Protein AF-0000000086664170 (afdb_homodimer)

Organism: Colletotrichum gloeosporioides (NCBI:txid474922)

Sequence (550 aa):
MPTQIPPPNDDFPQDPHHVRVVSIILLAISLTFVGIGLRESKRWGSTVPAALTIGSATFVLVEAINCYLANVYWTTSNDPGKLMFTLLGRDFDVYVGIIWWSYGAVLSCGIFGALMRDIRTGKLWALLGFAGLLDIILEECMLMYGGIYTYYGHQPLVFNVFPCWWAFCNVSSIFVGISITYRYRHLLEGWRSCLVPPILPLCYAGPQVLAALPTIYAIQADYSPMVTQLCGIVTCVLAVVQVGVTMDTVLGRDPTDINKVGRDTQSQLARQKLFMPTQIPPPNDDFPQDPHHVRVVSIILLAISLTFVGIGLRESKRWGSTVPAALTIGSATFVLVEAINCYLANVYWTTSNDPGKLMFTLLGRDFDVYVGIIWWSYGAVLSCGIFGALMRDIRTGKLWALLGFAGLLDIILEECMLMYGGIYTYYGHQPLVFNVFPCWWAFCNVSSIFVGISITYRYRHLLEGWRSCLVPPILPLCYAGPQVLAALPTIYAIQADYSPMVTQLCGIVTCVLAVVQVGVTMDTVLGRDPTDINKVGRDTQSQLARQKLF

Nearest PDB structures (foldseek):
  5khn-assembly1_B  TM=3.028E-01  e=5.924E+00  Burkholderia multivorans
  6oev-assembly1_A  TM=3.158E-01  e=7.527E+00  Homo sapiens
  2p5o-assembly2_B  TM=2.501E-01  e=8.690E+00  Escherichia phage RB69
  5khn-assembly1_B  TM=3.051E-01  e=5.580E+00  Burkholderia multivorans

Radius of gyration: 23.1 Å; Cα contacts (8 Å, |Δi|>4): 885; chains: 2; bounding box: 61×63×50 Å

Secondary structure (DSSP, 8-state):
--------GGGS---HHHHHHHHHHHHHHHHHHHHHHHHHHHHHT-SHHHHHHHHGGGGGGGHHHHHHHH-EEE-----GGGEEEEETTEEEEHHHHHHHHHHHHHHHHHHHHHHHTT-BHHHHHHHHHHHHHHHHHHHHHHHHH-SSEEE-SS-SSBSSSSBTHHHHHHHHHHHHHHHHHHHTGGGG-GGGGGGHHHHHHHHHHHHHHHHHHHHHHHHHHT--HHHHHHHHHHHHHHHHHHHHHHHHHTS---TT-TTPBP--HHHHHHHHHH-/--------GGGS---HHHHHHHHHHHHHHHHHHHHHHHHHHHHHT-SHHHHHHHHGGGGGGGHHHHHHHH-EEE-----GGGEEEEETTEEEEHHHHHHHHHHHHHHHHHHHHHHHTT-BHHHHHHHHHHHHHHHHHHHHHHHHH-SSEEE-SS-SSBSSSSBTHHHHHHHHHHHHHHHHHHHTGGGG-GGGGGGHHHHHHHHHHHHHHHHHHHHHHHHHHT--HHHHHHHHHHHHHHHHHHHHHHHHHTS---TT-TTPBP--HHHHHHHHHH-

Solvent-accessible surface area (backbone atoms only — not comparable to full-atom values): 26971 Å² total; per-residue (Å²): 119,67,58,61,79,73,76,64,62,82,82,51,54,53,33,69,65,52,46,49,54,52,37,53,55,30,42,52,51,28,51,51,39,38,51,50,14,45,51,49,15,62,71,70,73,37,44,44,47,31,27,40,18,59,25,21,35,40,42,38,69,40,43,47,56,44,30,69,52,61,36,45,45,66,39,56,84,85,44,76,90,44,53,62,51,73,42,75,62,36,65,36,32,47,57,57,34,36,51,35,16,23,55,30,11,52,49,38,42,51,53,51,52,42,58,74,66,48,48,32,39,40,56,51,53,49,51,52,51,48,51,29,50,52,44,48,53,51,48,40,53,50,48,69,67,38,35,45,48,48,76,55,75,71,63,28,61,52,83,80,76,47,43,50,44,53,32,38,32,50,49,30,10,48,48,45,24,48,44,53,48,58,65,44,38,85,73,23,42,65,80,42,20,70,53,41,31,63,45,38,25,36,36,24,44,7,47,29,47,29,23,38,41,53,32,29,53,26,42,36,55,62,49,56,68,69,57,19,38,51,22,25,51,50,21,34,52,39,14,51,48,49,41,37,49,40,32,36,35,59,47,58,25,61,67,83,42,43,79,43,54,52,49,63,55,63,59,51,55,54,51,49,72,73,96,118,67,58,62,78,72,76,65,63,82,81,51,54,53,32,67,67,53,47,50,54,52,36,52,54,30,42,51,51,28,51,51,36,39,52,51,14,46,51,48,14,62,73,69,73,36,45,44,47,30,28,40,18,60,23,20,35,38,44,38,69,39,44,47,54,43,32,70,52,60,37,44,45,64,39,57,84,86,44,76,90,46,53,63,50,72,40,76,61,35,65,37,33,47,57,56,34,38,51,35,16,22,56,31,11,52,49,38,42,50,52,50,50,41,57,75,66,48,47,32,39,41,57,50,53,48,49,53,51,48,50,29,51,51,44,48,52,52,48,39,52,50,48,68,69,38,36,44,48,49,76,52,77,69,64,29,62,52,82,79,78,47,43,49,42,53,32,38,31,50,51,33,10,49,47,45,24,49,45,52,47,58,66,46,36,85,74,23,42,65,79,43,19,70,51,41,30,64,46,38,26,35,36,23,44,7,48,30,47,30,24,38,41,53,32,30,52,26,42,38,55,62,48,56,68,67,60,20,38,51,22,25,52,51,22,35,52,39,14,52,49,49,41,37,49,40,30,37,35,58,48,58,26,60,67,83,40,44,79,43,53,52,48,66,56,65,58,52,55,56,52,51,72,73,94

Structure (mmCIF, N/CA/C/O backbone):
data_AF-0000000086664170-model_v1
#
loop_
_entity.id
_entity.type
_entity.pdbx_description
1 polymer 'Integral membrane protein'
#
loop_
_atom_site.group_PDB
_atom_site.id
_atom_site.type_symbol
_atom_site.label_atom_id
_atom_site.label_alt_id
_atom_site.label_comp_id
_atom_site.label_asym_id
_atom_site.label_entity_id
_atom_site.label_seq_id
_atom_site.pdbx_PDB_ins_code
_atom_site.Cartn_x
_atom_site.Cartn_y
_atom_site.Cartn_z
_atom_site.occupancy
_atom_site.B_iso_or_equiv
_atom_site.auth_seq_id
_atom_site.auth_comp_id
_atom_site.auth_asym_id
_atom_site.auth_atom_id
_atom_site.pdbx_PDB_model_num
ATOM 1 N N . MET A 1 1 ? -11.188 -19.078 -17.688 1 35.03 1 MET A N 1
ATOM 2 C CA . MET A 1 1 ? -10.945 -18.172 -16.562 1 35.03 1 MET A CA 1
ATOM 3 C C . MET A 1 1 ? -9.648 -17.391 -16.766 1 35.03 1 MET A C 1
ATOM 5 O O . MET A 1 1 ? -8.625 -17.984 -17.125 1 35.03 1 MET A O 1
ATOM 9 N N . PRO A 1 2 ? -9.641 -16.188 -17.156 1 42.72 2 PRO A N 1
ATOM 10 C CA . PRO A 1 2 ? -8.352 -15.625 -17.578 1 42.72 2 PRO A CA 1
ATOM 11 C C . PRO A 1 2 ? -7.234 -15.891 -16.578 1 42.72 2 PRO A C 1
ATOM 13 O O . PRO A 1 2 ? -7.355 -15.531 -15.406 1 42.72 2 PRO A O 1
ATOM 16 N N . THR A 1 3 ? -6.574 -17 -16.594 1 51.09 3 THR A N 1
ATOM 17 C CA . THR A 1 3 ? -5.496 -17.547 -15.781 1 51.09 3 THR A CA 1
ATOM 18 C C . THR A 1 3 ? -4.312 -16.578 -15.734 1 51.09 3 THR A C 1
ATOM 20 O O . THR A 1 3 ? -4.102 -15.805 -16.672 1 51.09 3 THR A O 1
ATOM 23 N N . GLN A 1 4 ? -3.898 -16.203 -14.539 1 63.56 4 GLN A N 1
ATOM 24 C CA . GLN A 1 4 ? -2.609 -15.531 -14.375 1 63.56 4 GLN A CA 1
ATOM 25 C C . GLN A 1 4 ? -1.577 -16.078 -15.359 1 63.56 4 GLN A C 1
ATOM 27 O O . GLN A 1 4 ? -1.488 -17.297 -15.555 1 63.56 4 GLN A O 1
ATOM 32 N N . ILE A 1 5 ? -1.127 -15.188 -16.188 1 71.12 5 ILE A N 1
ATOM 33 C CA . ILE A 1 5 ? -0.06 -15.594 -17.094 1 71.12 5 ILE A CA 1
ATOM 34 C C . ILE A 1 5 ? 1.076 -16.234 -16.312 1 71.12 5 ILE A C 1
ATOM 36 O O . ILE A 1 5 ? 1.626 -15.617 -15.391 1 71.12 5 ILE A O 1
ATOM 40 N N . PRO A 1 6 ? 1.276 -17.453 -16.531 1 79 6 PRO A N 1
ATOM 41 C CA . PRO A 1 6 ? 2.348 -18.109 -15.781 1 79 6 PRO A CA 1
ATOM 42 C C . PRO A 1 6 ? 3.721 -17.516 -16.062 1 79 6 PRO A C 1
ATOM 44 O O . PRO A 1 6 ? 3.969 -17.016 -17.156 1 79 6 PRO A O 1
ATOM 47 N N . PRO A 1 7 ? 4.566 -17.531 -15.109 1 84.06 7 PRO A N 1
ATOM 48 C CA . PRO A 1 7 ? 5.941 -17.078 -15.336 1 84.06 7 PRO A CA 1
ATOM 49 C C . PRO A 1 7 ? 6.695 -17.953 -16.344 1 84.06 7 PRO A C 1
ATOM 51 O O . PRO A 1 7 ? 6.348 -19.125 -16.531 1 84.06 7 PRO A O 1
ATOM 54 N N . PRO A 1 8 ? 7.684 -17.406 -16.953 1 87.38 8 PRO A N 1
ATOM 55 C CA . PRO A 1 8 ? 8.391 -18.141 -18 1 87.38 8 PRO A CA 1
ATOM 56 C C . PRO A 1 8 ? 9.219 -19.297 -17.453 1 87.38 8 PRO A C 1
ATOM 58 O O . PRO A 1 8 ? 9.422 -20.297 -18.141 1 87.38 8 PRO A O 1
ATOM 61 N N . ASN A 1 9 ? 9.781 -19.203 -16.328 1 86.81 9 ASN A N 1
ATOM 62 C CA . ASN A 1 9 ? 10.547 -20.266 -15.688 1 86.81 9 ASN A CA 1
ATOM 63 C C . ASN A 1 9 ? 11.664 -20.766 -16.594 1 86.81 9 ASN A C 1
ATOM 65 O O . ASN A 1 9 ? 12.523 -20 -17.016 1 86.81 9 ASN A O 1
ATOM 69 N N . ASP A 1 10 ? 11.602 -21.984 -17.141 1 86.25 10 ASP A N 1
ATOM 70 C CA . ASP A 1 10 ? 12.695 -22.609 -17.875 1 86.25 10 ASP A CA 1
ATOM 71 C C . ASP A 1 10 ? 12.852 -21.969 -19.25 1 86.25 10 ASP A C 1
ATOM 73 O O . ASP A 1 10 ? 13.898 -22.094 -19.891 1 86.25 10 ASP A O 1
ATOM 77 N N . ASP A 1 11 ? 11.898 -21.281 -19.719 1 90.88 11 ASP A N 1
ATOM 78 C CA . ASP A 1 11 ? 11.953 -20.625 -21.031 1 90.88 11 ASP A CA 1
ATOM 79 C C . ASP A 1 11 ? 12.859 -19.391 -20.969 1 90.88 11 ASP A C 1
ATOM 81 O O . ASP A 1 11 ? 13.258 -18.859 -22.016 1 90.88 11 ASP A O 1
ATOM 85 N N . PHE A 1 12 ? 13.156 -18.969 -19.828 1 94.12 12 PHE A N 1
ATOM 86 C CA . PHE A 1 12 ? 14.078 -17.859 -19.594 1 94.12 12 PHE A CA 1
ATOM 87 C C . PHE A 1 12 ? 15.133 -18.234 -18.562 1 94.12 12 PHE A C 1
ATOM 89 O O . PHE A 1 12 ? 15.078 -17.797 -17.422 1 94.12 12 PHE A O 1
ATOM 96 N N . PRO A 1 13 ? 16.109 -18.953 -19.047 1 94.19 13 PRO A N 1
ATOM 97 C CA . PRO A 1 13 ? 17.125 -19.469 -18.125 1 94.19 13 PRO A CA 1
ATOM 98 C C . PRO A 1 13 ? 18.062 -18.391 -17.609 1 94.19 13 PRO A C 1
ATOM 100 O O . PRO A 1 13 ? 18.297 -17.391 -18.297 1 94.19 13 PRO A O 1
ATOM 103 N N . GLN A 1 14 ? 18.672 -18.688 -16.516 1 96.25 14 GLN A N 1
ATOM 104 C CA . GLN A 1 14 ? 19.641 -17.781 -15.898 1 96.25 14 GLN A CA 1
ATOM 105 C C . GLN A 1 14 ? 20.984 -17.859 -16.625 1 96.25 14 GLN A C 1
ATOM 107 O O . GLN A 1 14 ? 21.453 -18.938 -16.969 1 96.25 14 GLN A O 1
ATOM 112 N N . ASP A 1 15 ? 21.594 -16.75 -16.891 1 97.31 15 ASP A N 1
ATOM 113 C CA . ASP A 1 15 ? 22.984 -16.672 -17.328 1 97.31 15 ASP A CA 1
ATOM 114 C C . ASP A 1 15 ? 23.906 -16.375 -16.141 1 97.31 15 ASP A C 1
ATOM 116 O O . ASP A 1 15 ? 23.984 -15.234 -15.68 1 97.31 15 ASP A O 1
ATOM 120 N N . PRO A 1 16 ? 24.578 -17.391 -15.727 1 96.38 16 PRO A N 1
ATOM 121 C CA . PRO A 1 16 ? 25.391 -17.219 -14.516 1 96.38 16 PRO A CA 1
ATOM 122 C C . PRO A 1 16 ? 26.484 -16.156 -14.68 1 96.38 16 PRO A C 1
ATOM 124 O O . PRO A 1 16 ? 26.844 -15.484 -13.711 1 96.38 16 PRO A O 1
ATOM 127 N N . HIS A 1 17 ? 27 -16.062 -15.812 1 97.56 17 HIS A N 1
ATOM 128 C CA . HIS A 1 17 ? 28.031 -15.062 -16.047 1 97.56 17 HIS A CA 1
ATOM 129 C C . HIS A 1 17 ? 27.469 -13.648 -15.938 1 97.56 17 HIS A C 1
ATOM 131 O O . HIS A 1 17 ? 28.094 -12.773 -15.32 1 97.56 17 HIS A O 1
ATOM 137 N N . HIS A 1 18 ? 26.359 -13.383 -16.578 1 97.94 18 HIS A N 1
ATOM 138 C CA . HIS A 1 18 ? 25.703 -12.078 -16.5 1 97.94 18 HIS A CA 1
ATOM 139 C C . HIS A 1 18 ? 25.359 -11.719 -15.062 1 97.94 18 HIS A C 1
ATOM 141 O O . HIS A 1 18 ? 25.547 -10.578 -14.641 1 97.94 18 HIS A O 1
ATOM 147 N N . VAL A 1 19 ? 24.859 -12.672 -14.328 1 97.75 19 VAL A N 1
ATOM 148 C CA . VAL A 1 19 ? 24.484 -12.461 -12.93 1 97.75 19 VAL A CA 1
ATOM 149 C C . VAL A 1 19 ? 25.719 -12.086 -12.117 1 97.75 19 VAL A C 1
ATOM 151 O O . VAL A 1 19 ? 25.672 -11.188 -11.273 1 97.75 19 VAL A O 1
ATOM 154 N N . ARG A 1 20 ? 26.797 -12.766 -12.375 1 97.31 20 ARG A N 1
ATOM 155 C CA . ARG A 1 20 ? 28.031 -12.516 -11.641 1 97.31 20 ARG A CA 1
ATOM 156 C C . ARG A 1 20 ? 28.547 -11.109 -11.914 1 97.31 20 ARG A C 1
ATOM 158 O O . ARG A 1 20 ? 28.938 -10.383 -10.992 1 97.31 20 ARG A O 1
ATOM 165 N N . VAL A 1 21 ? 28.578 -10.742 -13.117 1 98 21 VAL A N 1
ATOM 166 C CA . VAL A 1 21 ? 29.094 -9.438 -13.516 1 98 21 VAL A CA 1
ATOM 167 C C . VAL A 1 21 ? 28.25 -8.336 -12.891 1 98 21 VAL A C 1
ATOM 169 O O . VAL A 1 21 ? 28.797 -7.41 -12.273 1 98 21 VAL A O 1
ATOM 172 N N . VAL A 1 22 ? 26.984 -8.445 -13.031 1 97.81 22 VAL A N 1
ATOM 173 C CA . VAL A 1 22 ? 26.062 -7.438 -12.508 1 97.81 22 VAL A CA 1
ATOM 174 C C . VAL A 1 22 ? 26.172 -7.379 -10.984 1 97.81 22 VAL A C 1
ATOM 176 O O . VAL A 1 22 ? 26.188 -6.293 -10.398 1 97.81 22 VAL A O 1
ATOM 179 N N . SER A 1 23 ? 26.312 -8.531 -10.352 1 98 23 SER A N 1
ATOM 180 C CA . SER A 1 23 ? 26.406 -8.586 -8.898 1 98 23 SER A CA 1
ATOM 181 C C . SER A 1 23 ? 27.672 -7.891 -8.398 1 98 23 SER A C 1
ATOM 183 O O . SER A 1 23 ? 27.641 -7.156 -7.406 1 98 23 SER A O 1
ATOM 185 N N . ILE A 1 24 ? 28.719 -8.102 -9.07 1 98.25 24 ILE A N 1
ATOM 186 C CA . ILE A 1 24 ? 30 -7.512 -8.656 1 98.25 24 ILE A CA 1
ATOM 187 C C . ILE A 1 24 ? 29.922 -5.992 -8.781 1 98.25 24 ILE A C 1
ATOM 189 O O . ILE A 1 24 ? 30.297 -5.266 -7.855 1 98.25 24 ILE A O 1
ATOM 193 N N . ILE A 1 25 ? 29.422 -5.527 -9.867 1 98.06 25 ILE A N 1
ATOM 194 C CA . ILE A 1 25 ? 29.344 -4.094 -10.125 1 98.06 25 ILE A CA 1
ATOM 195 C C . ILE A 1 25 ? 28.391 -3.439 -9.125 1 98.06 25 ILE A C 1
ATOM 197 O O . ILE A 1 25 ? 28.75 -2.434 -8.5 1 98.06 25 ILE A O 1
ATOM 201 N N . LEU A 1 26 ? 27.25 -4.02 -8.922 1 98.06 26 LEU A N 1
ATOM 202 C CA . LEU A 1 26 ? 26.234 -3.402 -8.086 1 98.06 26 LEU A CA 1
ATOM 203 C C . LEU A 1 26 ? 26.578 -3.551 -6.609 1 98.06 26 LEU A C 1
ATOM 205 O O . LEU A 1 26 ? 26.234 -2.695 -5.793 1 98.06 26 LEU A O 1
ATOM 209 N N . LEU A 1 27 ? 27.297 -4.633 -6.289 1 98.38 27 LEU A N 1
ATOM 210 C CA . LEU A 1 27 ? 27.797 -4.75 -4.926 1 98.38 27 LEU A CA 1
ATOM 211 C C . LEU A 1 27 ? 28.797 -3.646 -4.613 1 98.38 27 LEU A C 1
ATOM 213 O O . LEU A 1 27 ? 28.781 -3.072 -3.523 1 98.38 27 LEU A O 1
ATOM 217 N N . ALA A 1 28 ? 29.656 -3.396 -5.559 1 98.5 28 ALA A N 1
ATOM 218 C CA . ALA A 1 28 ? 30.625 -2.316 -5.383 1 98.5 28 ALA A CA 1
ATOM 219 C C . ALA A 1 28 ? 29.922 -0.979 -5.18 1 98.5 28 ALA A C 1
ATOM 221 O O . ALA A 1 28 ? 30.328 -0.176 -4.34 1 98.5 28 ALA A O 1
ATOM 222 N N . ILE A 1 29 ? 28.891 -0.742 -5.938 1 97.62 29 ILE A N 1
ATOM 223 C CA . ILE A 1 29 ? 28.109 0.485 -5.797 1 97.62 29 ILE A CA 1
ATOM 224 C C . ILE A 1 29 ? 27.484 0.536 -4.41 1 97.62 29 ILE A C 1
ATOM 226 O O . ILE A 1 29 ? 27.547 1.562 -3.729 1 97.62 29 ILE A O 1
ATOM 230 N N . SER A 1 30 ? 26.891 -0.526 -3.943 1 97.94 30 SER A N 1
ATOM 231 C CA . SER A 1 30 ? 26.281 -0.599 -2.625 1 97.94 30 SER A CA 1
ATOM 232 C C . SER A 1 30 ? 27.281 -0.268 -1.524 1 97.94 30 SER A C 1
ATOM 234 O O . SER A 1 30 ? 26.984 0.534 -0.634 1 97.94 30 SER A O 1
ATOM 236 N N . LEU A 1 31 ? 28.438 -0.837 -1.638 1 98.06 31 LEU A N 1
ATOM 237 C CA . LEU A 1 31 ? 29.453 -0.643 -0.609 1 98.06 31 LEU A CA 1
ATOM 238 C C . LEU A 1 31 ? 29.953 0.794 -0.612 1 98.06 31 LEU A C 1
ATOM 240 O O . LEU A 1 31 ? 30.25 1.354 0.445 1 98.06 31 LEU A O 1
ATOM 244 N N . THR A 1 32 ? 30.078 1.325 -1.79 1 98.19 32 THR A N 1
ATOM 245 C CA . THR A 1 32 ? 3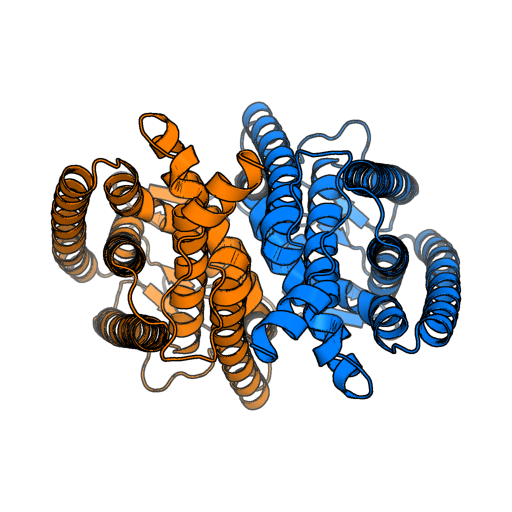0.484 2.727 -1.891 1 98.19 32 THR A CA 1
ATOM 246 C C . THR A 1 32 ? 29.469 3.623 -1.175 1 98.19 32 THR A C 1
ATOM 248 O O . THR A 1 32 ? 29.859 4.508 -0.405 1 98.19 32 THR A O 1
ATOM 251 N N . PHE A 1 33 ? 28.219 3.383 -1.385 1 97.94 33 PHE A N 1
ATOM 252 C CA . PHE A 1 33 ? 27.203 4.238 -0.789 1 97.94 33 PHE A CA 1
ATOM 253 C C . PHE A 1 33 ? 27.062 3.943 0.7 1 97.94 33 PHE A C 1
ATOM 255 O O . PHE A 1 33 ? 26.641 4.816 1.471 1 97.94 33 PHE A O 1
ATOM 262 N N . VAL A 1 34 ? 27.344 2.729 1.113 1 97.19 34 VAL A N 1
ATOM 263 C CA . VAL A 1 34 ? 27.438 2.469 2.547 1 97.19 34 VAL A CA 1
ATOM 264 C C . VAL A 1 34 ? 28.531 3.33 3.16 1 97.19 34 VAL A C 1
ATOM 266 O O . VAL A 1 34 ? 28.359 3.914 4.23 1 97.19 34 VAL A O 1
ATOM 269 N N . GLY A 1 35 ? 29.672 3.408 2.488 1 97.81 35 GLY A N 1
ATOM 270 C CA . GLY A 1 35 ? 30.734 4.277 2.947 1 97.81 35 GLY A CA 1
ATOM 271 C C . GLY A 1 35 ? 30.328 5.734 3.051 1 97.81 35 GLY A C 1
ATOM 272 O O . GLY A 1 35 ? 30.594 6.395 4.055 1 97.81 35 GLY A O 1
ATOM 273 N N . ILE A 1 36 ? 29.656 6.234 2.049 1 97.62 36 ILE A N 1
ATOM 274 C CA . ILE A 1 36 ? 29.156 7.609 2.053 1 97.62 36 ILE A CA 1
ATOM 275 C C . ILE A 1 36 ? 28.156 7.793 3.186 1 97.62 36 ILE A C 1
ATOM 277 O O . ILE A 1 36 ? 28.172 8.805 3.885 1 97.62 36 ILE A O 1
ATOM 281 N N . GLY A 1 37 ? 27.281 6.809 3.342 1 96.81 37 GLY A N 1
ATOM 282 C CA . GLY A 1 37 ? 26.312 6.863 4.418 1 96.81 37 GLY A CA 1
ATOM 283 C C . GLY A 1 37 ? 26.953 6.934 5.797 1 96.81 37 GLY A C 1
ATOM 284 O O . GLY A 1 37 ? 26.469 7.66 6.668 1 96.81 37 GLY A O 1
ATOM 285 N N . LEU A 1 38 ? 27.984 6.219 5.98 1 97.19 38 LEU A N 1
ATOM 286 C CA . LEU A 1 38 ? 28.719 6.242 7.24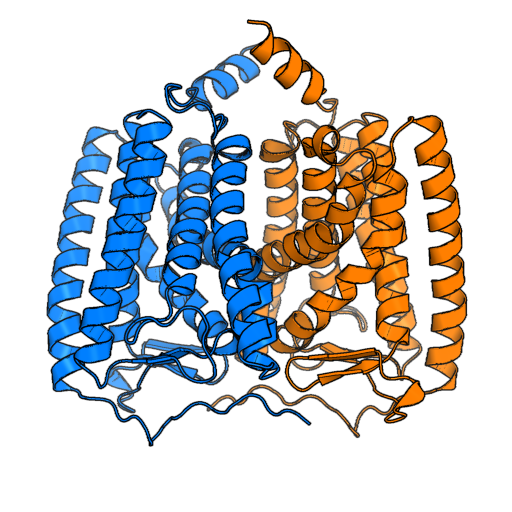6 1 97.19 38 LEU A CA 1
ATOM 287 C C . LEU A 1 38 ? 29.359 7.602 7.473 1 97.19 38 LEU A C 1
ATOM 289 O O . LEU A 1 38 ? 29.359 8.125 8.586 1 97.19 38 LEU A O 1
ATOM 293 N N . ARG A 1 39 ? 29.891 8.117 6.465 1 97.38 39 ARG A N 1
ATOM 294 C CA . ARG A 1 39 ? 30.5 9.438 6.562 1 97.38 39 ARG A CA 1
ATOM 295 C C . ARG A 1 39 ? 29.453 10.5 6.895 1 97.38 39 ARG A C 1
ATOM 297 O O . ARG A 1 39 ? 29.703 11.391 7.707 1 97.38 39 ARG A O 1
ATOM 304 N N . GLU A 1 40 ? 28.375 10.414 6.219 1 96.56 40 GLU A N 1
ATOM 305 C CA . GLU A 1 40 ? 27.297 11.352 6.488 1 96.56 40 GLU A CA 1
ATOM 306 C C . GLU A 1 40 ? 26.766 11.195 7.91 1 96.56 40 GLU A C 1
ATOM 308 O O . GLU A 1 40 ? 26.391 12.18 8.555 1 96.56 40 GLU A O 1
ATOM 313 N N . SER A 1 41 ? 26.688 9.977 8.312 1 96.62 41 SER A N 1
ATOM 314 C CA . SER A 1 41 ? 26.266 9.719 9.688 1 96.62 41 SER A CA 1
ATOM 315 C C . SER A 1 41 ? 27.188 10.422 10.688 1 96.62 41 SER A C 1
ATOM 317 O O . SER A 1 41 ? 26.719 10.984 11.68 1 96.62 41 SER A O 1
ATOM 319 N N . LYS A 1 42 ? 28.422 10.383 10.461 1 96.19 42 LYS A N 1
ATOM 320 C CA . LYS A 1 42 ? 29.391 11.07 11.312 1 96.19 42 LYS A CA 1
ATOM 321 C C . LYS A 1 42 ? 29.234 12.586 11.219 1 96.19 42 LYS A C 1
ATOM 323 O O . LYS A 1 42 ? 29.266 13.281 12.234 1 96.19 42 LYS A O 1
ATOM 328 N N . ARG A 1 43 ? 29.031 12.969 10.07 1 95.44 43 ARG A N 1
ATOM 329 C CA . ARG A 1 43 ? 28.922 14.398 9.812 1 95.44 43 ARG A CA 1
ATOM 330 C C . ARG A 1 43 ? 27.719 14.992 10.539 1 95.44 43 ARG A C 1
ATOM 332 O O . ARG A 1 43 ? 27.797 16.062 11.125 1 95.44 43 ARG A O 1
ATOM 339 N N . TRP A 1 44 ? 26.609 14.281 10.508 1 94.94 44 TRP A N 1
ATOM 340 C CA . TRP A 1 44 ? 25.359 14.828 11.055 1 94.94 44 TRP A CA 1
ATOM 341 C C . TRP A 1 44 ? 25.125 14.32 12.469 1 94.94 44 TRP A C 1
ATOM 343 O O . TRP A 1 44 ? 24.141 14.695 13.117 1 94.94 44 TRP A O 1
ATOM 353 N N . GLY A 1 45 ? 26 13.484 12.969 1 94.62 45 GLY A N 1
ATOM 354 C CA . GLY A 1 45 ? 25.812 12.945 14.305 1 94.62 45 GLY A CA 1
ATOM 355 C C . GLY A 1 45 ? 24.547 12.102 14.43 1 94.62 45 GLY A C 1
ATOM 356 O O . GLY A 1 45 ? 23.844 12.18 15.438 1 94.62 45 GLY A O 1
ATOM 357 N N . SER A 1 46 ? 24.188 11.508 13.414 1 96.12 46 SER A N 1
ATOM 358 C CA . SER A 1 46 ? 22.984 10.688 13.344 1 96.12 46 SER A CA 1
ATOM 359 C C . SER A 1 46 ? 23.281 9.305 12.781 1 96.12 46 SER A C 1
ATOM 361 O O . SER A 1 46 ? 24.078 9.164 11.859 1 96.12 46 SER A O 1
ATOM 363 N N . THR A 1 47 ? 22.672 8.305 13.312 1 97.12 47 THR A N 1
ATOM 364 C CA . THR A 1 47 ? 22.891 6.945 12.836 1 97.12 47 THR A CA 1
ATOM 365 C C . THR A 1 47 ? 21.938 6.609 11.688 1 97.12 47 THR A C 1
ATOM 367 O O . THR A 1 47 ? 22.062 5.566 11.047 1 97.12 47 THR A O 1
ATOM 370 N N . VAL A 1 48 ? 21.031 7.477 11.359 1 96.88 48 VAL A N 1
ATOM 371 C CA . VAL A 1 48 ? 19.922 7.203 10.445 1 96.88 48 VAL A CA 1
ATOM 372 C C . VAL A 1 48 ? 20.453 7.086 9.016 1 96.88 48 VAL A C 1
ATOM 374 O O . VAL A 1 48 ? 20.062 6.18 8.281 1 96.88 48 VAL A O 1
ATOM 377 N N . PRO A 1 49 ? 21.406 7.922 8.609 1 96.75 49 PRO A N 1
ATOM 378 C CA . PRO A 1 49 ? 21.891 7.797 7.23 1 96.75 49 PRO A CA 1
ATOM 379 C C . PRO A 1 49 ? 22.516 6.434 6.949 1 96.75 49 PRO A C 1
ATOM 381 O O . PRO A 1 49 ? 22.234 5.82 5.914 1 96.75 49 PRO A O 1
ATOM 384 N N . ALA A 1 50 ? 23.281 5.977 7.848 1 97.31 50 ALA A N 1
ATOM 385 C CA . ALA A 1 50 ? 23.891 4.66 7.684 1 97.31 50 ALA A CA 1
ATOM 386 C C . ALA A 1 50 ? 22.828 3.557 7.727 1 97.31 50 ALA A C 1
ATOM 388 O O . ALA A 1 50 ? 22.891 2.604 6.945 1 97.31 50 ALA A O 1
ATOM 389 N N . ALA A 1 51 ? 21.938 3.68 8.625 1 97.81 51 ALA A N 1
ATOM 390 C CA . ALA A 1 51 ? 20.875 2.691 8.75 1 97.81 51 ALA A CA 1
ATOM 391 C C . ALA A 1 51 ? 20.031 2.627 7.473 1 97.81 51 ALA A C 1
ATOM 393 O O . ALA A 1 51 ? 19.609 1.547 7.062 1 97.81 51 ALA A O 1
ATOM 394 N N . LEU A 1 52 ? 19.812 3.734 6.871 1 97.69 52 LEU A N 1
ATOM 395 C CA . LEU A 1 52 ? 19.047 3.799 5.633 1 97.69 52 LEU A CA 1
ATOM 396 C C . LEU A 1 52 ? 19.781 3.102 4.496 1 97.69 52 LEU A C 1
ATOM 398 O O . LEU A 1 52 ? 19.188 2.312 3.756 1 97.69 52 LEU A O 1
ATOM 402 N N . THR A 1 53 ? 21.016 3.391 4.395 1 97.62 53 THR A N 1
ATOM 403 C CA . THR A 1 53 ? 21.797 2.85 3.285 1 97.62 53 THR A CA 1
ATOM 404 C C . THR A 1 53 ? 21.984 1.347 3.449 1 97.62 53 THR A C 1
ATOM 406 O O . THR A 1 53 ? 21.828 0.585 2.492 1 97.62 53 THR A O 1
ATOM 409 N N . ILE A 1 54 ? 22.25 0.927 4.625 1 97.12 54 ILE A N 1
ATOM 410 C CA . ILE A 1 54 ? 22.438 -0.495 4.891 1 97.12 54 ILE A CA 1
ATOM 411 C C . ILE A 1 54 ? 21.078 -1.21 4.848 1 97.12 54 ILE A C 1
ATOM 413 O O . ILE A 1 54 ? 20.953 -2.275 4.238 1 97.12 54 ILE A O 1
ATOM 417 N N . GLY A 1 55 ? 20.156 -0.574 5.438 1 96.75 55 GLY A N 1
ATOM 418 C CA . GLY A 1 55 ? 18.828 -1.167 5.555 1 96.75 55 GLY A CA 1
ATOM 419 C C . GLY A 1 55 ? 18.094 -1.262 4.23 1 96.75 55 GLY A C 1
ATOM 420 O O . GLY A 1 55 ? 17.125 -2.016 4.102 1 96.75 55 GLY A O 1
ATOM 421 N N . SER A 1 56 ? 18.531 -0.578 3.234 1 97 56 SER A N 1
ATOM 422 C CA . SER A 1 56 ? 17.859 -0.56 1.944 1 97 56 SER A CA 1
ATOM 423 C C . SER A 1 56 ? 17.922 -1.923 1.263 1 97 56 SER A C 1
ATOM 425 O O . SER A 1 56 ? 17.188 -2.189 0.319 1 97 56 SER A O 1
ATOM 427 N N . ALA A 1 57 ? 18.734 -2.791 1.741 1 95.75 57 ALA A N 1
ATOM 428 C CA . ALA A 1 57 ? 18.797 -4.16 1.24 1 95.75 57 ALA A CA 1
ATOM 429 C C . ALA A 1 57 ? 17.484 -4.891 1.481 1 95.75 57 ALA A C 1
ATOM 431 O O . ALA A 1 57 ? 17.141 -5.836 0.763 1 95.75 57 ALA A O 1
ATOM 432 N N . THR A 1 58 ? 16.719 -4.41 2.391 1 95.44 58 THR A N 1
ATOM 433 C CA . THR A 1 58 ? 15.508 -5.113 2.783 1 95.44 58 THR A CA 1
ATOM 434 C C . THR A 1 58 ? 14.375 -4.828 1.801 1 95.44 58 THR A C 1
ATOM 436 O O . THR A 1 58 ? 13.336 -5.488 1.835 1 95.44 58 THR A O 1
ATOM 439 N N . PHE A 1 59 ? 14.594 -3.961 0.866 1 95.06 59 PHE A N 1
ATOM 440 C CA . PHE A 1 59 ? 13.594 -3.725 -0.171 1 95.06 59 PHE A CA 1
ATOM 441 C C . PHE A 1 59 ? 13.32 -5 -0.958 1 95.06 59 PHE A C 1
ATOM 443 O O . PHE A 1 59 ? 12.234 -5.168 -1.514 1 95.06 59 PHE A O 1
ATOM 450 N N . VAL A 1 60 ? 14.297 -5.879 -0.942 1 94.06 60 VAL A N 1
ATOM 451 C CA . VAL A 1 60 ? 14.195 -7.102 -1.731 1 94.06 60 VAL A CA 1
ATOM 452 C C . VAL A 1 60 ? 13.031 -7.949 -1.232 1 94.06 60 VAL A C 1
ATOM 454 O O . VAL A 1 60 ? 12.43 -8.703 -2.002 1 94.06 60 VAL A O 1
ATOM 457 N N . LEU A 1 61 ? 12.656 -7.746 -0.037 1 89.94 61 LEU A N 1
ATOM 458 C CA . LEU A 1 61 ? 11.594 -8.555 0.552 1 89.94 61 LEU A CA 1
ATOM 459 C C . LEU A 1 61 ? 10.266 -8.289 -0.136 1 89.94 61 LEU A C 1
ATOM 461 O O . LEU A 1 61 ? 9.398 -9.164 -0.193 1 89.94 61 LEU A O 1
ATOM 465 N N . VAL A 1 62 ? 10.117 -7.125 -0.697 1 92.75 62 VAL A N 1
ATOM 466 C CA . VAL A 1 62 ? 8.844 -6.742 -1.304 1 92.75 62 VAL A CA 1
ATOM 467 C C . VAL A 1 62 ? 8.773 -7.273 -2.734 1 92.75 62 VAL A C 1
ATOM 469 O O . VAL A 1 62 ? 7.699 -7.305 -3.34 1 92.75 62 VAL A O 1
ATOM 472 N N . GLU A 1 63 ? 9.836 -7.68 -3.191 1 90.44 63 GLU A N 1
ATOM 473 C CA . GLU A 1 63 ? 9.891 -8.148 -4.574 1 90.44 63 GLU A CA 1
ATOM 474 C C . GLU A 1 63 ? 8.992 -9.359 -4.785 1 90.44 63 GLU A C 1
ATOM 476 O O . GLU A 1 63 ? 8.445 -9.555 -5.875 1 90.44 63 GLU A O 1
ATOM 481 N N . ALA A 1 64 ? 8.898 -10.156 -3.811 1 87.12 64 ALA A N 1
ATOM 482 C CA . ALA A 1 64 ? 8.016 -11.312 -3.932 1 87.12 64 ALA A CA 1
ATOM 483 C C . ALA A 1 64 ? 6.586 -10.883 -4.266 1 87.12 64 ALA A C 1
ATOM 485 O O . ALA A 1 64 ? 5.902 -11.531 -5.059 1 87.12 64 ALA A O 1
ATOM 486 N N . ILE A 1 65 ? 6.199 -9.812 -3.691 1 87.69 65 ILE A N 1
ATOM 487 C CA . ILE A 1 65 ? 4.863 -9.281 -3.938 1 87.69 65 ILE A CA 1
ATOM 488 C C . ILE A 1 65 ? 4.785 -8.719 -5.355 1 87.69 65 ILE A C 1
ATOM 490 O O . ILE A 1 65 ? 3.816 -8.969 -6.078 1 87.69 65 ILE A O 1
ATOM 494 N N . ASN A 1 66 ? 5.766 -8.055 -5.711 1 89.31 66 ASN A N 1
ATOM 495 C CA . ASN A 1 66 ? 5.816 -7.473 -7.047 1 89.31 66 ASN A CA 1
ATOM 496 C C . ASN A 1 66 ? 5.789 -8.547 -8.133 1 89.31 66 ASN A C 1
ATOM 498 O O . ASN A 1 66 ? 5.117 -8.391 -9.148 1 89.31 66 ASN A O 1
ATOM 502 N N . CYS A 1 67 ? 6.5 -9.547 -7.867 1 88.56 67 CYS A N 1
ATOM 503 C CA . CYS A 1 67 ? 6.535 -10.648 -8.82 1 88.56 67 CYS A CA 1
ATOM 504 C C . CYS A 1 67 ? 5.16 -11.289 -8.969 1 88.56 67 CYS A C 1
ATOM 506 O O . CYS A 1 67 ? 4.75 -11.656 -10.07 1 88.56 67 CYS A O 1
ATOM 508 N N . TYR A 1 68 ? 4.629 -11.273 -7.91 1 81.88 68 TYR A N 1
ATOM 509 C CA . TYR A 1 68 ? 3.33 -11.938 -7.855 1 81.88 68 TYR A CA 1
ATOM 510 C C . TYR A 1 68 ? 2.246 -11.07 -8.484 1 81.88 68 TYR A C 1
ATOM 512 O O . TYR A 1 68 ? 1.35 -11.578 -9.164 1 81.88 68 TYR A O 1
ATOM 520 N N . LEU A 1 69 ? 2.336 -9.836 -8.352 1 87.19 69 LEU A N 1
ATOM 521 C CA . LEU A 1 69 ? 1.238 -8.953 -8.734 1 87.19 69 LEU A CA 1
ATOM 522 C C . LEU A 1 69 ? 1.513 -8.297 -10.086 1 87.19 69 LEU A C 1
ATOM 524 O O . LEU A 1 69 ? 0.58 -7.953 -10.812 1 87.19 69 LEU A O 1
ATOM 528 N N . ALA A 1 70 ? 2.766 -8.133 -10.391 1 91.44 70 ALA A N 1
ATOM 529 C CA . ALA A 1 70 ? 3.047 -7.266 -11.531 1 91.44 70 ALA A CA 1
ATOM 530 C C . ALA A 1 70 ? 3.926 -7.973 -12.562 1 91.44 70 ALA A C 1
ATOM 532 O O . ALA A 1 70 ? 4.512 -7.332 -13.438 1 91.44 70 ALA A O 1
ATOM 533 N N . ASN A 1 71 ? 4.133 -9.25 -12.508 1 91.19 71 ASN A N 1
ATOM 534 C CA . ASN A 1 71 ? 4.691 -10.125 -13.531 1 91.19 71 ASN A CA 1
ATOM 535 C C . ASN A 1 71 ? 6.16 -9.812 -13.797 1 91.19 71 ASN A C 1
ATOM 537 O O . ASN A 1 71 ? 6.566 -9.625 -14.945 1 91.19 71 ASN A O 1
ATOM 541 N N . VAL A 1 72 ? 6.852 -9.75 -12.812 1 93.69 72 VAL A N 1
ATOM 542 C CA . VAL A 1 72 ? 8.305 -9.742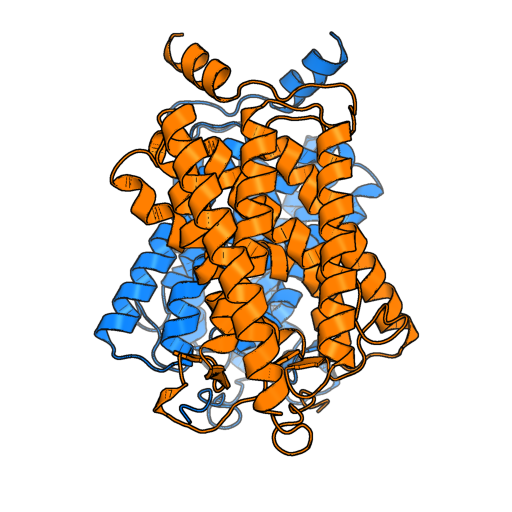 -12.898 1 93.69 72 VAL A CA 1
ATOM 543 C C . VAL A 1 72 ? 8.852 -11.125 -12.555 1 93.69 72 VAL A C 1
ATOM 545 O O . VAL A 1 72 ? 8.359 -11.781 -11.633 1 93.69 72 VAL A O 1
ATOM 548 N N . TYR A 1 73 ? 9.805 -11.57 -13.328 1 94.5 73 TYR A N 1
ATOM 549 C CA . TYR A 1 73 ? 10.383 -12.891 -13.109 1 94.5 73 TYR A CA 1
ATOM 550 C C . TYR A 1 73 ? 11.898 -12.797 -12.938 1 94.5 73 TYR A C 1
ATOM 552 O O . TYR A 1 73 ? 12.602 -12.359 -13.852 1 94.5 73 TYR A O 1
ATOM 560 N N . TRP A 1 74 ? 12.344 -13.172 -11.812 1 96 74 TRP A N 1
ATOM 561 C CA . TRP A 1 74 ? 13.773 -13.281 -11.523 1 96 74 TRP A CA 1
ATOM 562 C C . TRP A 1 74 ? 14.266 -14.703 -11.75 1 96 74 TRP A C 1
ATOM 564 O O . TRP A 1 74 ? 13.68 -15.664 -11.242 1 96 74 TRP A O 1
ATOM 574 N N . THR A 1 75 ? 15.289 -14.828 -12.461 1 96.06 75 THR A N 1
ATOM 575 C CA . THR A 1 75 ? 15.828 -16.156 -12.711 1 96.06 75 THR A CA 1
ATOM 576 C C . THR A 1 75 ? 16.438 -16.75 -11.438 1 96.06 75 THR A C 1
ATOM 578 O O . THR A 1 75 ? 16.797 -16.016 -10.516 1 96.06 75 THR A O 1
ATOM 581 N N . THR A 1 76 ? 16.516 -18.047 -11.445 1 93.81 76 THR A N 1
ATOM 582 C CA . THR A 1 76 ? 17.078 -18.75 -10.297 1 93.81 76 THR A CA 1
ATOM 583 C C . THR A 1 76 ? 18.172 -19.703 -10.727 1 93.81 76 THR A C 1
ATOM 585 O O . THR A 1 76 ? 18.109 -20.297 -11.812 1 93.81 76 THR A O 1
ATOM 588 N N . SER A 1 77 ? 19.172 -19.891 -9.938 1 92.56 77 SER A N 1
ATOM 589 C CA . SER A 1 77 ? 20.281 -20.797 -10.227 1 92.56 77 SER A CA 1
ATOM 590 C C . SER A 1 77 ? 19.922 -22.234 -9.859 1 92.56 77 SER A C 1
ATOM 592 O O . SER A 1 77 ? 20.578 -23.188 -10.297 1 92.56 77 SER A O 1
ATOM 594 N N . ASN A 1 78 ? 19.016 -22.453 -9.055 1 88.88 78 ASN A N 1
ATOM 595 C CA . ASN A 1 78 ? 18.641 -23.75 -8.492 1 88.88 78 ASN A CA 1
ATOM 596 C C . ASN A 1 78 ? 19.75 -24.344 -7.645 1 88.88 78 ASN A C 1
ATOM 598 O O . ASN A 1 78 ? 19.766 -25.547 -7.387 1 88.88 78 ASN A O 1
ATOM 602 N N . ASP A 1 79 ? 20.719 -23.516 -7.363 1 91.88 79 ASP A N 1
ATOM 603 C CA . ASP A 1 79 ? 21.766 -23.859 -6.395 1 91.88 79 ASP A CA 1
ATOM 604 C C . ASP A 1 79 ? 21.359 -23.422 -4.984 1 91.88 79 ASP A C 1
ATOM 606 O O . ASP A 1 79 ? 21.234 -22.219 -4.715 1 91.88 79 ASP A O 1
ATOM 610 N N . PRO A 1 80 ? 21.203 -24.391 -4.113 1 91.19 80 PRO A N 1
ATOM 611 C CA . PRO A 1 80 ? 20.781 -24.047 -2.752 1 91.19 80 PRO A CA 1
ATOM 612 C C . PRO A 1 80 ? 21.75 -23.109 -2.051 1 91.19 80 PRO A C 1
ATOM 614 O O . PRO A 1 80 ? 21.344 -22.344 -1.174 1 91.19 80 PRO A O 1
ATOM 617 N N . GLY A 1 81 ? 22.922 -23.188 -2.398 1 93.31 81 GLY A N 1
ATOM 618 C CA . GLY A 1 81 ? 23.938 -22.328 -1.802 1 93.31 81 GLY A CA 1
ATOM 619 C C . GLY A 1 81 ? 23.781 -20.875 -2.193 1 93.31 81 GLY A C 1
ATOM 620 O O . GLY A 1 81 ? 24.328 -19.984 -1.537 1 93.31 81 GLY A O 1
ATOM 621 N N . LYS A 1 82 ? 23 -20.578 -3.178 1 94.88 82 LYS A N 1
ATOM 622 C CA . LYS A 1 82 ? 22.828 -19.219 -3.67 1 94.88 82 LYS A CA 1
ATOM 623 C C . LYS A 1 82 ? 21.438 -18.688 -3.35 1 94.88 82 LYS A C 1
ATOM 625 O O . LYS A 1 82 ? 21.109 -17.531 -3.65 1 94.88 82 LYS A O 1
ATOM 630 N N . LEU A 1 83 ? 20.625 -19.469 -2.762 1 94.06 83 LEU A N 1
ATOM 631 C CA . LEU A 1 83 ? 19.25 -19.109 -2.426 1 94.06 83 LEU A CA 1
ATOM 632 C C . LEU A 1 83 ? 19.234 -18.156 -1.227 1 94.06 83 LEU A C 1
ATOM 634 O O . LEU A 1 83 ? 19.844 -18.438 -0.195 1 94.06 83 LEU A O 1
ATOM 638 N N . MET A 1 84 ? 18.609 -17.047 -1.382 1 92.81 84 MET A N 1
ATOM 639 C CA . MET A 1 84 ? 18.453 -16.109 -0.282 1 92.81 84 MET A CA 1
ATOM 640 C C . MET A 1 84 ? 17.203 -16.406 0.532 1 92.81 84 MET A C 1
ATOM 642 O O . MET A 1 84 ? 17.266 -16.562 1.753 1 92.81 84 MET A O 1
ATOM 646 N N . PHE A 1 85 ? 16.062 -16.422 -0.141 1 87.12 85 PHE A N 1
ATOM 647 C CA . PHE A 1 85 ? 14.82 -16.781 0.526 1 87.12 85 PHE A CA 1
ATOM 648 C C . PHE A 1 85 ? 13.789 -17.266 -0.483 1 87.12 85 PHE A C 1
ATOM 650 O O . PHE A 1 85 ? 13.977 -17.125 -1.692 1 87.12 85 PHE A O 1
ATOM 657 N N . THR A 1 86 ? 12.836 -17.969 0.008 1 83.69 86 THR A N 1
ATOM 658 C CA . THR A 1 86 ? 11.664 -18.375 -0.759 1 83.69 86 THR A CA 1
ATOM 659 C C . THR A 1 86 ? 10.398 -17.734 -0.201 1 83.69 86 THR A C 1
ATOM 661 O O . THR A 1 86 ? 10.133 -17.812 1.001 1 83.69 86 THR A O 1
ATOM 664 N N . LEU A 1 87 ? 9.789 -17.016 -1.099 1 79 87 LEU A N 1
ATOM 665 C CA . LEU A 1 87 ? 8.547 -16.344 -0.689 1 79 87 LEU A CA 1
ATOM 666 C C . LEU A 1 87 ? 7.512 -16.406 -1.805 1 79 87 LEU A C 1
ATOM 668 O O . LEU A 1 87 ? 7.836 -16.172 -2.973 1 79 87 LEU A O 1
ATOM 672 N N . LEU A 1 88 ? 6.242 -16.688 -1.438 1 77.31 88 LEU A N 1
ATOM 673 C CA . LEU A 1 88 ? 5.113 -16.734 -2.361 1 77.31 88 LEU A CA 1
ATOM 674 C C . LEU A 1 88 ? 5.391 -17.688 -3.512 1 77.31 88 LEU A C 1
ATOM 676 O O . LEU A 1 88 ? 5.125 -17.375 -4.672 1 77.31 88 LEU A O 1
ATOM 680 N N . GLY A 1 89 ? 6.125 -18.797 -3.148 1 73.56 89 GLY A N 1
ATOM 681 C CA . GLY A 1 89 ? 6.363 -19.875 -4.098 1 73.56 89 GLY A CA 1
ATOM 682 C C . GLY A 1 89 ? 7.484 -19.562 -5.074 1 73.56 89 GLY A C 1
ATOM 683 O O . GLY A 1 89 ? 7.637 -20.25 -6.086 1 73.56 89 GLY A O 1
ATOM 684 N N . ARG A 1 90 ? 8.156 -18.516 -4.703 1 82.75 90 ARG A N 1
ATOM 685 C CA . ARG A 1 90 ? 9.258 -18.141 -5.586 1 82.75 90 ARG A CA 1
ATOM 686 C C . ARG A 1 90 ? 10.578 -18.062 -4.828 1 82.75 90 ARG A C 1
ATOM 688 O O . ARG A 1 90 ? 10.617 -17.625 -3.68 1 82.75 90 ARG A O 1
ATOM 695 N N . ASP A 1 91 ? 11.539 -18.531 -5.559 1 88.31 91 ASP A N 1
ATOM 696 C CA . ASP A 1 91 ? 12.891 -18.469 -5.008 1 88.31 91 ASP A CA 1
ATOM 697 C C . ASP A 1 91 ? 13.617 -17.203 -5.457 1 88.31 91 ASP A C 1
ATOM 699 O O . ASP A 1 91 ? 13.531 -16.812 -6.621 1 88.31 91 ASP A O 1
ATOM 703 N N . PHE A 1 92 ? 14.266 -16.641 -4.523 1 93.31 92 PHE A N 1
ATOM 704 C CA . PHE A 1 92 ? 15.078 -15.477 -4.828 1 93.31 92 PHE A CA 1
ATOM 705 C C . PHE A 1 92 ? 16.531 -15.711 -4.438 1 93.31 92 PHE A C 1
ATOM 707 O O . PHE A 1 92 ? 16.844 -15.906 -3.262 1 93.31 92 PHE A O 1
ATOM 714 N N . ASP A 1 93 ? 17.344 -15.664 -5.43 1 96.62 93 ASP A N 1
ATOM 715 C CA . ASP A 1 93 ? 18.766 -15.828 -5.18 1 96.62 93 ASP A CA 1
ATOM 716 C C . ASP A 1 93 ? 19.359 -14.57 -4.547 1 96.62 93 ASP A C 1
ATOM 718 O O . ASP A 1 93 ? 18.766 -13.492 -4.605 1 96.62 93 ASP A O 1
ATOM 722 N N . VAL A 1 94 ? 20.562 -14.68 -4.043 1 96.75 94 VAL A N 1
ATOM 723 C CA . VAL A 1 94 ? 21.266 -13.617 -3.334 1 96.75 94 VAL A CA 1
ATOM 724 C C . VAL A 1 94 ? 21.484 -12.43 -4.27 1 96.75 94 VAL A C 1
ATOM 726 O O . VAL A 1 94 ? 21.422 -11.273 -3.84 1 96.75 94 VAL A O 1
ATOM 729 N N . TYR A 1 95 ? 21.656 -12.656 -5.512 1 97.56 95 TYR A N 1
ATOM 730 C CA . TYR A 1 95 ? 21.953 -11.578 -6.441 1 97.56 95 TYR A CA 1
ATOM 731 C C . TYR A 1 95 ? 20.781 -10.602 -6.535 1 97.56 95 TYR A C 1
ATOM 733 O O . TYR A 1 95 ? 20.984 -9.414 -6.801 1 97.56 95 TYR A O 1
ATOM 741 N N . VAL A 1 96 ? 19.578 -11.055 -6.359 1 97.19 96 VAL A N 1
ATOM 742 C CA . VAL A 1 96 ? 18.406 -10.18 -6.371 1 97.19 96 VAL A CA 1
ATOM 743 C C . VAL A 1 96 ? 18.516 -9.156 -5.238 1 97.19 96 VAL A C 1
ATOM 745 O O . VAL A 1 96 ? 18.219 -7.977 -5.43 1 97.19 96 VAL A O 1
ATOM 748 N N . GLY A 1 97 ? 19 -9.648 -4.09 1 97 97 GLY A N 1
ATOM 749 C CA . GLY A 1 97 ? 19.234 -8.758 -2.959 1 97 97 GLY A CA 1
ATOM 750 C C . GLY A 1 97 ? 20.281 -7.711 -3.23 1 97 97 GLY A C 1
ATOM 751 O O . GLY A 1 97 ? 20.141 -6.555 -2.834 1 97 97 GLY A O 1
ATOM 752 N N . ILE A 1 98 ? 21.266 -8.117 -3.889 1 97.62 98 ILE A N 1
ATOM 753 C CA . ILE A 1 98 ? 22.344 -7.203 -4.211 1 97.62 98 ILE A CA 1
ATOM 754 C C . ILE A 1 98 ? 21.844 -6.105 -5.145 1 97.62 98 ILE A C 1
ATOM 756 O O . ILE A 1 98 ? 22.156 -4.93 -4.957 1 97.62 98 ILE A O 1
ATOM 760 N N . ILE A 1 99 ? 21.078 -6.465 -6.098 1 97 99 ILE A N 1
ATOM 761 C CA . ILE A 1 99 ? 20.562 -5.504 -7.066 1 97 99 ILE A CA 1
ATOM 762 C C . ILE A 1 99 ? 19.656 -4.504 -6.359 1 97 99 ILE A C 1
ATOM 764 O O . ILE A 1 99 ? 19.812 -3.289 -6.512 1 97 99 ILE A O 1
ATOM 768 N N . TRP A 1 100 ? 18.781 -4.938 -5.551 1 96.56 100 TRP A N 1
ATOM 769 C CA . TRP A 1 100 ? 17.859 -4.059 -4.836 1 96.56 100 TRP A CA 1
ATOM 770 C C . TRP A 1 100 ? 18.609 -3.195 -3.826 1 96.56 100 TRP A C 1
ATOM 772 O O . TRP A 1 100 ? 18.25 -2.037 -3.6 1 96.56 100 TRP A O 1
ATOM 782 N N . TRP A 1 101 ? 19.562 -3.807 -3.201 1 97.75 101 TRP A N 1
ATOM 783 C CA . TRP A 1 101 ? 20.375 -3.051 -2.246 1 97.75 101 TRP A CA 1
ATOM 784 C C . TRP A 1 101 ? 21.062 -1.871 -2.928 1 97.75 101 TRP A C 1
ATOM 786 O O . TRP A 1 101 ? 21.062 -0.758 -2.396 1 97.75 101 TRP A O 1
ATOM 796 N N . SER A 1 102 ? 21.609 -2.115 -4.062 1 97.5 102 SER A N 1
ATOM 797 C CA . SER A 1 102 ? 22.312 -1.045 -4.777 1 97.5 102 SER A CA 1
ATOM 798 C C . SER A 1 102 ? 21.359 0.092 -5.129 1 97.5 102 SER A C 1
ATOM 800 O O . SER A 1 102 ? 21.672 1.264 -4.91 1 97.5 102 SER A O 1
ATOM 802 N N . TYR A 1 103 ? 20.25 -0.283 -5.629 1 95.88 103 TYR A N 1
ATOM 803 C CA . TYR A 1 103 ? 19.234 0.697 -6 1 95.88 103 TYR A CA 1
ATOM 804 C C . TYR A 1 103 ? 18.75 1.471 -4.781 1 95.88 103 TYR A C 1
ATOM 806 O O . TYR A 1 103 ? 18.688 2.703 -4.801 1 95.88 103 TYR A O 1
ATOM 814 N N . GLY A 1 104 ? 18.469 0.777 -3.725 1 96.12 104 GLY A N 1
ATOM 815 C CA . GLY A 1 104 ? 18 1.398 -2.496 1 96.12 104 GLY A CA 1
ATOM 816 C C . GLY A 1 104 ? 19.047 2.277 -1.834 1 96.12 104 GLY A C 1
ATOM 817 O O . GLY A 1 104 ? 18.719 3.348 -1.312 1 96.12 104 GLY A O 1
ATOM 818 N N . ALA A 1 105 ? 20.219 1.791 -1.858 1 97.62 105 ALA A N 1
ATOM 819 C CA . ALA A 1 105 ? 21.297 2.521 -1.203 1 97.62 105 ALA A CA 1
ATOM 820 C C . ALA A 1 105 ? 21.531 3.871 -1.875 1 97.62 105 ALA A C 1
ATOM 822 O O . ALA A 1 105 ? 21.672 4.895 -1.197 1 97.62 105 ALA A O 1
ATOM 823 N N . VAL A 1 106 ? 21.547 3.859 -3.168 1 97.06 106 VAL A N 1
ATOM 824 C CA . VAL A 1 106 ? 21.781 5.086 -3.922 1 97.06 106 VAL A CA 1
ATOM 825 C C . VAL A 1 106 ? 20.656 6.078 -3.654 1 97.06 106 VAL A C 1
ATOM 827 O O . VAL A 1 106 ? 20.906 7.25 -3.355 1 97.06 106 VAL A O 1
ATOM 830 N N . LEU A 1 107 ? 19.469 5.602 -3.703 1 97.25 107 LEU A N 1
ATOM 831 C CA . LEU A 1 107 ? 18.328 6.488 -3.541 1 97.25 107 LEU A CA 1
ATOM 832 C C . LEU A 1 107 ? 18.203 6.957 -2.094 1 97.25 107 LEU A C 1
ATOM 834 O O . LEU A 1 107 ? 17.938 8.133 -1.84 1 97.25 107 LEU A O 1
ATOM 838 N N . SER A 1 108 ? 18.406 6.012 -1.176 1 96.69 108 SER A N 1
ATOM 839 C CA . SER A 1 108 ? 18.281 6.371 0.234 1 96.69 108 SER A CA 1
ATOM 840 C C . SER A 1 108 ? 19.328 7.406 0.635 1 96.69 108 SER A C 1
ATOM 842 O O . SER A 1 108 ? 19 8.391 1.301 1 96.69 108 SER A O 1
ATOM 844 N N . CYS A 1 109 ? 20.516 7.156 0.222 1 95.88 109 CYS A N 1
ATOM 845 C CA . CYS A 1 109 ? 21.594 8.086 0.535 1 95.88 109 CYS A CA 1
ATOM 846 C C . CYS A 1 109 ? 21.375 9.43 -0.148 1 95.88 109 CYS A C 1
ATOM 848 O O . CYS A 1 109 ? 21.516 10.477 0.479 1 95.88 109 CYS A O 1
ATOM 850 N N . GLY A 1 110 ? 21 9.422 -1.374 1 96.38 110 GLY A N 1
ATOM 851 C CA . GLY A 1 110 ? 20.812 10.641 -2.152 1 96.38 110 GLY A CA 1
ATOM 852 C C . GLY A 1 110 ? 19.641 11.477 -1.681 1 96.38 110 GLY A C 1
ATOM 853 O O . GLY A 1 110 ? 19.797 12.672 -1.423 1 96.38 110 GLY A O 1
ATOM 854 N N . ILE A 1 111 ? 18.531 10.906 -1.499 1 96.94 111 ILE A N 1
ATOM 855 C CA . ILE A 1 111 ? 17.312 11.625 -1.151 1 96.94 111 ILE A CA 1
ATOM 856 C C . ILE A 1 111 ? 17.391 12.102 0.298 1 96.94 111 ILE A C 1
ATOM 858 O O . ILE A 1 111 ? 17.078 13.258 0.598 1 96.94 111 ILE A O 1
ATOM 862 N N . PHE A 1 112 ? 17.812 11.188 1.163 1 97.12 112 PHE A N 1
ATOM 863 C CA . PHE A 1 112 ? 17.922 11.578 2.562 1 97.12 112 PHE A CA 1
ATOM 864 C C . PHE A 1 112 ? 18.938 12.703 2.73 1 97.12 112 PHE A C 1
ATOM 866 O O . PHE A 1 112 ? 18.688 13.656 3.471 1 97.12 112 PHE A O 1
ATOM 873 N N . GLY A 1 113 ? 20.062 12.578 2.055 1 96 113 GLY A N 1
ATOM 874 C CA . GLY A 1 113 ? 21.047 13.648 2.08 1 96 113 GLY A CA 1
ATOM 875 C C . GLY A 1 113 ? 20.5 14.969 1.568 1 96 113 GLY A C 1
ATOM 876 O O . GLY A 1 113 ? 20.766 16.016 2.146 1 96 113 GLY A O 1
ATOM 877 N N . ALA A 1 114 ? 19.766 14.93 0.541 1 95.69 114 ALA A N 1
ATOM 878 C CA . ALA A 1 114 ? 19.141 16.125 -0.017 1 95.69 114 ALA A CA 1
ATOM 879 C C . ALA A 1 114 ? 18.172 16.766 0.973 1 95.69 114 ALA A C 1
ATOM 881 O O . ALA A 1 114 ? 18.141 17.984 1.121 1 95.69 114 ALA A O 1
ATOM 882 N N . LEU A 1 115 ? 17.422 15.961 1.619 1 95.25 115 LEU A N 1
ATOM 883 C CA . LEU A 1 115 ? 16.469 16.453 2.605 1 95.25 115 LEU A CA 1
ATOM 884 C C . LEU A 1 115 ? 17.188 17.078 3.793 1 95.25 115 LEU A C 1
ATOM 886 O O . LEU A 1 115 ? 16.781 18.125 4.293 1 95.25 115 LEU A O 1
ATOM 890 N N . MET A 1 116 ? 18.312 16.453 4.191 1 94.38 116 MET A N 1
ATOM 891 C CA . MET A 1 116 ? 19.109 16.969 5.312 1 94.38 116 MET A CA 1
ATOM 892 C C . MET A 1 116 ? 19.734 18.312 4.965 1 94.38 116 MET A C 1
ATOM 894 O O . MET A 1 116 ? 19.953 19.141 5.848 1 94.38 116 MET A O 1
ATOM 898 N N . ARG A 1 117 ? 19.891 18.516 3.756 1 92.94 117 ARG A N 1
ATOM 899 C CA . ARG A 1 117 ? 20.5 19.766 3.307 1 92.94 117 ARG A CA 1
ATOM 900 C C . ARG A 1 117 ? 19.438 20.812 2.979 1 92.94 117 ARG A C 1
ATOM 902 O O . ARG A 1 117 ? 19.766 21.891 2.494 1 92.94 117 ARG A O 1
ATOM 909 N N . ASP A 1 118 ? 18.172 20.484 3.115 1 91.69 118 ASP A N 1
ATOM 910 C CA . ASP A 1 118 ? 17.031 21.375 2.959 1 91.69 118 ASP A CA 1
ATOM 911 C C . ASP A 1 118 ? 16.984 21.984 1.559 1 91.69 118 ASP A C 1
ATOM 913 O O . ASP A 1 118 ? 16.891 23.203 1.408 1 91.69 118 ASP A O 1
ATOM 917 N N . ILE A 1 119 ? 17.047 21.203 0.667 1 93.06 119 ILE A N 1
ATOM 918 C CA . ILE A 1 119 ? 17.016 21.688 -0.708 1 93.06 119 ILE A CA 1
ATOM 919 C C . ILE A 1 119 ? 15.625 22.203 -1.043 1 93.06 119 ILE A C 1
ATOM 921 O O . ILE A 1 119 ? 14.648 21.891 -0.356 1 93.06 119 ILE A O 1
ATOM 925 N N . ARG A 1 120 ? 15.594 22.953 -2.105 1 94.75 120 ARG A N 1
ATOM 926 C CA . ARG A 1 120 ? 14.312 23.484 -2.564 1 94.75 120 ARG A CA 1
ATOM 927 C C . ARG A 1 120 ? 13.438 22.375 -3.154 1 94.75 120 ARG A C 1
ATOM 929 O O . ARG A 1 120 ? 13.945 21.359 -3.619 1 94.75 120 ARG A O 1
ATOM 936 N N . THR A 1 121 ? 12.156 22.672 -3.139 1 95.81 121 THR A N 1
ATOM 937 C CA . THR A 1 121 ? 11.195 21.688 -3.635 1 95.81 121 THR A CA 1
ATOM 938 C C . THR A 1 121 ? 11.445 21.375 -5.105 1 95.81 121 THR A C 1
ATOM 940 O O . THR A 1 121 ? 11.352 20.234 -5.527 1 95.81 121 THR A O 1
ATOM 943 N N . GLY A 1 122 ? 11.734 22.375 -5.875 1 96.31 122 GLY A N 1
ATOM 944 C CA . GLY A 1 122 ? 12.047 22.156 -7.277 1 96.31 122 GLY A CA 1
ATOM 945 C C . GLY A 1 122 ? 13.234 21.234 -7.488 1 96.31 122 GLY A C 1
ATOM 946 O O . GLY A 1 122 ? 13.219 20.391 -8.383 1 96.31 122 GLY A O 1
ATOM 947 N N . LYS A 1 123 ? 14.281 21.406 -6.738 1 96.31 123 LYS A N 1
ATOM 948 C CA . LYS A 1 123 ? 15.461 20.547 -6.82 1 96.31 123 LYS A CA 1
ATOM 949 C C . LYS A 1 123 ? 15.133 19.125 -6.395 1 96.31 123 LYS A C 1
ATOM 951 O O . LYS A 1 123 ? 15.703 18.156 -6.918 1 96.31 123 LYS A O 1
ATOM 956 N N . LEU A 1 124 ? 14.273 19.047 -5.41 1 97.06 124 LEU A N 1
ATOM 957 C CA . LEU A 1 124 ? 13.844 17.719 -4.996 1 97.06 124 LEU A CA 1
ATOM 958 C C . LEU A 1 124 ? 13.125 17 -6.133 1 97.06 124 LEU A C 1
ATOM 960 O O . LEU A 1 124 ? 13.398 15.828 -6.398 1 97.06 124 LEU A O 1
ATOM 964 N N . TRP A 1 125 ? 12.219 17.703 -6.816 1 97.88 125 TRP A N 1
ATOM 965 C CA . TRP A 1 125 ? 11.547 17.141 -7.988 1 97.88 125 TRP A CA 1
ATOM 966 C C . TRP A 1 125 ? 12.562 16.719 -9.047 1 97.88 125 TRP A C 1
ATOM 968 O O . TRP A 1 125 ? 12.438 15.648 -9.648 1 97.88 125 TRP A O 1
ATOM 978 N N . ALA A 1 126 ? 13.523 17.547 -9.242 1 97.5 126 ALA A N 1
ATOM 979 C CA . ALA A 1 126 ? 14.555 17.25 -10.227 1 97.5 126 ALA A CA 1
ATOM 980 C C . ALA A 1 126 ? 15.359 16.016 -9.836 1 97.5 126 ALA A C 1
ATOM 982 O O . ALA A 1 126 ? 15.703 15.188 -10.688 1 97.5 126 ALA A O 1
ATOM 983 N N . LEU A 1 127 ? 15.656 15.945 -8.609 1 97.62 127 LEU A N 1
ATOM 984 C CA . LEU A 1 127 ? 16.391 14.797 -8.094 1 97.62 127 LEU A CA 1
ATOM 985 C C . LEU A 1 127 ? 15.594 13.508 -8.305 1 97.62 127 LEU A C 1
ATOM 987 O O . LEU A 1 127 ? 16.156 12.492 -8.719 1 97.62 127 LEU A O 1
ATOM 991 N N . LEU A 1 128 ? 14.344 13.531 -8.031 1 98.25 128 LEU A N 1
ATOM 992 C CA . LEU A 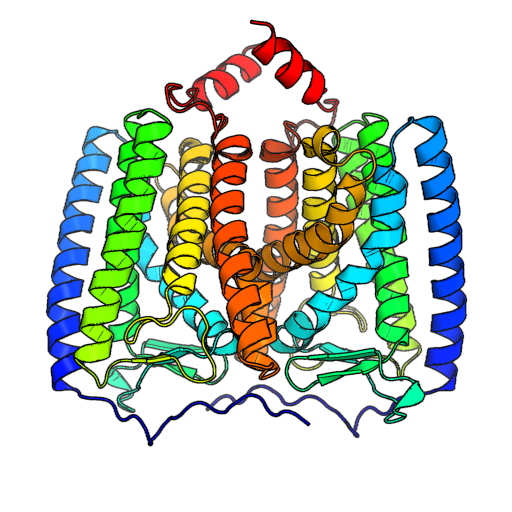1 128 ? 13.492 12.352 -8.195 1 98.25 128 LEU A CA 1
ATOM 993 C C . LEU A 1 128 ? 13.344 11.992 -9.672 1 98.25 128 LEU A C 1
ATOM 995 O O . LEU A 1 128 ? 13.344 10.812 -10.031 1 98.25 128 LEU A O 1
ATOM 999 N N . GLY A 1 129 ? 13.195 13.023 -10.484 1 98 129 GLY A N 1
ATOM 1000 C CA . GLY A 1 129 ? 13.188 12.766 -11.922 1 98 129 GLY A CA 1
ATOM 1001 C C . GLY A 1 129 ? 14.461 12.109 -12.414 1 98 129 GLY A C 1
ATOM 1002 O O . GLY A 1 129 ? 14.414 11.18 -13.227 1 98 129 GLY A O 1
ATOM 1003 N N . PHE A 1 130 ? 15.523 12.617 -11.891 1 97.69 130 PHE A N 1
ATOM 1004 C CA . PHE A 1 130 ? 16.828 12.07 -12.266 1 97.69 130 PHE A CA 1
ATOM 1005 C C . PHE A 1 130 ? 16.953 10.625 -11.789 1 97.69 130 PHE A C 1
ATOM 1007 O O . PHE A 1 130 ? 17.5 9.781 -12.5 1 97.69 130 PHE A O 1
ATOM 1014 N N . ALA A 1 131 ? 16.531 10.391 -10.609 1 97.19 131 ALA A N 1
ATOM 1015 C CA . ALA A 1 131 ? 16.531 9.031 -10.078 1 97.19 131 ALA A CA 1
ATOM 1016 C C . ALA A 1 131 ? 15.727 8.094 -10.977 1 97.19 131 ALA A C 1
ATOM 1018 O O . ALA A 1 131 ? 16.141 6.953 -11.219 1 97.19 131 ALA A O 1
ATOM 1019 N N . GLY A 1 132 ? 14.57 8.539 -11.406 1 97.5 132 GLY A N 1
ATOM 1020 C CA . GLY A 1 132 ? 13.773 7.754 -12.344 1 97.5 132 GLY A CA 1
ATOM 1021 C C . GLY A 1 132 ? 14.492 7.461 -13.641 1 97.5 132 GLY A C 1
ATOM 1022 O O . GLY A 1 132 ? 14.438 6.336 -14.148 1 97.5 132 GLY A O 1
ATOM 1023 N N . LEU A 1 133 ? 15.148 8.469 -14.133 1 96.75 133 LEU A N 1
ATOM 1024 C CA . LEU A 1 133 ? 15.898 8.297 -15.375 1 96.75 133 LEU A CA 1
ATOM 1025 C C . LEU A 1 133 ? 17.016 7.281 -15.195 1 96.75 133 LEU A C 1
ATOM 1027 O O . LEU A 1 133 ? 17.234 6.43 -16.062 1 96.75 133 LEU A O 1
ATOM 1031 N N . LEU A 1 134 ? 17.719 7.332 -14.133 1 94.69 134 LEU A N 1
ATOM 1032 C CA . LEU A 1 134 ? 18.797 6.391 -13.844 1 94.69 134 LEU A CA 1
ATOM 1033 C C . LEU A 1 134 ? 18.266 4.969 -13.719 1 94.69 134 LEU A C 1
ATOM 1035 O O . LEU A 1 134 ? 18.922 4.012 -14.133 1 94.69 134 LEU A O 1
ATOM 1039 N N . ASP A 1 135 ? 17.141 4.887 -13.109 1 96.06 135 ASP A N 1
ATOM 1040 C CA . ASP A 1 135 ? 16.484 3.582 -12.992 1 96.06 135 ASP A CA 1
ATOM 1041 C C . ASP A 1 135 ? 16.188 2.996 -14.375 1 96.06 135 ASP A C 1
ATOM 1043 O O . ASP A 1 135 ? 16.453 1.822 -14.625 1 96.06 135 ASP A O 1
ATOM 1047 N N . ILE A 1 136 ? 15.68 3.801 -15.203 1 96.88 136 ILE 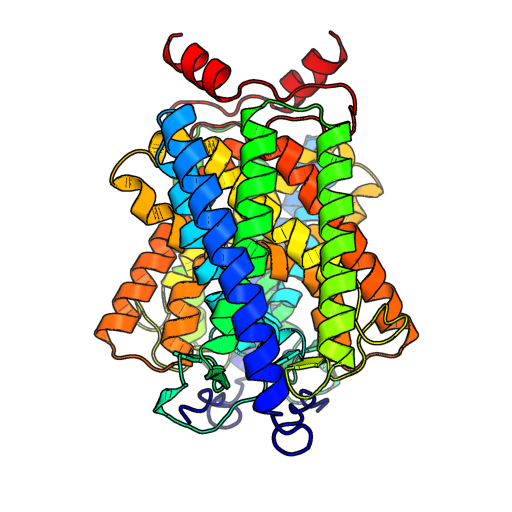A N 1
ATOM 1048 C CA . ILE A 1 136 ? 15.328 3.357 -16.547 1 96.88 136 ILE A CA 1
ATOM 1049 C C . ILE A 1 136 ? 16.578 2.887 -17.281 1 96.88 136 ILE A C 1
ATOM 1051 O O . ILE A 1 136 ? 16.594 1.812 -17.891 1 96.88 136 ILE A O 1
ATOM 1055 N N . ILE A 1 137 ? 17.594 3.654 -17.156 1 95.5 137 ILE A N 1
ATOM 1056 C CA . ILE A 1 137 ? 18.828 3.328 -17.859 1 95.5 137 ILE A CA 1
ATOM 1057 C C . ILE A 1 137 ? 19.391 2.02 -17.312 1 95.5 137 ILE A C 1
ATOM 1059 O O . ILE A 1 137 ? 19.766 1.127 -18.078 1 95.5 137 ILE A O 1
ATOM 1063 N N . LEU A 1 138 ? 19.469 1.895 -16.062 1 94.69 138 LEU A N 1
ATOM 1064 C CA . LEU A 1 138 ? 20.016 0.701 -15.438 1 94.69 138 LEU A CA 1
ATOM 1065 C C . LEU A 1 138 ? 19.203 -0.535 -15.797 1 94.69 138 LEU A C 1
ATOM 1067 O O . LEU A 1 138 ? 19.766 -1.583 -16.125 1 94.69 138 LEU A O 1
ATOM 1071 N N . GLU A 1 139 ? 17.938 -0.359 -15.703 1 96.19 139 GLU A N 1
ATOM 1072 C CA . GLU A 1 139 ? 17.047 -1.479 -15.992 1 96.19 139 GLU A CA 1
ATOM 1073 C C . GLU A 1 139 ? 17.141 -1.888 -17.469 1 96.19 139 GLU A C 1
ATOM 1075 O O . GLU A 1 139 ? 17.172 -3.078 -17.781 1 96.19 139 GLU A O 1
ATOM 1080 N N . GLU A 1 140 ? 17.188 -0.894 -18.281 1 96.81 140 GLU A N 1
ATOM 1081 C CA . GLU A 1 140 ? 17.344 -1.192 -19.703 1 96.81 140 GLU A CA 1
ATOM 1082 C C . GLU A 1 140 ? 18.641 -1.972 -19.969 1 96.81 140 GLU A C 1
ATOM 1084 O O . GLU A 1 140 ? 18.641 -2.945 -20.719 1 96.81 140 GLU A O 1
ATOM 1089 N N . CYS A 1 141 ? 19.656 -1.593 -19.344 1 95.94 141 CYS A N 1
ATOM 1090 C CA . CYS A 1 141 ? 20.953 -2.244 -19.516 1 95.94 141 CYS A CA 1
ATOM 1091 C C . CYS A 1 141 ? 20.906 -3.689 -19.047 1 95.94 141 CYS A C 1
ATOM 1093 O O . CYS A 1 141 ? 21.375 -4.594 -19.734 1 95.94 141 CYS A O 1
ATOM 1095 N N . MET A 1 142 ? 20.312 -3.932 -17.938 1 96.88 142 MET A N 1
ATOM 1096 C CA . MET A 1 142 ? 20.281 -5.27 -17.359 1 96.88 142 MET A CA 1
ATOM 1097 C C . MET A 1 142 ? 19.344 -6.188 -18.156 1 96.88 142 MET A C 1
ATOM 1099 O O . MET A 1 142 ? 19.656 -7.363 -18.344 1 96.88 142 MET A O 1
ATOM 1103 N N . LEU A 1 143 ? 18.266 -5.613 -18.578 1 97.25 143 LEU A N 1
ATOM 1104 C CA . LEU A 1 143 ? 17.328 -6.414 -19.344 1 97.25 143 LEU A CA 1
ATOM 1105 C C . LEU A 1 143 ? 17.891 -6.785 -20.703 1 97.25 143 LEU A C 1
ATOM 1107 O O . LEU A 1 143 ? 17.688 -7.898 -21.188 1 97.25 143 LEU A O 1
ATOM 1111 N N . MET A 1 144 ? 18.609 -5.875 -21.312 1 96.5 144 MET A N 1
ATOM 1112 C CA . MET A 1 144 ? 19.234 -6.141 -22.594 1 96.5 144 MET A CA 1
ATOM 1113 C C . MET A 1 144 ? 20.391 -7.125 -22.453 1 96.5 144 MET A C 1
ATOM 1115 O O . MET A 1 144 ? 20.641 -7.934 -23.344 1 96.5 144 MET A O 1
ATOM 1119 N N . TYR A 1 145 ? 21.094 -6.914 -21.359 1 95.5 145 TYR A N 1
ATOM 1120 C CA . TYR A 1 145 ? 22.172 -7.844 -21.094 1 95.5 145 TYR A CA 1
ATOM 1121 C C . TYR A 1 145 ? 21.672 -9.281 -21.031 1 95.5 145 TYR A C 1
ATOM 1123 O O . TYR A 1 145 ? 22.375 -10.203 -21.453 1 95.5 145 TYR A O 1
ATOM 1131 N N . GLY A 1 146 ? 20.484 -9.562 -20.484 1 94.5 146 GLY A N 1
ATOM 1132 C CA . GLY A 1 146 ? 19.75 -10.812 -20.609 1 94.5 146 GLY A CA 1
ATOM 1133 C C . GLY A 1 146 ? 20.125 -11.836 -19.547 1 94.5 146 GLY A C 1
ATOM 1134 O O . GLY A 1 146 ? 21.203 -11.734 -18.938 1 94.5 146 GLY A O 1
ATOM 1135 N N . GLY A 1 147 ? 19.219 -12.688 -19.266 1 96.06 147 GLY A N 1
ATOM 1136 C CA . GLY A 1 147 ? 19.484 -13.836 -18.406 1 96.06 147 GLY A CA 1
ATOM 1137 C C . GLY A 1 147 ? 19.453 -13.492 -16.938 1 96.06 147 GLY A C 1
ATOM 1138 O O . GLY A 1 147 ? 20.016 -14.234 -16.109 1 96.06 147 GLY A O 1
ATOM 1139 N N . ILE A 1 148 ? 18.891 -12.422 -16.531 1 97.12 148 ILE A N 1
ATOM 1140 C CA . ILE A 1 148 ? 18.828 -11.977 -15.133 1 97.12 148 ILE A CA 1
ATOM 1141 C C . ILE A 1 148 ? 17.391 -11.961 -14.648 1 97.12 148 ILE A C 1
ATOM 1143 O O . ILE A 1 148 ? 17.016 -12.734 -13.766 1 97.12 148 ILE A O 1
ATOM 1147 N N . TYR A 1 149 ? 16.625 -11.141 -15.195 1 96.44 149 TYR A N 1
ATOM 1148 C CA . TYR A 1 149 ? 15.18 -11.078 -14.953 1 96.44 149 TYR A CA 1
ATOM 1149 C C . TYR A 1 149 ? 14.438 -10.547 -16.172 1 96.44 149 TYR A C 1
ATOM 1151 O O . TYR A 1 149 ? 15.062 -10.086 -17.125 1 96.44 149 TYR A O 1
ATOM 1159 N N . THR A 1 150 ? 13.141 -10.703 -16.156 1 95.81 150 THR A N 1
ATOM 1160 C CA . THR A 1 150 ? 12.32 -10.211 -17.266 1 95.81 150 THR A CA 1
ATOM 1161 C C . THR A 1 150 ? 10.922 -9.836 -16.781 1 95.81 150 THR A C 1
ATOM 1163 O O . THR A 1 150 ? 10.5 -10.25 -15.703 1 95.81 150 THR A O 1
ATOM 1166 N N . TYR A 1 151 ? 10.344 -8.969 -17.547 1 95.75 151 TYR A N 1
ATOM 1167 C CA . TYR A 1 151 ? 8.93 -8.656 -17.375 1 95.75 151 TYR A CA 1
ATOM 1168 C C . TYR A 1 151 ? 8.078 -9.406 -18.391 1 95.75 151 TYR A C 1
ATOM 1170 O O . TYR A 1 151 ? 8.414 -9.461 -19.578 1 95.75 151 TYR A O 1
ATOM 1178 N N . TYR A 1 152 ? 7.074 -10.016 -17.906 1 92.69 152 TYR A N 1
ATOM 1179 C CA . TYR A 1 152 ? 6.27 -10.828 -18.828 1 92.69 152 TYR A CA 1
ATOM 1180 C C . TYR A 1 152 ? 4.816 -10.375 -18.812 1 92.69 152 TYR A C 1
ATOM 1182 O O . TYR A 1 152 ? 4.41 -9.586 -17.953 1 92.69 152 TYR A O 1
ATOM 1190 N N . GLY A 1 153 ? 4.055 -10.805 -19.812 1 89.19 153 GLY A N 1
ATOM 1191 C CA . GLY A 1 153 ? 2.699 -10.32 -20 1 89.19 153 GLY A CA 1
ATOM 1192 C C . GLY A 1 153 ? 2.639 -8.992 -20.734 1 89.19 153 GLY A C 1
ATOM 1193 O O . GLY A 1 153 ? 3.674 -8.43 -21.078 1 89.19 153 GLY A O 1
ATOM 1194 N N . HIS A 1 154 ? 1.466 -8.531 -20.969 1 91.75 154 HIS A N 1
ATOM 1195 C CA . HIS A 1 154 ? 1.29 -7.266 -21.656 1 91.75 154 HIS A CA 1
ATOM 1196 C C . HIS A 1 154 ? 1.578 -6.086 -20.75 1 91.75 154 HIS A C 1
ATOM 1198 O O . HIS A 1 154 ? 0.657 -5.504 -20.172 1 91.75 154 HIS A O 1
ATOM 1204 N N . GLN A 1 155 ? 2.84 -5.676 -20.734 1 95.81 155 GLN A N 1
ATOM 1205 C CA . GLN A 1 155 ? 3.277 -4.559 -19.906 1 95.81 155 GLN A CA 1
ATOM 1206 C C . GLN A 1 155 ? 3.043 -3.225 -20.609 1 95.81 155 GLN A C 1
ATOM 1208 O O . GLN A 1 155 ? 3.279 -3.105 -21.812 1 95.81 155 GLN A O 1
ATOM 1213 N N . PRO A 1 156 ? 2.59 -2.289 -19.875 1 97.44 156 PRO A N 1
ATOM 1214 C CA . PRO A 1 156 ? 2.395 -0.984 -20.516 1 97.44 156 PRO A CA 1
ATOM 1215 C C . PRO A 1 156 ? 3.67 -0.145 -20.547 1 97.44 156 PRO A C 1
ATOM 1217 O O . PRO A 1 156 ? 4.605 -0.413 -19.797 1 97.44 156 PRO A O 1
ATOM 1220 N N . LEU A 1 157 ? 3.738 0.841 -21.531 1 97.81 157 LEU A N 1
ATOM 1221 C CA . LEU A 1 157 ? 4.762 1.878 -21.625 1 97.81 157 LEU A CA 1
ATOM 1222 C C . LEU A 1 157 ? 6.141 1.263 -21.828 1 97.81 157 LEU A C 1
ATOM 1224 O O . LEU A 1 157 ? 7.105 1.666 -21.172 1 97.81 157 LEU A O 1
ATOM 1228 N N . VAL A 1 158 ? 6.16 0.266 -22.625 1 96.44 158 VAL A N 1
ATOM 1229 C CA . VAL A 1 158 ? 7.426 -0.336 -23.031 1 96.44 158 VAL A CA 1
ATOM 1230 C C . VAL A 1 158 ? 7.926 0.341 -24.312 1 96.44 158 VAL A C 1
ATOM 1232 O O . VAL A 1 158 ? 7.332 0.189 -25.375 1 96.44 158 VAL A O 1
ATOM 1235 N N . PHE A 1 159 ? 8.945 1.066 -24.188 1 92.25 159 PHE A N 1
ATOM 1236 C CA . PHE A 1 159 ? 9.484 1.757 -25.359 1 92.25 159 PHE A CA 1
ATOM 1237 C C . PHE A 1 159 ? 10.625 0.957 -25.984 1 92.25 159 PHE A C 1
ATOM 1239 O O . PHE A 1 159 ? 10.836 1.001 -27.188 1 92.25 159 PHE A O 1
ATOM 1246 N N . ASN A 1 160 ? 11.344 0.273 -25.234 1 94 160 ASN A N 1
ATOM 1247 C CA . ASN A 1 160 ? 12.375 -0.655 -25.703 1 94 160 ASN A CA 1
ATOM 1248 C C . ASN A 1 160 ? 12.203 -2.037 -25.078 1 94 160 ASN A C 1
ATOM 1250 O O . ASN A 1 160 ? 11.469 -2.875 -25.594 1 94 160 ASN A O 1
ATOM 1254 N N . VAL A 1 161 ? 12.617 -2.146 -23.844 1 95.31 161 VAL A N 1
ATOM 1255 C CA . VAL A 1 161 ? 12.445 -3.436 -23.188 1 95.31 161 VAL A CA 1
ATOM 1256 C C . VAL A 1 161 ? 11.852 -3.23 -21.797 1 95.31 161 VAL A C 1
ATOM 1258 O O . VAL A 1 161 ? 10.984 -3.992 -21.359 1 95.31 161 VAL A O 1
ATOM 1261 N N . PHE A 1 162 ? 12.219 -2.221 -21.172 1 97.25 162 PHE A N 1
ATOM 1262 C CA . PHE A 1 162 ? 11.805 -1.964 -19.797 1 97.25 162 PHE A CA 1
ATOM 1263 C C . PHE A 1 162 ? 10.461 -1.243 -19.766 1 97.25 162 PHE A C 1
ATOM 1265 O O . PHE A 1 162 ? 10.281 -0.22 -20.438 1 97.25 162 PHE A O 1
ATOM 1272 N N . PRO A 1 163 ? 9.469 -1.817 -19.047 1 98.06 163 PRO A N 1
ATOM 1273 C CA . PRO A 1 163 ? 8.242 -1.051 -18.812 1 98.06 163 PRO A CA 1
ATOM 1274 C C . PRO A 1 163 ? 8.461 0.155 -17.906 1 98.06 163 PRO A C 1
ATOM 1276 O O . PRO A 1 163 ? 8.648 -0.007 -16.703 1 98.06 163 PRO A O 1
ATOM 1279 N N . CYS A 1 164 ? 8.25 1.298 -18.297 1 97.94 164 CYS A N 1
ATOM 1280 C CA . CYS A 1 164 ? 8.703 2.523 -17.656 1 97.94 164 CYS A CA 1
ATOM 1281 C C . CYS A 1 164 ? 7.82 2.863 -16.453 1 97.94 164 CYS A C 1
ATOM 1283 O O . CYS A 1 164 ? 8.211 3.652 -15.594 1 97.94 164 CYS A O 1
ATOM 1285 N N . TRP A 1 165 ? 6.605 2.32 -16.406 1 98.19 165 TRP A N 1
ATOM 1286 C CA . TRP A 1 165 ? 5.742 2.607 -15.273 1 98.19 165 TRP A CA 1
ATOM 1287 C C . TRP A 1 165 ? 6.395 2.152 -13.969 1 98.19 165 TRP A C 1
ATOM 1289 O O . TRP A 1 165 ? 6.145 2.727 -12.906 1 98.19 165 TRP A O 1
ATOM 1299 N N . TRP A 1 166 ? 7.289 1.146 -14.047 1 97.88 166 TRP A N 1
ATOM 1300 C CA . TRP A 1 166 ? 8 0.632 -12.883 1 97.88 166 TRP A CA 1
ATOM 1301 C C . TRP A 1 166 ? 8.891 1.708 -12.273 1 97.88 166 TRP A C 1
ATOM 1303 O O . TRP A 1 166 ? 9 1.813 -11.047 1 97.88 166 TRP A O 1
ATOM 1313 N N . ALA A 1 167 ? 9.547 2.459 -13.102 1 98 167 ALA A N 1
ATOM 1314 C CA . ALA A 1 167 ? 10.445 3.502 -12.609 1 98 167 ALA A CA 1
ATOM 1315 C C . ALA A 1 167 ? 9.68 4.527 -11.773 1 98 167 ALA A C 1
ATOM 1317 O O . ALA A 1 167 ? 10.164 4.961 -10.727 1 98 167 ALA A O 1
ATOM 1318 N N . PHE A 1 168 ? 8.547 4.898 -12.242 1 98.31 168 PHE A N 1
ATOM 1319 C CA . PHE A 1 168 ? 7.719 5.863 -11.523 1 98.31 168 PHE A CA 1
ATOM 1320 C C . PHE A 1 168 ? 7.281 5.297 -10.18 1 98.31 168 PHE A C 1
ATOM 1322 O O . PHE A 1 168 ? 7.383 5.977 -9.148 1 98.31 168 PHE A O 1
ATOM 1329 N N . CYS A 1 169 ? 6.859 4.047 -10.164 1 97.5 169 CYS A N 1
ATOM 1330 C CA . CYS A 1 169 ? 6.363 3.42 -8.945 1 97.5 169 CYS A CA 1
ATOM 1331 C C . CYS A 1 169 ? 7.496 3.18 -7.953 1 97.5 169 CYS A C 1
ATOM 1333 O O . CYS A 1 169 ? 7.336 3.406 -6.754 1 97.5 169 CYS A O 1
ATOM 1335 N N . ASN A 1 170 ? 8.609 2.775 -8.461 1 97.25 170 ASN A N 1
ATOM 1336 C CA . ASN A 1 170 ? 9.742 2.475 -7.594 1 97.25 170 ASN A CA 1
ATOM 1337 C C . ASN A 1 170 ? 10.258 3.729 -6.891 1 97.25 170 ASN A C 1
ATOM 1339 O O . ASN A 1 170 ? 10.391 3.75 -5.668 1 97.25 170 ASN A O 1
ATOM 1343 N N . VAL A 1 171 ? 10.469 4.734 -7.645 1 98.12 171 VAL A N 1
ATOM 1344 C CA . VAL A 1 171 ? 11.031 5.961 -7.09 1 98.12 171 VAL A CA 1
ATOM 1345 C C . VAL A 1 171 ? 10.039 6.586 -6.109 1 98.12 171 VAL A C 1
ATOM 1347 O O . VAL A 1 171 ? 10.422 7 -5.012 1 98.12 171 VAL A O 1
ATOM 1350 N N . SER A 1 172 ? 8.797 6.598 -6.52 1 98.19 172 SER A N 1
ATOM 1351 C CA . SER A 1 172 ? 7.785 7.203 -5.664 1 98.19 172 SER A CA 1
ATOM 1352 C C . SER A 1 172 ? 7.641 6.445 -4.348 1 98.19 172 SER A C 1
ATOM 1354 O O . SER A 1 172 ? 7.484 7.059 -3.289 1 98.19 172 SER A O 1
ATOM 1356 N N . SER A 1 173 ? 7.711 5.152 -4.414 1 97.81 173 SER A N 1
ATOM 1357 C CA . SER A 1 173 ? 7.512 4.328 -3.229 1 97.81 173 SER A CA 1
ATOM 1358 C C . SER A 1 173 ? 8.711 4.398 -2.295 1 97.81 173 SER A C 1
ATOM 1360 O O . SER A 1 173 ? 8.555 4.461 -1.074 1 97.81 173 SER A O 1
ATOM 1362 N N . ILE A 1 174 ? 9.867 4.363 -2.84 1 97.75 174 ILE A N 1
ATOM 1363 C CA . ILE A 1 174 ? 11.078 4.488 -2.029 1 97.75 174 ILE A CA 1
ATOM 1364 C C . ILE A 1 174 ? 11.109 5.867 -1.368 1 97.75 174 ILE A C 1
ATOM 1366 O O . ILE A 1 174 ? 11.5 5.992 -0.204 1 97.75 174 ILE A O 1
ATOM 1370 N N . PHE A 1 175 ? 10.664 6.879 -2.088 1 98.31 175 PHE A N 1
ATOM 1371 C CA . PHE A 1 175 ? 10.602 8.234 -1.551 1 98.31 175 PHE A CA 1
ATOM 1372 C C . PHE A 1 175 ? 9.719 8.289 -0.31 1 98.31 175 PHE A C 1
ATOM 1374 O O . PHE A 1 175 ? 10.047 8.977 0.658 1 98.31 175 PHE A O 1
ATOM 1381 N N . VAL A 1 176 ? 8.648 7.559 -0.33 1 97.5 176 VAL A N 1
ATOM 1382 C CA . VAL A 1 176 ? 7.758 7.543 0.823 1 97.5 176 VAL A CA 1
ATOM 1383 C C . VAL A 1 176 ? 8.5 7.004 2.045 1 97.5 176 VAL A C 1
ATOM 1385 O O . VAL A 1 176 ? 8.445 7.598 3.123 1 97.5 176 VAL A O 1
ATOM 1388 N N . GLY A 1 177 ? 9.211 5.879 1.885 1 96.75 177 GLY A N 1
ATOM 1389 C CA . GLY A 1 177 ? 9.945 5.289 2.988 1 96.75 177 GLY A CA 1
ATOM 1390 C C . GLY A 1 177 ? 11.023 6.203 3.541 1 96.75 177 GLY A C 1
ATOM 1391 O O . GLY A 1 177 ? 11.156 6.348 4.758 1 96.75 177 GLY A O 1
ATOM 1392 N N . ILE A 1 178 ? 11.695 6.832 2.676 1 97.44 178 ILE A N 1
ATOM 1393 C CA . ILE A 1 178 ? 12.766 7.73 3.09 1 97.44 178 ILE A CA 1
ATOM 1394 C C . ILE A 1 178 ? 12.172 8.961 3.777 1 97.44 178 ILE A C 1
ATOM 1396 O O . ILE A 1 178 ? 12.695 9.422 4.793 1 97.44 178 ILE A O 1
ATOM 1400 N N . SER A 1 179 ? 11.078 9.484 3.252 1 97.12 179 SER A N 1
ATOM 1401 C CA . SER A 1 179 ? 10.43 10.656 3.824 1 97.12 179 SER A CA 1
ATOM 1402 C C . SER A 1 179 ? 9.914 10.375 5.23 1 97.12 179 SER A C 1
ATOM 1404 O O . SER A 1 179 ? 10.039 11.211 6.125 1 97.12 179 SER A O 1
ATOM 1406 N N . ILE A 1 180 ? 9.359 9.203 5.391 1 96.75 180 ILE A N 1
ATOM 1407 C CA . ILE A 1 180 ? 8.867 8.82 6.711 1 96.75 180 ILE A CA 1
ATOM 1408 C C . ILE A 1 180 ? 10.039 8.719 7.688 1 96.75 180 ILE A C 1
ATOM 1410 O O . ILE A 1 180 ? 9.961 9.211 8.812 1 96.75 180 ILE A O 1
ATOM 1414 N N . THR A 1 181 ? 11.047 8.125 7.242 1 96.44 181 THR A N 1
ATOM 1415 C CA . THR A 1 181 ? 12.234 7.992 8.086 1 96.44 181 THR A CA 1
ATOM 1416 C C . THR A 1 181 ? 12.82 9.359 8.406 1 96.44 181 THR A C 1
ATOM 1418 O O . THR A 1 181 ? 13.281 9.594 9.531 1 96.44 181 THR A O 1
ATOM 1421 N N . TYR A 1 182 ? 12.82 10.203 7.441 1 95.44 182 TYR A N 1
ATOM 1422 C CA . TYR A 1 182 ? 13.312 11.562 7.648 1 95.44 182 TYR A CA 1
ATOM 1423 C C . TYR A 1 182 ? 12.453 12.297 8.672 1 95.44 182 TYR A C 1
ATOM 1425 O O . TYR A 1 182 ? 12.984 12.93 9.594 1 95.44 182 TYR A O 1
ATOM 1433 N N . ARG A 1 183 ? 11.195 12.234 8.539 1 94.56 183 ARG A N 1
ATOM 1434 C CA . ARG A 1 183 ? 10.281 12.945 9.422 1 94.56 183 ARG A CA 1
ATOM 1435 C C . ARG A 1 183 ? 10.445 12.484 10.867 1 94.56 183 ARG A C 1
ATOM 1437 O O . ARG A 1 183 ? 10.406 13.297 11.797 1 94.56 183 ARG A O 1
ATOM 1444 N N . TYR A 1 184 ? 10.672 11.227 11.008 1 95.12 184 TYR A N 1
ATOM 1445 C CA . TYR A 1 184 ? 10.711 10.672 12.352 1 95.12 184 TYR A CA 1
ATOM 1446 C C . TYR A 1 184 ? 12.133 10.273 12.742 1 95.12 184 TYR A C 1
ATOM 1448 O O . TYR A 1 184 ? 12.328 9.367 13.547 1 95.12 184 TYR A O 1
ATOM 1456 N N . ARG A 1 185 ? 13.055 10.844 12.164 1 94.25 185 ARG A N 1
ATOM 1457 C CA . ARG A 1 185 ? 14.453 10.492 12.375 1 94.25 185 ARG A CA 1
ATOM 1458 C C . ARG A 1 185 ? 14.844 10.648 13.844 1 94.25 185 ARG A C 1
ATOM 1460 O O . ARG A 1 185 ? 15.656 9.875 14.359 1 94.25 185 ARG A O 1
ATOM 1467 N N . HIS A 1 186 ? 14.273 11.57 14.562 1 92.5 186 HIS A N 1
ATOM 1468 C CA . HIS A 1 186 ? 14.602 11.797 15.969 1 92.5 186 HIS A CA 1
ATOM 1469 C C . HIS A 1 186 ? 14.227 10.586 16.828 1 92.5 186 HIS A C 1
ATOM 1471 O O . HIS A 1 186 ? 14.852 10.344 17.859 1 92.5 186 HIS A O 1
ATOM 1477 N N . LEU A 1 187 ? 13.281 9.844 16.328 1 93.69 187 LEU A N 1
ATOM 1478 C CA . LEU A 1 187 ? 12.859 8.656 17.062 1 93.69 187 LEU A CA 1
ATOM 1479 C C . LEU A 1 187 ? 13.695 7.441 16.672 1 93.69 187 LEU A C 1
ATOM 1481 O O . LEU A 1 187 ? 13.625 6.402 17.328 1 93.69 187 LEU A O 1
ATOM 1485 N N . LEU A 1 188 ? 14.508 7.609 15.625 1 95.88 188 LEU A N 1
ATOM 1486 C CA . LEU A 1 188 ? 15.219 6.465 15.055 1 95.88 188 LEU A CA 1
ATOM 1487 C C . LEU A 1 188 ? 16.719 6.598 15.273 1 95.88 188 LEU A C 1
ATOM 1489 O O . LEU A 1 188 ? 17.516 5.953 14.578 1 95.88 188 LEU A O 1
ATOM 1493 N N . GLU A 1 189 ? 17.109 7.355 16.219 1 95.12 189 GLU A N 1
ATOM 1494 C CA . GLU A 1 189 ? 18.516 7.582 16.5 1 95.12 189 GLU A CA 1
ATOM 1495 C C . GLU A 1 189 ? 19.062 6.52 17.453 1 95.12 189 GLU A C 1
ATOM 1497 O O . GLU A 1 189 ? 18.312 5.934 18.234 1 95.12 189 GLU A O 1
ATOM 1502 N N . GLY A 1 190 ? 20.422 6.27 17.359 1 94.81 190 GLY A N 1
ATOM 1503 C CA . GLY A 1 190 ? 21.062 5.293 18.219 1 94.81 190 GLY A CA 1
ATOM 1504 C C . GLY A 1 190 ? 20.656 3.865 17.922 1 94.81 190 GLY A C 1
ATOM 1505 O O . GLY A 1 190 ? 20.625 3.463 16.75 1 94.81 190 GLY A O 1
ATOM 1506 N N . TRP A 1 191 ? 20.391 3.162 18.969 1 94.06 191 TRP A N 1
ATOM 1507 C CA . TRP A 1 191 ? 20.062 1.753 18.797 1 94.06 191 TRP A CA 1
ATOM 1508 C C . TRP A 1 191 ? 18.734 1.596 18.078 1 94.06 191 TRP A C 1
ATOM 1510 O O . TRP A 1 191 ? 18.469 0.572 17.438 1 94.06 191 TRP A O 1
ATOM 1520 N N . ARG A 1 192 ? 17.906 2.607 18.078 1 96 192 ARG A N 1
ATOM 1521 C CA . ARG A 1 192 ? 16.578 2.545 17.453 1 96 192 ARG A CA 1
ATOM 1522 C C . ARG A 1 192 ? 16.688 2.594 15.93 1 96 192 ARG A C 1
ATOM 1524 O O . ARG A 1 192 ? 15.727 2.312 15.219 1 96 192 ARG A O 1
ATOM 1531 N N . SER A 1 193 ? 17.828 2.865 15.453 1 96 193 SER A N 1
ATOM 1532 C CA . SER A 1 193 ? 18.062 2.846 14.016 1 96 193 SER A CA 1
ATOM 1533 C C . SER A 1 193 ? 17.906 1.436 13.453 1 96 193 SER A C 1
ATOM 1535 O O . SER A 1 193 ? 17.766 1.258 12.234 1 96 193 SER A O 1
ATOM 1537 N N . CYS A 1 194 ? 17.875 0.495 14.32 1 94.94 194 CYS A N 1
ATOM 1538 C CA . CYS A 1 194 ? 17.656 -0.88 13.891 1 94.94 194 CYS A CA 1
ATOM 1539 C C . CYS A 1 194 ? 16.234 -1.064 13.367 1 94.94 194 CYS A C 1
ATOM 1541 O O . CYS A 1 194 ? 15.938 -2.062 12.711 1 94.94 194 CYS A O 1
ATOM 1543 N N . LEU A 1 195 ? 15.375 -0.105 13.562 1 95.31 195 LEU A N 1
ATOM 1544 C CA . LEU A 1 195 ? 13.992 -0.173 13.094 1 95.31 195 LEU A CA 1
ATOM 1545 C C . LEU A 1 195 ? 13.883 0.331 11.656 1 95.31 195 LEU A C 1
ATOM 1547 O O . LEU A 1 195 ? 12.859 0.121 11 1 95.31 195 LEU A O 1
ATOM 1551 N N . VAL A 1 196 ? 14.93 0.875 11.156 1 96.25 196 VAL A N 1
ATOM 1552 C CA . VAL A 1 196 ? 14.891 1.462 9.82 1 96.25 196 VAL A CA 1
ATOM 1553 C C . VAL A 1 196 ? 14.781 0.355 8.773 1 96.25 196 VAL A C 1
ATOM 1555 O O . VAL A 1 196 ? 13.945 0.425 7.875 1 96.25 196 VAL A O 1
ATOM 1558 N N . PRO A 1 197 ? 15.5 -0.761 8.906 1 95.75 197 PRO A N 1
ATOM 1559 C CA . PRO A 1 197 ? 15.414 -1.81 7.887 1 95.75 197 PRO A CA 1
ATOM 1560 C C . PRO A 1 197 ? 14.008 -2.383 7.746 1 95.75 197 PRO A C 1
ATOM 1562 O O . PRO A 1 197 ? 13.531 -2.586 6.625 1 95.75 197 PRO A O 1
ATOM 1565 N N . PRO A 1 198 ? 13.258 -2.525 8.781 1 93.81 198 PRO A N 1
ATOM 1566 C CA . PRO A 1 198 ? 11.891 -3.018 8.602 1 93.81 198 PRO A CA 1
ATOM 1567 C C . PRO A 1 198 ? 10.945 -1.94 8.078 1 93.81 198 PRO A C 1
ATOM 1569 O O . PRO A 1 198 ? 9.977 -2.25 7.379 1 93.81 198 PRO A O 1
ATOM 1572 N N . ILE A 1 199 ? 11.18 -0.701 8.32 1 94.19 199 ILE A N 1
ATOM 1573 C CA . ILE A 1 199 ? 10.32 0.399 7.895 1 94.19 199 ILE A CA 1
ATOM 1574 C C . ILE A 1 199 ? 10.383 0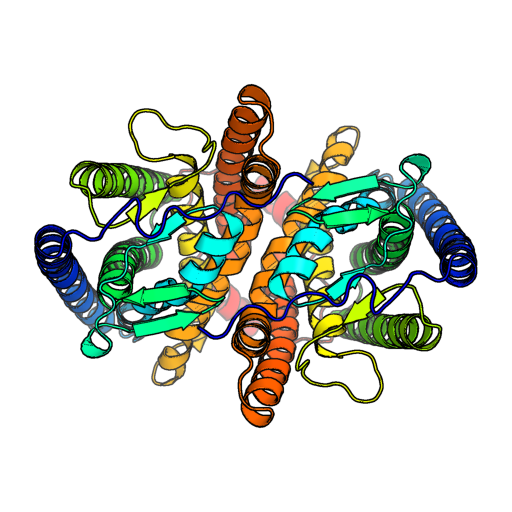.551 6.379 1 94.19 199 ILE A C 1
ATOM 1576 O O . ILE A 1 199 ? 9.367 0.811 5.73 1 94.19 199 ILE A O 1
ATOM 1580 N N . LEU A 1 200 ? 11.477 0.269 5.832 1 95.88 200 LEU A N 1
ATOM 1581 C CA . LEU A 1 200 ? 11.711 0.563 4.422 1 95.88 200 LEU A CA 1
ATOM 1582 C C . LEU A 1 200 ? 10.875 -0.349 3.533 1 95.88 200 LEU A C 1
ATOM 1584 O O . LEU A 1 200 ? 10.094 0.13 2.705 1 95.88 200 LEU A O 1
ATOM 1588 N N . PRO A 1 201 ? 10.945 -1.633 3.721 1 95 201 PRO A N 1
ATOM 1589 C CA . PRO A 1 201 ? 10.102 -2.467 2.857 1 95 201 PRO A CA 1
ATOM 1590 C C . PRO A 1 201 ? 8.609 -2.256 3.107 1 95 201 PRO A C 1
ATOM 1592 O O . PRO A 1 201 ? 7.805 -2.346 2.176 1 95 201 PRO A O 1
ATOM 1595 N N . LEU A 1 202 ? 8.234 -1.928 4.305 1 94.88 202 LEU A N 1
ATOM 1596 C CA . LEU A 1 202 ? 6.836 -1.68 4.621 1 94.88 202 LEU A CA 1
ATOM 1597 C C . LEU A 1 202 ? 6.328 -0.434 3.906 1 94.88 202 LEU A C 1
ATOM 1599 O O . LEU A 1 202 ? 5.277 -0.469 3.26 1 94.88 202 LEU A O 1
ATOM 1603 N N . CYS A 1 203 ? 7.133 0.573 3.986 1 94.88 203 CYS A N 1
ATOM 1604 C CA . CYS A 1 203 ? 6.746 1.851 3.4 1 94.88 203 CYS A CA 1
ATOM 1605 C C . CYS A 1 203 ? 6.984 1.854 1.895 1 94.88 203 CYS A C 1
ATOM 1607 O O . CYS A 1 203 ? 6.691 2.84 1.218 1 94.88 203 CYS A O 1
ATOM 1609 N N . TYR A 1 204 ? 7.535 0.803 1.41 1 96.44 204 TYR A N 1
ATOM 1610 C CA . TYR A 1 204 ? 7.668 0.629 -0.032 1 96.44 204 TYR A CA 1
ATOM 1611 C C . TYR A 1 204 ? 6.508 -0.18 -0.594 1 96.44 204 TYR A C 1
ATOM 1613 O O . TYR A 1 204 ? 5.914 0.195 -1.608 1 96.44 204 TYR A O 1
ATOM 1621 N N . ALA A 1 205 ? 6.18 -1.23 0.057 1 95.5 205 ALA A N 1
ATOM 1622 C CA . ALA A 1 205 ? 5.188 -2.174 -0.446 1 95.5 205 ALA A CA 1
ATOM 1623 C C . ALA A 1 205 ? 3.826 -1.503 -0.61 1 95.5 205 ALA A C 1
ATOM 1625 O O . ALA A 1 205 ? 3.188 -1.629 -1.658 1 95.5 205 ALA A O 1
ATOM 1626 N N . GLY A 1 206 ? 3.418 -0.808 0.389 1 95 206 GLY A N 1
ATOM 1627 C CA . GLY A 1 206 ? 2.115 -0.163 0.355 1 95 206 GLY A CA 1
ATOM 1628 C C . GLY A 1 206 ? 1.964 0.817 -0.793 1 95 206 GLY A C 1
ATOM 1629 O O . GLY A 1 206 ? 1.141 0.613 -1.688 1 95 206 GLY A O 1
ATOM 1630 N N . PRO A 1 207 ? 2.818 1.804 -0.78 1 96.75 207 PRO A N 1
ATOM 1631 C CA . PRO A 1 207 ? 2.736 2.791 -1.858 1 96.75 207 PRO A CA 1
ATOM 1632 C C . PRO A 1 207 ? 2.941 2.174 -3.24 1 96.75 207 PRO A C 1
ATOM 1634 O O . PRO A 1 207 ? 2.369 2.648 -4.223 1 96.75 207 PRO A O 1
ATOM 1637 N N . GLN A 1 208 ? 3.678 1.173 -3.291 1 97.19 208 GLN A N 1
ATOM 1638 C CA . GLN A 1 208 ? 3.871 0.501 -4.57 1 97.19 208 GLN A CA 1
ATOM 1639 C C . GLN A 1 208 ? 2.562 -0.088 -5.09 1 97.19 208 GLN A C 1
ATOM 1641 O O . GLN A 1 208 ? 2.199 0.117 -6.25 1 97.19 208 GLN A O 1
ATOM 1646 N N . VAL A 1 209 ? 1.941 -0.759 -4.223 1 94.75 209 VAL A N 1
ATOM 1647 C CA . VAL A 1 209 ? 0.682 -1.381 -4.617 1 94.75 209 VAL A CA 1
ATOM 1648 C C . VAL A 1 209 ? -0.362 -0.302 -4.898 1 94.75 209 VAL A C 1
ATOM 1650 O O . VAL A 1 209 ? -1.14 -0.416 -5.852 1 94.75 209 VAL A O 1
ATOM 1653 N N . LEU A 1 210 ? -0.32 0.723 -4.109 1 95.44 210 LEU A N 1
ATOM 1654 C CA . LEU A 1 210 ? -1.25 1.828 -4.312 1 95.44 210 LEU A CA 1
ATOM 1655 C C . LEU A 1 210 ? -1.095 2.42 -5.707 1 95.44 210 LEU A C 1
ATOM 1657 O O . LEU A 1 210 ? -2.066 2.508 -6.461 1 95.44 210 LEU A O 1
ATOM 1661 N N . ALA A 1 211 ? 0.079 2.727 -6.059 1 97.12 211 ALA A N 1
ATOM 1662 C CA . ALA A 1 211 ? 0.323 3.404 -7.332 1 97.12 211 ALA A CA 1
ATOM 1663 C C . ALA A 1 211 ? 0.167 2.441 -8.508 1 97.12 211 ALA A C 1
ATOM 1665 O O . ALA A 1 211 ? -0.272 2.838 -9.586 1 97.12 211 ALA A O 1
ATOM 1666 N N . ALA A 1 212 ? 0.46 1.209 -8.32 1 97 212 ALA A N 1
ATOM 1667 C CA . ALA A 1 212 ? 0.546 0.247 -9.414 1 97 212 ALA A CA 1
ATOM 1668 C C . ALA A 1 212 ? -0.798 -0.434 -9.656 1 97 212 ALA A C 1
ATOM 1670 O O . ALA A 1 212 ? -0.959 -1.18 -10.625 1 97 212 ALA A O 1
ATOM 1671 N N . LEU A 1 213 ? -1.737 -0.131 -8.898 1 94.56 213 LEU A N 1
ATOM 1672 C CA . LEU A 1 213 ? -2.979 -0.896 -8.867 1 94.56 213 LEU A CA 1
ATOM 1673 C C . LEU A 1 213 ? -3.629 -0.935 -10.242 1 94.56 213 LEU A C 1
ATOM 1675 O O . LEU A 1 213 ? -3.984 -2.008 -10.734 1 94.56 213 LEU A O 1
ATOM 1679 N N . PRO A 1 214 ? -3.77 0.195 -10.953 1 94.62 214 PRO A N 1
ATOM 1680 C CA . PRO A 1 214 ? -4.387 0.136 -12.281 1 94.62 214 PRO A CA 1
ATOM 1681 C C . PRO A 1 214 ? -3.641 -0.794 -13.234 1 94.62 214 PRO A C 1
ATOM 1683 O O . PRO A 1 214 ? -4.27 -1.564 -13.969 1 94.62 214 PRO A O 1
ATOM 1686 N N . THR A 1 215 ? -2.369 -0.729 -13.188 1 95.81 215 THR A N 1
ATOM 1687 C CA . THR A 1 215 ? -1.562 -1.547 -14.086 1 95.81 215 THR A CA 1
ATOM 1688 C C . THR A 1 215 ? -1.634 -3.02 -13.688 1 95.81 215 THR A C 1
ATOM 1690 O O . THR A 1 215 ? -1.692 -3.896 -14.555 1 95.81 215 THR A O 1
ATOM 1693 N N . ILE A 1 216 ? -1.589 -3.246 -12.406 1 92.56 216 ILE A N 1
ATOM 1694 C CA . ILE A 1 216 ? -1.696 -4.617 -11.914 1 92.56 216 ILE A CA 1
ATOM 1695 C C . ILE A 1 216 ? -2.982 -5.254 -12.438 1 92.56 216 ILE A C 1
ATOM 1697 O O . ILE A 1 216 ? -2.965 -6.379 -12.938 1 92.56 216 ILE A O 1
ATOM 1701 N N . TYR A 1 217 ? -4.035 -4.539 -12.383 1 89.62 217 TYR A N 1
ATOM 1702 C CA . TYR A 1 217 ? -5.316 -5.066 -12.852 1 89.62 217 TYR A CA 1
ATOM 1703 C C . TYR A 1 217 ? -5.285 -5.324 -14.352 1 89.62 217 TYR A C 1
ATOM 1705 O O . TYR A 1 217 ? -5.773 -6.355 -14.82 1 89.62 217 TYR A O 1
ATOM 1713 N N . ALA A 1 218 ? -4.699 -4.426 -15.047 1 91.06 218 ALA A N 1
ATOM 1714 C CA . ALA A 1 218 ? -4.672 -4.551 -16.5 1 91.06 218 ALA A CA 1
ATOM 1715 C C . ALA A 1 218 ? -3.822 -5.742 -16.938 1 91.06 218 ALA A C 1
ATOM 1717 O O . ALA A 1 218 ? -4.223 -6.512 -17.812 1 91.06 218 ALA A O 1
ATOM 1718 N N . ILE A 1 219 ? -2.697 -5.879 -16.297 1 89.81 219 ILE A N 1
ATOM 1719 C CA . ILE A 1 219 ? -1.766 -6.934 -16.688 1 89.81 219 ILE A CA 1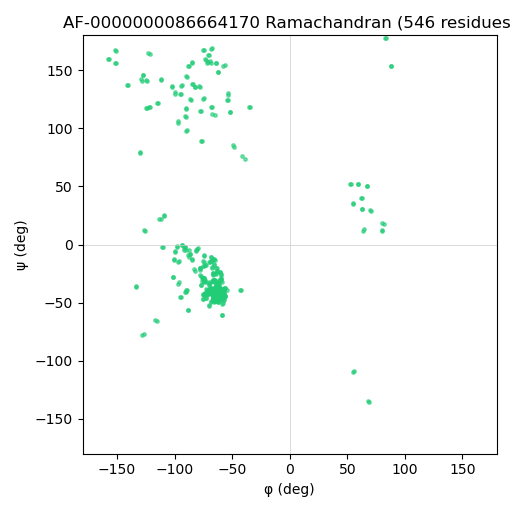
ATOM 1720 C C . ILE A 1 219 ? -2.332 -8.297 -16.281 1 89.81 219 ILE A C 1
ATOM 1722 O O . ILE A 1 219 ? -2.25 -9.258 -17.047 1 89.81 219 ILE A O 1
ATOM 1726 N N . GLN A 1 220 ? -2.904 -8.359 -15.141 1 85.19 220 GLN A N 1
ATOM 1727 C CA . GLN A 1 220 ? -3.387 -9.633 -14.625 1 85.19 220 GLN A CA 1
ATOM 1728 C C . GLN A 1 220 ? -4.652 -10.078 -15.344 1 85.19 220 GLN A C 1
ATOM 1730 O O . GLN A 1 220 ? -4.895 -11.273 -15.508 1 85.19 220 GLN A O 1
ATOM 1735 N N . ALA A 1 221 ? -5.414 -9.148 -15.805 1 81.44 221 ALA A N 1
ATOM 1736 C CA . ALA A 1 221 ? -6.641 -9.469 -16.531 1 81.44 221 ALA A CA 1
ATOM 1737 C C . ALA A 1 221 ? -6.387 -9.555 -18.031 1 81.44 221 ALA A C 1
ATOM 1739 O O . ALA A 1 221 ? -7.297 -9.867 -18.812 1 81.44 221 ALA A O 1
ATOM 1740 N N . ASP A 1 222 ? -5.203 -9.281 -18.438 1 83.44 222 ASP A N 1
ATOM 1741 C CA . ASP A 1 222 ? -4.812 -9.305 -19.844 1 83.44 222 ASP A CA 1
ATOM 1742 C C . ASP A 1 222 ? -5.766 -8.469 -20.688 1 83.44 222 ASP A C 1
ATOM 1744 O O . ASP A 1 222 ? -6.324 -8.969 -21.672 1 83.44 222 ASP A O 1
ATOM 1748 N N . TYR A 1 223 ? -5.953 -7.305 -20.281 1 85.88 223 TYR A N 1
ATOM 1749 C CA . TYR A 1 223 ? -6.84 -6.387 -21 1 85.88 223 TYR A CA 1
ATOM 1750 C C . TYR A 1 223 ? -6.258 -6.012 -22.359 1 85.88 223 TYR A C 1
ATOM 1752 O O . TYR A 1 223 ? -5.113 -6.348 -22.656 1 85.88 223 TYR A O 1
ATOM 1760 N N . SER A 1 224 ? -7.078 -5.395 -23.141 1 91.62 224 SER A N 1
ATOM 1761 C CA . SER A 1 224 ? -6.633 -4.934 -24.453 1 91.62 224 SER A CA 1
ATOM 1762 C C . SER A 1 224 ? -5.441 -3.99 -24.344 1 91.62 224 SER A C 1
ATOM 1764 O O . SER A 1 224 ? -5.242 -3.357 -23.297 1 91.62 224 SER A O 1
ATOM 1766 N N . PRO A 1 225 ? -4.652 -3.924 -25.344 1 92.19 225 PRO A N 1
ATOM 1767 C CA . PRO A 1 225 ? -3.449 -3.088 -25.312 1 92.19 225 PRO A CA 1
ATOM 1768 C C . PRO A 1 225 ? -3.76 -1.623 -25.016 1 92.19 225 PRO A C 1
ATOM 1770 O O . PRO A 1 225 ? -3.021 -0.973 -24.266 1 92.19 225 PRO A O 1
ATOM 1773 N N . MET A 1 226 ? -4.777 -1.167 -25.547 1 95.62 226 MET A N 1
ATOM 1774 C CA . MET A 1 226 ? -5.125 0.234 -25.328 1 95.62 226 MET A CA 1
ATOM 1775 C C . MET A 1 226 ? -5.445 0.492 -23.859 1 95.62 226 MET A C 1
ATOM 1777 O O . MET A 1 226 ? -4.953 1.456 -23.281 1 95.62 226 MET A O 1
ATOM 1781 N N . VAL A 1 227 ? -6.238 -0.394 -23.281 1 94.31 227 VAL A N 1
ATOM 1782 C CA . VAL A 1 227 ? -6.609 -0.253 -21.875 1 94.31 227 VAL A CA 1
ATOM 1783 C C . VAL A 1 227 ? -5.367 -0.402 -21 1 94.31 227 VAL A C 1
ATOM 1785 O O . VAL A 1 227 ? -5.195 0.339 -20.031 1 94.31 227 VAL A O 1
ATOM 1788 N N . THR A 1 228 ? -4.539 -1.3 -21.359 1 95.81 228 THR A N 1
ATOM 1789 C CA . THR A 1 228 ? -3.318 -1.544 -20.609 1 95.81 228 THR A CA 1
ATOM 1790 C C . THR A 1 228 ? -2.404 -0.322 -20.641 1 95.81 228 THR A C 1
ATOM 1792 O O . THR A 1 228 ? -1.84 0.072 -19.625 1 95.81 228 THR A O 1
ATOM 1795 N N . GLN A 1 229 ? -2.309 0.329 -21.797 1 97.81 229 GLN A N 1
ATOM 1796 C CA . GLN A 1 229 ? -1.496 1.535 -21.906 1 97.81 229 GLN A CA 1
ATOM 1797 C C . GLN A 1 229 ? -2.066 2.67 -21.062 1 97.81 229 GLN A C 1
ATOM 1799 O O . GLN A 1 229 ? -1.321 3.389 -20.391 1 97.81 229 GLN A O 1
ATOM 1804 N N . LEU A 1 230 ? -3.352 2.756 -21.125 1 97.81 230 LEU A N 1
ATOM 1805 C CA . LEU A 1 230 ? -3.996 3.805 -20.344 1 97.81 230 LEU A CA 1
ATOM 1806 C C . LEU A 1 230 ? -3.777 3.58 -18.844 1 97.81 230 LEU A C 1
ATOM 1808 O O . LEU A 1 230 ? -3.527 4.531 -18.109 1 97.81 230 LEU A O 1
ATOM 1812 N N . CYS A 1 231 ? -3.863 2.359 -18.438 1 96.94 231 CYS A N 1
ATOM 1813 C CA . CYS A 1 231 ? -3.621 2.033 -17.031 1 96.94 231 CYS A CA 1
ATOM 1814 C C . CYS A 1 231 ? -2.18 2.338 -16.641 1 96.94 231 CYS A C 1
ATOM 1816 O O . CYS A 1 231 ? -1.913 2.77 -15.523 1 96.94 231 CYS A O 1
ATOM 1818 N N . GLY A 1 232 ? -1.289 2.111 -17.578 1 98.19 232 GLY A N 1
ATOM 1819 C CA . GLY A 1 232 ? 0.095 2.486 -17.344 1 98.19 232 GLY A CA 1
ATOM 1820 C C . GLY A 1 232 ? 0.279 3.977 -17.125 1 98.19 232 GLY A C 1
ATOM 1821 O O . GLY A 1 232 ? 0.998 4.391 -16.203 1 98.19 232 GLY A O 1
ATOM 1822 N N . ILE A 1 233 ? -0.381 4.738 -17.875 1 98.44 233 ILE A N 1
ATOM 1823 C CA . ILE A 1 233 ? -0.298 6.191 -17.75 1 98.44 233 ILE A CA 1
ATOM 1824 C C . ILE A 1 233 ? -0.897 6.629 -16.422 1 98.44 233 ILE A C 1
ATOM 1826 O O . ILE A 1 233 ? -0.311 7.449 -15.711 1 98.44 233 ILE A O 1
ATOM 1830 N N . VAL A 1 234 ? -2.016 6.055 -16.078 1 98 234 VAL A N 1
ATOM 1831 C CA . VAL A 1 234 ? -2.672 6.379 -14.812 1 98 234 VAL A CA 1
ATOM 1832 C C . VAL A 1 234 ? -1.746 6.035 -13.648 1 98 234 VAL A C 1
ATOM 1834 O O . VAL A 1 234 ? -1.652 6.793 -12.68 1 98 234 VAL A O 1
ATOM 1837 N N . THR A 1 235 ? -1.098 4.914 -13.766 1 98.38 235 THR A N 1
ATOM 1838 C CA . THR A 1 235 ? -0.147 4.484 -12.75 1 98.38 235 THR A CA 1
ATOM 1839 C C . THR A 1 235 ? 0.972 5.512 -12.586 1 98.38 235 THR A C 1
ATOM 1841 O O . THR A 1 235 ? 1.356 5.848 -11.461 1 98.38 235 THR A O 1
ATOM 1844 N N . CYS A 1 236 ? 1.47 6.047 -13.648 1 98.5 236 CYS A N 1
ATOM 1845 C CA . CYS A 1 236 ? 2.516 7.062 -13.586 1 98.5 236 CYS A CA 1
ATOM 1846 C C . CYS A 1 236 ? 2.002 8.336 -12.922 1 98.5 236 CYS A C 1
ATOM 1848 O O . CYS A 1 236 ? 2.691 8.93 -12.094 1 98.5 236 CYS A O 1
ATOM 1850 N N . VAL A 1 237 ? 0.833 8.695 -13.273 1 98.25 237 VAL A N 1
ATOM 1851 C CA . VAL A 1 237 ? 0.23 9.891 -12.695 1 98.25 237 VAL A CA 1
ATOM 1852 C C . VAL A 1 237 ? 0.035 9.695 -11.195 1 98.25 237 VAL A C 1
ATOM 1854 O O . VAL A 1 237 ? 0.349 10.586 -10.398 1 98.25 237 VAL A O 1
ATOM 1857 N N . LEU A 1 238 ? -0.426 8.523 -10.82 1 98.06 238 LEU A N 1
ATOM 1858 C CA . LEU A 1 238 ? -0.64 8.227 -9.406 1 98.06 238 LEU A CA 1
ATOM 1859 C C . LEU A 1 238 ? 0.677 8.266 -8.641 1 98.06 238 LEU A C 1
ATOM 1861 O O . LEU A 1 238 ? 0.722 8.727 -7.496 1 98.06 238 LEU A O 1
ATOM 1865 N N . ALA A 1 239 ? 1.688 7.773 -9.25 1 98.56 239 ALA A N 1
ATOM 1866 C CA . ALA A 1 239 ? 3.002 7.793 -8.617 1 98.56 239 ALA A CA 1
ATOM 1867 C C . ALA A 1 239 ? 3.463 9.227 -8.359 1 98.56 239 ALA A C 1
ATOM 1869 O O . ALA A 1 239 ? 3.998 9.531 -7.289 1 98.56 239 ALA A O 1
ATOM 1870 N N . VAL A 1 240 ? 3.248 10.086 -9.297 1 98.44 240 VAL A N 1
ATOM 1871 C CA . VAL A 1 240 ? 3.639 11.484 -9.156 1 98.44 240 VAL A CA 1
ATOM 1872 C C . VAL A 1 240 ? 2.781 12.148 -8.086 1 98.44 240 VAL A C 1
ATOM 1874 O O . VAL A 1 240 ? 3.293 12.906 -7.254 1 98.44 240 VAL A O 1
ATOM 1877 N N . VAL A 1 241 ? 1.513 11.867 -8.094 1 97.44 241 VAL A N 1
ATOM 1878 C CA . VAL A 1 241 ? 0.606 12.406 -7.086 1 97.44 241 VAL A CA 1
ATOM 1879 C C . VAL A 1 241 ? 1.027 11.914 -5.703 1 97.44 241 VAL A C 1
ATOM 1881 O O . VAL A 1 241 ? 0.998 12.68 -4.734 1 97.44 241 VAL A O 1
ATOM 1884 N N . GLN A 1 242 ? 1.399 10.68 -5.66 1 97.88 242 GLN A N 1
ATOM 1885 C CA . GLN A 1 242 ? 1.863 10.094 -4.406 1 97.88 242 GLN A CA 1
ATOM 1886 C C . GLN A 1 242 ? 3.07 10.852 -3.859 1 97.88 242 GLN A C 1
ATOM 1888 O O . GLN A 1 242 ? 3.16 11.102 -2.654 1 97.88 242 GLN A O 1
ATOM 1893 N N . VAL A 1 243 ? 3.965 11.219 -4.715 1 98.38 243 VAL A N 1
ATOM 1894 C CA . VAL A 1 243 ? 5.125 12 -4.309 1 98.38 243 VAL A CA 1
ATOM 1895 C C . VAL A 1 243 ? 4.672 13.367 -3.789 1 98.38 243 VAL A C 1
ATOM 1897 O O . VAL A 1 243 ? 5.125 13.82 -2.734 1 98.38 243 VAL A O 1
ATOM 1900 N N . GLY A 1 244 ? 3.805 13.984 -4.523 1 97.38 244 GLY A N 1
ATOM 1901 C CA . GLY A 1 244 ? 3.287 15.281 -4.102 1 97.38 244 GLY A CA 1
ATOM 1902 C C . GLY A 1 244 ? 2.592 15.234 -2.752 1 97.38 244 GLY A C 1
ATOM 1903 O O . GLY A 1 244 ? 2.814 16.094 -1.902 1 97.38 244 GLY A O 1
ATOM 1904 N N . VAL A 1 245 ? 1.783 14.227 -2.57 1 96.5 245 VAL A N 1
ATOM 1905 C CA . VAL A 1 245 ? 1.059 14.07 -1.312 1 96.5 245 VAL A CA 1
ATOM 1906 C C . VAL A 1 245 ? 2.047 13.828 -0.173 1 96.5 245 VAL A C 1
ATOM 1908 O O . VAL A 1 245 ? 1.873 14.352 0.929 1 96.5 245 VAL A O 1
ATOM 1911 N N . THR A 1 246 ? 3.049 13.031 -0.458 1 97.38 246 THR A N 1
ATOM 1912 C CA . THR A 1 246 ? 4.07 12.766 0.548 1 97.38 246 THR A CA 1
ATOM 1913 C C . THR A 1 246 ? 4.812 14.039 0.923 1 97.38 246 THR A C 1
ATOM 1915 O O . THR A 1 246 ? 5.07 14.289 2.102 1 97.38 246 THR A O 1
ATOM 1918 N N . MET A 1 247 ? 5.145 14.844 -0.072 1 96.38 247 MET A N 1
ATOM 1919 C CA . MET A 1 247 ? 5.797 16.109 0.206 1 96.38 247 MET A CA 1
ATOM 1920 C C . MET A 1 247 ? 4.918 17 1.088 1 96.38 247 MET A C 1
ATOM 1922 O O . MET A 1 247 ? 5.398 17.578 2.061 1 96.38 247 MET A O 1
ATOM 1926 N N . ASP A 1 248 ? 3.717 16.984 0.826 1 94.5 248 ASP A N 1
ATOM 1927 C CA . ASP A 1 248 ? 2.779 17.859 1.53 1 94.5 248 ASP A CA 1
ATOM 1928 C C . ASP A 1 248 ? 2.506 17.344 2.941 1 94.5 248 ASP A C 1
ATOM 1930 O O . ASP A 1 248 ? 2.604 18.094 3.912 1 94.5 248 ASP A O 1
ATOM 1934 N N . THR A 1 249 ? 2.244 16.094 3.082 1 94.06 249 THR A N 1
ATOM 1935 C CA . THR A 1 249 ? 1.738 15.57 4.344 1 94.06 249 THR A CA 1
ATOM 1936 C C . THR A 1 249 ? 2.887 15.125 5.246 1 94.06 249 THR A C 1
ATOM 1938 O O . THR A 1 249 ? 2.83 15.305 6.465 1 94.06 249 THR A O 1
ATOM 1941 N N . VAL A 1 250 ? 3.865 14.508 4.68 1 94.88 250 VAL A N 1
ATOM 1942 C CA . VAL A 1 250 ? 4.934 13.938 5.492 1 94.88 250 VAL A CA 1
ATOM 1943 C C . VAL A 1 250 ? 6.035 14.977 5.699 1 94.88 250 VAL A C 1
ATOM 1945 O O . VAL A 1 250 ? 6.527 15.156 6.816 1 94.88 250 VAL A O 1
ATOM 1948 N N . LEU A 1 251 ? 6.316 15.742 4.637 1 94.25 251 LEU A N 1
ATOM 1949 C CA . LEU A 1 251 ? 7.457 16.641 4.715 1 94.25 251 LEU A CA 1
ATOM 1950 C C . LEU A 1 251 ? 7.008 18.078 5 1 94.25 251 LEU A C 1
ATOM 1952 O O . LEU A 1 251 ? 7.832 18.938 5.293 1 94.25 251 LEU A O 1
ATOM 1956 N N . GLY A 1 252 ? 5.738 18.359 4.887 1 90.12 252 GLY A N 1
ATOM 1957 C CA . GLY A 1 252 ? 5.223 19.688 5.152 1 90.12 252 GLY A CA 1
ATOM 1958 C C . GLY A 1 252 ? 5.648 20.703 4.113 1 90.12 252 GLY A C 1
ATOM 1959 O O . GLY A 1 252 ? 5.914 21.875 4.445 1 90.12 252 GLY A O 1
ATOM 1960 N N . ARG A 1 253 ? 5.844 20.172 2.887 1 91.19 253 ARG A N 1
ATOM 1961 C CA . ARG A 1 253 ? 6.227 21.016 1.765 1 91.19 253 ARG A CA 1
ATOM 1962 C C . ARG A 1 253 ? 5.102 21.109 0.737 1 91.19 253 ARG A C 1
ATOM 1964 O O . ARG A 1 253 ? 4.434 20.109 0.457 1 91.19 253 ARG A O 1
ATOM 1971 N N . ASP A 1 254 ? 4.984 22.312 0.208 1 91.19 254 ASP A N 1
ATOM 1972 C CA . ASP A 1 254 ? 4.078 22.453 -0.927 1 91.19 254 ASP A CA 1
ATOM 1973 C C . ASP A 1 254 ? 4.719 21.938 -2.209 1 91.19 254 ASP A C 1
ATOM 1975 O O . ASP A 1 254 ? 5.676 22.516 -2.717 1 91.19 254 ASP A O 1
ATOM 1979 N N . PRO A 1 255 ? 4.184 20.922 -2.729 1 94.31 255 PRO A N 1
ATOM 1980 C CA . PRO A 1 255 ? 4.812 20.312 -3.904 1 94.31 255 PRO A CA 1
ATOM 1981 C C . PRO A 1 255 ? 4.781 21.219 -5.129 1 94.31 255 PRO A C 1
ATOM 1983 O O . PRO A 1 255 ? 5.527 21 -6.086 1 94.31 255 PRO A O 1
ATOM 1986 N N . THR A 1 256 ? 3.941 22.234 -5.129 1 93 256 THR A N 1
ATOM 1987 C CA . THR A 1 256 ? 3.785 23.078 -6.305 1 93 256 THR A CA 1
ATOM 1988 C C . THR A 1 256 ? 4.641 24.328 -6.18 1 93 256 THR A C 1
ATOM 1990 O O . THR A 1 256 ? 4.844 25.047 -7.16 1 93 256 THR A O 1
ATOM 1993 N N . ASP A 1 257 ? 5.09 24.609 -5.055 1 92.75 257 ASP A N 1
ATOM 1994 C CA . ASP A 1 257 ? 5.977 25.75 -4.852 1 92.75 257 ASP A CA 1
ATOM 1995 C C . ASP A 1 257 ? 7.438 25.344 -5.039 1 92.75 257 ASP A C 1
ATOM 1997 O O . ASP A 1 257 ? 8.117 24.984 -4.078 1 92.75 257 ASP A O 1
ATOM 2001 N N . ILE A 1 258 ? 7.941 25.578 -6.074 1 91.25 258 ILE A N 1
ATOM 2002 C CA . ILE A 1 258 ? 9.227 25.031 -6.496 1 91.25 258 ILE A CA 1
ATOM 2003 C C . ILE A 1 258 ? 10.359 25.766 -5.766 1 91.25 258 ILE A C 1
ATOM 2005 O O . ILE A 1 258 ? 11.469 25.25 -5.664 1 91.25 258 ILE A O 1
ATOM 2009 N N . ASN A 1 259 ? 10.078 26.906 -5.234 1 88.5 259 ASN A N 1
ATOM 2010 C CA . ASN A 1 259 ? 11.125 27.719 -4.629 1 88.5 259 ASN A CA 1
ATOM 2011 C C . ASN A 1 259 ? 11.148 27.562 -3.109 1 88.5 259 ASN A C 1
ATOM 2013 O O . ASN A 1 259 ? 12.102 27.984 -2.453 1 88.5 259 ASN A O 1
ATOM 2017 N N . LYS A 1 260 ? 10.195 26.859 -2.605 1 85.19 260 LYS A N 1
ATOM 2018 C CA . LYS A 1 260 ? 10.086 26.75 -1.153 1 85.19 260 LYS A CA 1
ATOM 2019 C C . LYS A 1 260 ? 11.031 25.688 -0.61 1 85.19 260 LYS A C 1
ATOM 2021 O O . LYS A 1 260 ? 11.188 24.625 -1.218 1 85.19 260 LYS A O 1
ATOM 2026 N N . VAL A 1 261 ? 11.672 26.156 0.5 1 78 261 VAL A N 1
ATOM 2027 C CA . VAL A 1 261 ? 12.516 25.203 1.224 1 78 261 VAL A CA 1
ATOM 2028 C C . VAL A 1 261 ? 11.688 24.484 2.283 1 78 261 VAL A C 1
ATOM 2030 O O . VAL A 1 261 ? 10.609 24.953 2.668 1 78 261 VAL A O 1
ATOM 2033 N N . GLY A 1 262 ? 12.039 23.188 2.484 1 66.25 262 GLY A N 1
ATOM 2034 C CA . GLY A 1 262 ? 11.289 22.422 3.465 1 66.25 262 GLY A CA 1
ATOM 2035 C C . GLY A 1 262 ? 11.234 23.078 4.828 1 66.25 262 GLY A C 1
ATOM 2036 O O . GLY A 1 262 ? 12.156 23.812 5.203 1 66.25 262 GLY A O 1
ATOM 2037 N N . ARG A 1 263 ? 10.062 23.219 5.363 1 58.06 263 ARG A N 1
ATOM 2038 C CA . ARG A 1 263 ? 9.953 23.75 6.719 1 58.06 263 ARG A CA 1
ATOM 2039 C C . ARG A 1 263 ? 10.586 22.812 7.734 1 58.06 263 ARG A C 1
ATOM 2041 O O . ARG A 1 263 ? 10.5 21.578 7.59 1 58.06 263 ARG A O 1
ATOM 2048 N N . ASP A 1 264 ? 11.703 23.156 8.375 1 51.22 264 ASP A N 1
ATOM 2049 C CA . ASP A 1 264 ? 12.25 22.312 9.438 1 51.22 264 ASP A CA 1
ATOM 2050 C C . ASP A 1 264 ? 11.141 21.719 10.297 1 51.22 264 ASP A C 1
ATOM 2052 O O . ASP A 1 264 ? 10.508 22.438 11.086 1 51.22 264 ASP A O 1
ATOM 2056 N N . THR A 1 265 ? 10.43 20.812 9.898 1 48.31 265 THR A N 1
ATOM 2057 C CA . THR A 1 265 ? 9.352 20.172 10.641 1 48.31 265 THR A CA 1
ATOM 2058 C C . THR A 1 265 ? 9.773 19.906 12.086 1 48.31 265 THR A C 1
ATOM 2060 O O . THR A 1 265 ? 8.922 19.812 12.969 1 48.31 265 THR A O 1
ATOM 2063 N N . GLN A 1 266 ? 11.008 19.5 12.383 1 46 266 GLN A N 1
ATOM 2064 C CA . GLN A 1 266 ? 11.484 19.344 13.758 1 46 266 GLN A CA 1
ATOM 2065 C C . GLN A 1 266 ? 11.344 20.641 14.547 1 46 266 GLN A C 1
ATOM 2067 O O . GLN A 1 266 ? 10.992 20.625 15.727 1 46 266 GLN A O 1
ATOM 2072 N N . SER A 1 267 ? 11.742 21.641 13.961 1 43.25 267 SER A N 1
ATOM 2073 C CA . SER A 1 267 ? 11.656 22.906 14.672 1 43.25 267 SER A CA 1
ATOM 2074 C C . SER A 1 267 ? 10.211 23.297 14.945 1 43.25 267 SER A C 1
ATOM 2076 O O . SER A 1 267 ? 9.898 23.875 15.992 1 43.25 267 SER A O 1
ATOM 2078 N N . GLN A 1 268 ? 9.328 22.953 14.102 1 44.19 268 GLN A N 1
ATOM 2079 C CA . GLN A 1 268 ? 7.934 23.25 14.422 1 44.19 268 GLN A CA 1
ATOM 2080 C C . GLN A 1 268 ? 7.395 22.281 15.469 1 44.19 268 GLN A C 1
ATOM 2082 O O . GLN A 1 268 ? 6.629 22.672 16.359 1 44.19 268 GLN A O 1
ATOM 2087 N N . LEU A 1 269 ? 7.723 21.031 15.305 1 46.38 269 LEU A N 1
ATOM 2088 C CA . LEU A 1 269 ? 7.297 20.094 16.328 1 46.38 269 LEU A CA 1
ATOM 2089 C C . LEU A 1 269 ? 7.973 20.391 17.656 1 46.38 269 LEU A C 1
ATOM 2091 O O . LEU A 1 269 ? 7.344 20.281 18.719 1 46.38 269 LEU A O 1
ATOM 2095 N N . ALA A 1 270 ? 9.234 20.75 17.734 1 43.28 270 ALA A N 1
ATOM 2096 C CA . ALA A 1 270 ? 9.93 21.203 18.938 1 43.28 270 ALA A CA 1
ATOM 2097 C C . ALA A 1 270 ? 9.32 22.5 19.469 1 43.28 270 ALA A C 1
ATOM 2099 O O . ALA A 1 270 ? 9.195 22.688 20.688 1 43.28 270 ALA A O 1
ATOM 2100 N N . ARG A 1 271 ? 8.945 23.359 18.734 1 39.91 271 ARG A N 1
ATOM 2101 C CA . ARG A 1 271 ? 8.32 24.609 19.188 1 39.91 271 ARG A CA 1
ATOM 2102 C C . ARG A 1 271 ? 6.902 24.359 19.688 1 39.91 271 ARG A C 1
ATOM 2104 O O . ARG A 1 271 ? 6.426 25.047 20.578 1 39.91 271 ARG A O 1
ATOM 2111 N N . GLN A 1 272 ? 6.168 23.406 19.141 1 41.09 272 GLN A N 1
ATOM 2112 C CA . GLN A 1 272 ? 4.828 23.156 19.656 1 41.09 272 GLN A CA 1
ATOM 2113 C C . GLN A 1 272 ? 4.883 22.422 21 1 41.09 272 GLN A C 1
ATOM 2115 O O . GLN A 1 272 ? 3.986 22.562 21.828 1 41.09 272 GLN A O 1
ATOM 2120 N N . LYS A 1 273 ? 5.844 21.562 21.297 1 41.62 273 LYS A N 1
ATOM 2121 C CA . LYS A 1 273 ? 6.008 20.984 22.641 1 41.62 273 LYS A CA 1
ATOM 2122 C C . LYS A 1 273 ? 6.418 22.062 23.641 1 41.62 273 LYS A C 1
ATOM 2124 O O . LYS A 1 273 ? 6.297 21.859 24.844 1 41.62 273 LYS A O 1
ATOM 2129 N N . LEU A 1 274 ? 7.09 23 23.234 1 33.56 274 LEU A N 1
ATOM 2130 C CA . LEU A 1 274 ? 7.488 24.016 24.203 1 33.56 274 LEU A CA 1
ATOM 2131 C C . LEU A 1 274 ? 6.328 24.969 24.516 1 33.56 274 LEU A C 1
ATOM 2133 O O . LEU A 1 274 ? 6.398 25.75 25.453 1 33.56 274 LEU A O 1
ATOM 2137 N N . PHE A 1 275 ? 5.387 25.031 23.625 1 34.66 275 PHE A N 1
ATOM 2138 C CA . PHE A 1 275 ? 4.25 25.844 24.031 1 34.66 275 PHE A CA 1
ATOM 2139 C C . PHE A 1 275 ? 3.039 24.969 24.328 1 34.66 275 PHE A C 1
ATOM 2141 O O . PHE A 1 275 ? 2.797 23.969 23.641 1 34.66 275 PHE A O 1
ATOM 2148 N N . MET B 1 1 ? 8.336 -27.109 -3.176 1 34.84 1 MET B N 1
ATOM 2149 C CA . MET B 1 1 ? 8.281 -25.641 -3.184 1 34.84 1 MET B CA 1
ATOM 2150 C C . MET B 1 1 ? 7.055 -25.141 -2.43 1 34.84 1 MET B C 1
ATOM 2152 O O . MET B 1 1 ? 5.953 -25.672 -2.607 1 34.84 1 MET B O 1
ATOM 2156 N N . PRO B 1 2 ? 7.16 -24.672 -1.252 1 42.38 2 PRO B N 1
ATOM 2157 C CA . PRO B 1 2 ? 5.91 -24.5 -0.505 1 42.38 2 PRO B CA 1
ATOM 2158 C C . PRO B 1 2 ? 4.84 -23.766 -1.311 1 42.38 2 PRO B C 1
ATOM 2160 O O . PRO B 1 2 ? 5.07 -22.656 -1.793 1 42.38 2 PRO B O 1
ATOM 2163 N N . THR B 1 3 ? 4.066 -24.406 -2.115 1 50.5 3 THR B N 1
ATOM 2164 C CA . THR B 1 3 ? 2.992 -24 -3.018 1 50.5 3 THR B CA 1
ATOM 2165 C C . THR B 1 3 ? 1.939 -23.188 -2.275 1 50.5 3 THR B C 1
ATOM 2167 O O . THR B 1 3 ? 1.761 -23.344 -1.065 1 50.5 3 THR B O 1
ATOM 2170 N N . GLN B 1 4 ? 1.648 -21.984 -2.748 1 63.34 4 GLN B N 1
ATOM 2171 C CA . GLN B 1 4 ? 0.461 -21.266 -2.297 1 63.34 4 GLN B CA 1
ATOM 2172 C C . GLN B 1 4 ? -0.688 -22.234 -2.01 1 63.34 4 GLN B C 1
ATOM 2174 O O . GLN B 1 4 ? -0.926 -23.172 -2.775 1 63.34 4 GLN B O 1
ATOM 2179 N N . ILE B 1 5 ? -1.063 -22.203 -0.777 1 71.38 5 ILE B N 1
ATOM 2180 C CA . ILE B 1 5 ? -2.221 -23.016 -0.425 1 71.38 5 ILE B CA 1
ATOM 2181 C C . ILE B 1 5 ? -3.383 -22.703 -1.362 1 71.38 5 ILE B C 1
ATOM 2183 O O . ILE B 1 5 ? -3.805 -21.547 -1.464 1 71.38 5 ILE B O 1
ATOM 2187 N N . PRO B 1 6 ? -3.734 -23.625 -2.119 1 78.56 6 PRO B N 1
ATOM 2188 C CA . PRO B 1 6 ? -4.836 -23.359 -3.047 1 78.56 6 PRO B CA 1
ATOM 2189 C C . PRO B 1 6 ? -6.145 -23.031 -2.328 1 78.56 6 PRO B C 1
ATOM 2191 O O . PRO B 1 6 ? -6.379 -23.5 -1.215 1 78.56 6 PRO B O 1
ATOM 2194 N N . PRO B 1 7 ? -6.938 -22.234 -2.916 1 83.44 7 PRO B N 1
ATOM 2195 C CA . PRO B 1 7 ? -8.258 -21.953 -2.344 1 83.44 7 PRO B CA 1
ATOM 2196 C C . PRO B 1 7 ? -9.156 -23.188 -2.307 1 83.44 7 PRO B C 1
ATOM 2198 O O . PRO B 1 7 ? -8.945 -24.125 -3.076 1 83.44 7 PRO B O 1
ATOM 2201 N N . PRO B 1 8 ? -10.094 -23.203 -1.445 1 87.06 8 PRO B N 1
ATOM 2202 C CA . PRO B 1 8 ? -10.93 -24.391 -1.277 1 87.06 8 PRO B CA 1
ATOM 2203 C C . PRO B 1 8 ? -11.859 -24.625 -2.465 1 87.06 8 PRO B C 1
ATOM 2205 O O . PRO B 1 8 ? -12.219 -25.766 -2.756 1 87.06 8 PRO B O 1
ATOM 2208 N N . ASN B 1 9 ? -12.352 -23.656 -3.076 1 86.62 9 ASN B N 1
ATOM 2209 C CA . ASN B 1 9 ? -13.211 -23.766 -4.25 1 86.62 9 ASN B CA 1
ATOM 2210 C C . ASN B 1 9 ? -14.422 -24.656 -3.973 1 86.62 9 ASN B C 1
ATOM 2212 O O . ASN B 1 9 ? -15.203 -24.375 -3.062 1 86.62 9 ASN B O 1
ATOM 2216 N N . ASP B 1 10 ? -14.516 -25.875 -4.531 1 86.06 10 ASP B N 1
ATOM 2217 C CA . ASP B 1 10 ? -15.703 -26.734 -4.441 1 86.06 10 ASP B CA 1
ATOM 2218 C C . ASP B 1 10 ? -15.852 -27.312 -3.041 1 86.06 10 ASP B C 1
ATOM 2220 O O . ASP B 1 10 ? -16.938 -27.75 -2.656 1 86.06 10 ASP B O 1
ATOM 2224 N N . ASP B 1 11 ? -14.867 -27.312 -2.271 1 90.62 11 ASP B N 1
ATOM 2225 C CA . ASP B 1 11 ? -14.914 -27.859 -0.912 1 90.62 11 ASP B CA 1
ATOM 2226 C C . ASP B 1 11 ? -15.656 -26.906 0.025 1 90.62 11 ASP B C 1
ATOM 2228 O O . ASP B 1 11 ? -16.047 -27.297 1.13 1 90.62 11 ASP B O 1
ATOM 2232 N N . PHE B 1 12 ? -15.859 -25.719 -0.4 1 94 12 PHE B N 1
ATOM 2233 C CA . PHE B 1 12 ? -16.625 -24.719 0.33 1 94 12 PHE B CA 1
ATOM 2234 C C . PHE B 1 12 ? -17.672 -24.078 -0.576 1 94 12 PHE B C 1
ATOM 2236 O O . PHE B 1 12 ? -17.5 -22.938 -0.999 1 94 12 PHE B O 1
ATOM 2243 N N . PRO B 1 13 ? -18.734 -24.781 -0.764 1 94.12 13 PRO B N 1
ATOM 2244 C CA . PRO B 1 13 ? -19.734 -24.312 -1.713 1 94.12 13 PRO B CA 1
ATOM 2245 C C . PRO B 1 13 ? -20.531 -23.125 -1.191 1 94.12 13 PRO B C 1
ATOM 2247 O O . PRO B 1 13 ? -20.688 -22.953 0.022 1 94.12 13 PRO B O 1
ATOM 2250 N N . GLN B 1 14 ? -21.125 -22.422 -2.102 1 96.19 14 GLN B N 1
ATOM 2251 C CA . GLN B 1 14 ? -21.938 -21.266 -1.771 1 96.19 14 GLN B CA 1
ATOM 2252 C C . GLN B 1 14 ? -23.328 -21.703 -1.275 1 96.19 14 GLN B C 1
ATOM 2254 O O . GLN B 1 14 ? -23.938 -22.609 -1.833 1 96.19 14 GLN B O 1
ATOM 2259 N N . ASP B 1 15 ? -23.812 -21.109 -0.253 1 97.25 15 ASP B N 1
ATOM 2260 C CA . ASP B 1 15 ? -25.203 -21.219 0.16 1 97.25 15 ASP B CA 1
ATOM 2261 C C . ASP B 1 15 ? -26.016 -20.031 -0.346 1 97.25 15 ASP B C 1
ATOM 2263 O O . ASP B 1 15 ? -25.938 -18.938 0.207 1 97.25 15 ASP B O 1
ATOM 2267 N N . PRO B 1 16 ? -26.797 -20.312 -1.327 1 96.31 16 PRO B N 1
ATOM 2268 C CA . PRO B 1 16 ? -27.516 -19.203 -1.952 1 96.31 16 PRO B CA 1
ATOM 2269 C C . PRO B 1 16 ? -28.484 -18.516 -0.99 1 96.31 16 PRO B C 1
ATOM 2271 O O . PRO B 1 16 ? -28.703 -17.297 -1.106 1 96.31 16 PRO B O 1
ATOM 2274 N N . HIS B 1 17 ? -29.031 -19.219 -0.14 1 97.44 17 HIS B N 1
ATOM 2275 C CA . HIS B 1 17 ? -29.953 -18.625 0.822 1 97.44 17 HIS B CA 1
ATOM 2276 C C . HIS B 1 17 ? -29.234 -17.688 1.775 1 97.44 17 HIS B C 1
ATOM 2278 O O . HIS B 1 17 ? -29.703 -16.578 2.051 1 97.44 17 HIS B O 1
ATOM 2284 N N . HIS B 1 18 ? -28.125 -18.141 2.334 1 97.81 18 HIS B N 1
ATOM 2285 C CA . HIS B 1 18 ? -27.328 -17.297 3.229 1 97.81 18 HIS B CA 1
ATOM 2286 C C . HIS B 1 18 ? -26.875 -16.031 2.527 1 97.81 18 HIS B C 1
ATOM 2288 O O . HIS B 1 18 ? -26.922 -14.945 3.109 1 97.81 18 HIS B O 1
ATOM 2294 N N . VAL B 1 19 ? -26.453 -16.156 1.292 1 97.75 19 VAL B N 1
ATOM 2295 C CA . VAL B 1 19 ? -25.984 -15.016 0.504 1 97.75 19 VAL B CA 1
ATOM 2296 C C . VAL B 1 19 ? -27.125 -14.016 0.31 1 97.75 19 VAL B C 1
ATOM 2298 O O . VAL B 1 19 ? -26.922 -12.805 0.43 1 97.75 19 VAL B O 1
ATOM 2301 N N . ARG B 1 20 ? -28.281 -14.523 0.027 1 97.25 20 ARG B N 1
ATOM 2302 C CA . ARG B 1 20 ? -29.438 -13.664 -0.203 1 97.25 20 ARG B CA 1
ATOM 2303 C C . ARG B 1 20 ? -29.812 -12.891 1.059 1 97.25 20 ARG B C 1
ATOM 2305 O O . ARG B 1 20 ? -30.047 -11.68 1.006 1 97.25 20 ARG B O 1
ATOM 2312 N N . VAL B 1 21 ? -29.859 -13.555 2.123 1 97.94 21 VAL B N 1
ATOM 2313 C CA . VAL B 1 21 ? -30.25 -12.938 3.389 1 97.94 21 VAL B CA 1
ATOM 2314 C C . VAL B 1 21 ? -29.25 -11.844 3.76 1 97.94 21 VAL B C 1
ATOM 2316 O O . VAL B 1 21 ? -29.641 -10.719 4.066 1 97.94 21 VAL B O 1
ATOM 2319 N N . VAL B 1 22 ? -28 -12.18 3.715 1 97.62 22 VAL B N 1
ATOM 2320 C CA . VAL B 1 22 ? -26.953 -11.234 4.082 1 97.62 22 VAL B CA 1
ATOM 2321 C C . VAL B 1 22 ? -26.969 -10.047 3.127 1 97.62 22 VAL B C 1
ATOM 2323 O O . VAL B 1 22 ? -26.812 -8.898 3.553 1 97.62 22 VAL B O 1
ATOM 2326 N N . SER B 1 23 ? -27.203 -10.312 1.85 1 97.88 23 SER B N 1
ATOM 2327 C CA . SER B 1 23 ? -27.219 -9.242 0.854 1 97.88 23 SER B CA 1
ATOM 2328 C C . SER B 1 23 ? -28.359 -8.266 1.115 1 97.88 23 SER B C 1
ATOM 2330 O O . SER B 1 23 ? -28.172 -7.051 1.007 1 97.88 23 SER B O 1
ATOM 2332 N N . ILE B 1 24 ? -29.469 -8.758 1.454 1 98.19 24 ILE B N 1
ATOM 2333 C CA . ILE B 1 24 ? -30.641 -7.914 1.687 1 98.19 24 ILE B CA 1
ATOM 2334 C C . ILE B 1 24 ? -30.391 -7.031 2.91 1 98.19 24 ILE B C 1
ATOM 2336 O O . ILE B 1 24 ? -30.625 -5.82 2.863 1 98.19 24 ILE B O 1
ATOM 2340 N N . ILE B 1 25 ? -29.906 -7.613 3.949 1 98 25 ILE B N 1
ATOM 2341 C CA . ILE B 1 25 ? -29.672 -6.883 5.191 1 98 25 ILE B CA 1
ATOM 2342 C C . ILE B 1 25 ? -28.609 -5.816 4.969 1 98 25 ILE B C 1
ATOM 2344 O O . ILE B 1 25 ? -28.797 -4.652 5.332 1 98 25 ILE B O 1
ATOM 2348 N N . LEU B 1 26 ? -27.531 -6.184 4.34 1 98 26 LEU B N 1
ATOM 2349 C CA . LEU B 1 26 ? -26.391 -5.273 4.191 1 98 26 LEU B CA 1
ATOM 2350 C C . LEU B 1 26 ? -26.688 -4.223 3.125 1 98 26 LEU B C 1
ATOM 2352 O O . LEU B 1 26 ? -26.188 -3.094 3.211 1 98 26 LEU B O 1
ATOM 2356 N N . LEU B 1 27 ? -27.5 -4.598 2.146 1 98.31 27 LEU B N 1
ATOM 2357 C CA . LEU B 1 27 ? -27.938 -3.594 1.183 1 98.31 27 LEU B CA 1
ATOM 2358 C C . LEU B 1 27 ? -28.797 -2.525 1.859 1 98.31 27 LEU B C 1
ATOM 2360 O O . LEU B 1 27 ? -28.656 -1.335 1.567 1 98.31 27 LEU B O 1
ATOM 2364 N N . ALA B 1 28 ? -29.656 -2.977 2.715 1 98.44 28 ALA B N 1
ATOM 2365 C CA . ALA B 1 28 ? -30.484 -2.031 3.463 1 98.44 28 ALA B CA 1
ATOM 2366 C C . ALA B 1 28 ? -29.625 -1.086 4.293 1 98.44 28 ALA B C 1
ATOM 2368 O O . ALA B 1 28 ? -29.891 0.115 4.359 1 98.44 28 ALA B O 1
ATOM 2369 N N . ILE B 1 29 ? -28.609 -1.615 4.914 1 97.56 29 ILE B N 1
ATOM 2370 C CA . ILE B 1 29 ? -27.703 -0.802 5.699 1 97.56 29 ILE B CA 1
ATOM 2371 C C . ILE B 1 29 ? -26.984 0.198 4.789 1 97.56 29 ILE B C 1
ATOM 2373 O O . ILE B 1 29 ? -26.891 1.384 5.117 1 97.56 29 ILE B O 1
ATOM 2377 N N . SER B 1 30 ? -26.516 -0.216 3.648 1 97.88 30 SER B N 1
ATOM 2378 C CA . SER B 1 30 ? -25.828 0.653 2.693 1 97.88 30 SER B CA 1
ATOM 2379 C C . SER B 1 30 ? -26.734 1.812 2.264 1 97.88 30 SER B C 1
ATOM 2381 O O . SER B 1 30 ? -26.297 2.967 2.258 1 97.88 30 SER B O 1
ATOM 2383 N N . LEU B 1 31 ? -27.938 1.491 1.979 1 98 31 LEU B N 1
ATOM 2384 C CA . LEU B 1 31 ? -28.859 2.508 1.498 1 98 31 LEU B CA 1
ATOM 2385 C C . LEU B 1 31 ? -29.203 3.498 2.605 1 98 31 LEU B C 1
ATOM 2387 O O . LEU B 1 31 ? -29.375 4.691 2.346 1 98 31 LEU B O 1
ATOM 2391 N N . THR B 1 32 ? -29.328 2.98 3.785 1 98.19 32 THR B N 1
ATOM 2392 C CA . THR B 1 32 ? -29.562 3.861 4.922 1 98.19 32 THR B CA 1
ATOM 2393 C C . THR B 1 32 ? -28.422 4.867 5.074 1 98.19 32 THR B C 1
ATOM 2395 O O . THR B 1 32 ? -28.656 6.062 5.246 1 98.19 32 THR B O 1
ATOM 2398 N N . PHE B 1 33 ? -27.234 4.402 4.957 1 97.81 33 PHE B N 1
ATOM 2399 C CA . PHE B 1 33 ? -26.094 5.285 5.156 1 97.81 33 PHE B CA 1
ATOM 2400 C C . PHE B 1 33 ? -25.906 6.195 3.947 1 97.81 33 PHE B C 1
ATOM 2402 O O . PHE B 1 33 ? -25.344 7.293 4.074 1 97.81 33 PHE B O 1
ATOM 2409 N N . VAL B 1 34 ? -26.312 5.734 2.781 1 97.12 34 VAL B N 1
ATOM 2410 C CA . VAL B 1 34 ? -26.359 6.652 1.646 1 97.12 34 VAL B CA 1
ATOM 2411 C C . VAL B 1 34 ? -27.312 7.801 1.947 1 97.12 34 VAL B C 1
ATOM 2413 O O . VAL B 1 34 ? -27.016 8.961 1.667 1 97.12 34 VAL B O 1
ATOM 2416 N N . GLY B 1 35 ? -28.453 7.492 2.508 1 97.75 35 GLY B N 1
ATOM 2417 C CA . GLY B 1 35 ? -29.391 8.531 2.916 1 97.75 35 GLY B CA 1
ATOM 2418 C C . GLY B 1 35 ? -28.797 9.508 3.916 1 97.75 35 GLY B C 1
ATOM 2419 O O . GLY B 1 35 ? -28.953 10.719 3.766 1 97.75 35 GLY B O 1
ATOM 2420 N N . ILE B 1 36 ? -28.125 9.008 4.914 1 97.5 36 ILE B N 1
ATOM 2421 C CA . ILE B 1 36 ? -27.484 9.852 5.914 1 97.5 36 ILE B CA 1
ATOM 2422 C C . ILE B 1 36 ? -26.391 10.695 5.254 1 97.5 36 ILE B C 1
ATOM 2424 O O . ILE B 1 36 ? -26.266 11.883 5.555 1 97.5 36 ILE B O 1
ATOM 2428 N N . GLY B 1 37 ? -25.656 10.062 4.363 1 96.75 37 GLY B N 1
ATOM 2429 C CA . GLY B 1 37 ? -24.625 10.789 3.643 1 96.75 37 GLY B CA 1
ATOM 2430 C C . GLY B 1 37 ? -25.172 11.945 2.822 1 96.75 37 GLY B C 1
ATOM 2431 O O . GLY B 1 37 ? -24.578 13.016 2.766 1 96.75 37 GLY B O 1
ATOM 2432 N N . LEU B 1 38 ? -26.297 11.75 2.234 1 97 38 LEU B N 1
ATOM 2433 C CA . LEU B 1 38 ? -26.938 12.805 1.456 1 97 38 LEU B CA 1
ATOM 2434 C C . LEU B 1 38 ? -27.422 13.93 2.363 1 97 38 LEU B C 1
ATOM 2436 O O . LEU B 1 38 ? -27.281 15.109 2.018 1 97 38 LEU B O 1
ATOM 2440 N N . ARG B 1 39 ? -27.922 13.562 3.438 1 97.31 39 ARG B N 1
ATOM 2441 C CA . ARG B 1 39 ? -28.359 14.562 4.398 1 97.31 39 ARG B CA 1
ATOM 2442 C C . ARG B 1 39 ? -27.188 15.383 4.918 1 97.31 39 ARG B C 1
ATOM 2444 O O . ARG B 1 39 ? -27.297 16.609 5.066 1 97.31 39 ARG B O 1
ATOM 2451 N N . GLU B 1 40 ? -26.172 14.695 5.238 1 96.44 40 GLU B N 1
ATOM 2452 C CA . GLU B 1 40 ? -24.969 15.383 5.703 1 96.44 40 GLU B CA 1
ATOM 2453 C C . GLU B 1 40 ? -24.391 16.281 4.617 1 96.44 40 GLU B C 1
ATOM 2455 O O . GLU B 1 40 ? -23.875 17.359 4.906 1 96.44 40 GLU B O 1
ATOM 2460 N N . SER B 1 41 ? -24.453 15.781 3.43 1 96.56 41 SER B N 1
ATOM 2461 C CA . SER B 1 41 ? -23.984 16.594 2.312 1 96.56 41 SER B CA 1
ATOM 2462 C C . SER B 1 41 ? -24.766 17.906 2.227 1 96.56 41 SER B C 1
ATOM 2464 O O . SER B 1 41 ? -24.188 18.969 1.97 1 96.56 41 SER B O 1
ATOM 2466 N N . LYS B 1 42 ? -26 17.859 2.438 1 96.12 42 LYS B N 1
ATOM 2467 C CA . LYS B 1 42 ? -26.828 19.062 2.436 1 96.12 42 LYS B CA 1
ATOM 2468 C C . LYS B 1 42 ? -26.5 19.953 3.629 1 96.12 42 LYS B C 1
ATOM 2470 O O . LYS B 1 42 ? -26.406 21.188 3.488 1 96.12 42 LYS B O 1
ATOM 2475 N N . ARG B 1 43 ? -26.344 19.328 4.656 1 95.31 43 ARG B N 1
ATOM 2476 C CA . ARG B 1 43 ? -26.078 20.047 5.895 1 95.31 43 ARG B CA 1
ATOM 2477 C C . ARG B 1 43 ? -24.766 20.828 5.801 1 95.31 43 ARG B C 1
ATOM 2479 O O . ARG B 1 43 ? -24.703 21.984 6.227 1 95.31 43 ARG B O 1
ATOM 2486 N N . TRP B 1 44 ? -23.75 20.234 5.234 1 94.88 44 TRP B N 1
ATOM 2487 C CA . TRP B 1 44 ? -22.438 20.844 5.219 1 94.88 44 TRP B CA 1
ATOM 2488 C C . TRP B 1 44 ? -22.188 21.562 3.891 1 94.88 44 TRP B C 1
ATOM 2490 O O . TRP B 1 44 ? -21.125 22.172 3.697 1 94.88 44 TRP B O 1
ATOM 2500 N N . GLY B 1 45 ? -23.125 21.484 2.98 1 94.56 45 GLY B N 1
ATOM 2501 C CA . GLY B 1 45 ? -22.922 22.109 1.682 1 94.56 45 GLY B CA 1
ATOM 2502 C C . GLY B 1 45 ? -21.766 21.516 0.903 1 94.56 45 GLY B C 1
ATOM 2503 O O . GLY B 1 45 ? -21 22.234 0.267 1 94.56 45 GLY B O 1
ATOM 2504 N N . SER B 1 46 ? -21.531 20.312 1.104 1 96.12 46 SER B N 1
ATOM 2505 C CA . SER B 1 46 ? -20.422 19.594 0.471 1 96.12 46 SER B CA 1
ATOM 2506 C C . SER B 1 46 ? -20.922 18.312 -0.182 1 96.12 46 SER B C 1
ATOM 2508 O O . SER B 1 46 ? -21.781 17.609 0.365 1 96.12 46 SER B O 1
ATOM 2510 N N . THR B 1 47 ? -20.391 17.969 -1.308 1 97.12 47 THR B N 1
ATOM 2511 C CA . THR B 1 47 ? -20.797 16.75 -2.004 1 97.12 47 THR B CA 1
ATOM 2512 C C . THR B 1 47 ? -19.938 15.57 -1.557 1 97.12 47 THR B C 1
ATOM 2514 O O . THR B 1 47 ? -20.219 14.422 -1.911 1 97.12 47 THR B O 1
ATOM 2517 N N . VAL B 1 48 ? -18.953 15.781 -0.744 1 96.88 48 VAL B N 1
ATOM 2518 C CA . VAL B 1 48 ? -17.938 14.797 -0.404 1 96.88 48 VAL B CA 1
ATOM 2519 C C . VAL B 1 48 ? -18.547 13.703 0.477 1 96.88 48 VAL B C 1
ATOM 2521 O O . VAL B 1 48 ? -18.312 12.516 0.265 1 96.88 48 VAL B O 1
ATOM 2524 N N . PRO B 1 49 ? -19.422 14.055 1.424 1 96.75 49 PRO B N 1
ATOM 2525 C CA . PRO B 1 49 ? -19.984 12.992 2.264 1 96.75 49 PRO B CA 1
ATOM 2526 C C . PRO B 1 49 ? 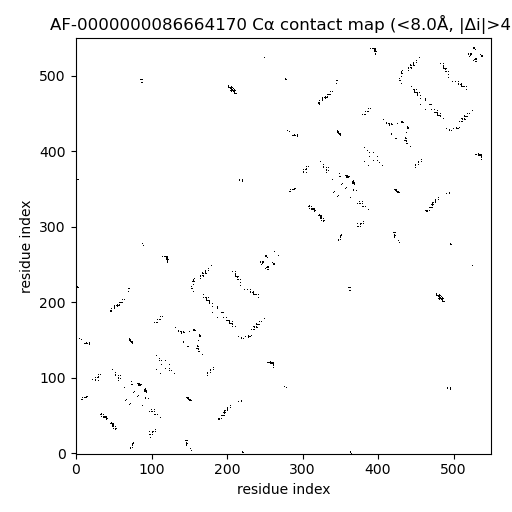-20.781 11.969 1.464 1 96.75 49 PRO B C 1
ATOM 2528 O O . PRO B 1 49 ? -20.625 10.758 1.673 1 96.75 49 PRO B O 1
ATOM 2531 N N . ALA B 1 50 ? -21.547 12.438 0.577 1 97.31 50 ALA B N 1
ATOM 2532 C CA . ALA B 1 50 ? -22.312 11.523 -0.266 1 97.31 50 ALA B CA 1
ATOM 2533 C C . ALA B 1 50 ? -21.406 10.711 -1.179 1 97.31 50 ALA B C 1
ATOM 2535 O O . ALA B 1 50 ? -21.609 9.516 -1.369 1 97.31 50 ALA B O 1
ATOM 2536 N N . ALA B 1 51 ? -20.453 11.359 -1.728 1 97.81 51 ALA B N 1
ATOM 2537 C CA . ALA B 1 51 ? -19.5 10.688 -2.607 1 97.81 51 ALA B CA 1
ATOM 2538 C C . ALA B 1 51 ? -18.75 9.594 -1.861 1 97.81 51 ALA B C 1
ATOM 2540 O O . ALA B 1 51 ? -18.469 8.523 -2.42 1 97.81 51 ALA B O 1
ATOM 2541 N N . LEU B 1 52 ? -18.422 9.828 -0.655 1 97.62 52 LEU B N 1
ATOM 2542 C CA . LEU B 1 52 ? -17.719 8.859 0.169 1 97.62 52 LEU B CA 1
ATOM 2543 C C . LEU B 1 52 ? -18.594 7.637 0.439 1 97.62 52 LEU B C 1
ATOM 2545 O O . LEU B 1 52 ? -18.125 6.5 0.304 1 97.62 52 LEU B O 1
ATOM 2549 N N . THR B 1 53 ? -19.781 7.898 0.787 1 97.62 53 THR B N 1
ATOM 2550 C CA . THR B 1 53 ? -20.672 6.805 1.155 1 97.62 53 THR B CA 1
ATOM 2551 C C . THR B 1 53 ? -21.031 5.969 -0.068 1 97.62 53 THR B C 1
ATOM 2553 O O . THR B 1 53 ? -21 4.734 -0.014 1 97.62 53 THR B O 1
ATOM 2556 N N . ILE B 1 54 ? -21.266 6.598 -1.138 1 97.06 54 ILE B N 1
ATOM 2557 C CA . ILE B 1 54 ? -21.609 5.895 -2.369 1 97.06 54 ILE B CA 1
ATOM 2558 C C . ILE B 1 54 ? -20.359 5.238 -2.947 1 97.06 54 ILE B C 1
ATOM 2560 O O . ILE B 1 54 ? -20.391 4.074 -3.352 1 97.06 54 ILE B O 1
ATOM 2564 N N . GLY B 1 55 ? -19.312 5.984 -2.906 1 96.75 55 GLY B N 1
ATOM 2565 C CA . GLY B 1 55 ? -18.062 5.531 -3.5 1 96.75 55 GLY B CA 1
ATOM 2566 C C . GLY B 1 55 ? -17.422 4.391 -2.734 1 96.75 55 GLY B C 1
ATOM 2567 O O . GLY B 1 55 ? -16.562 3.691 -3.264 1 96.75 55 GLY B O 1
ATOM 2568 N N . SER B 1 56 ? -17.844 4.141 -1.548 1 96.81 56 SER B N 1
ATOM 2569 C CA . SER B 1 56 ? -17.25 3.107 -0.717 1 96.81 56 SER B CA 1
ATOM 2570 C C . SER B 1 56 ? -17.5 1.717 -1.288 1 96.81 56 SER B C 1
ATOM 2572 O O . SER B 1 56 ? -16.828 0.752 -0.91 1 96.81 56 SER B O 1
ATOM 2574 N N . ALA B 1 57 ? -18.359 1.604 -2.219 1 95.44 57 ALA B N 1
ATOM 2575 C CA . ALA B 1 57 ? -18.594 0.342 -2.916 1 95.44 57 ALA B CA 1
ATOM 2576 C C . ALA B 1 57 ? -17.359 -0.099 -3.688 1 95.44 57 ALA B C 1
ATOM 2578 O O . ALA B 1 57 ? -17.172 -1.291 -3.939 1 95.44 57 ALA B O 1
ATOM 2579 N N . THR B 1 58 ? -16.5 0.807 -3.955 1 95.19 58 THR B N 1
ATOM 2580 C CA . THR B 1 58 ? -15.359 0.509 -4.805 1 95.19 58 THR B CA 1
ATOM 2581 C C . THR B 1 58 ? -14.25 -0.168 -4.004 1 95.19 58 THR B C 1
ATOM 2583 O O . THR B 1 58 ? -13.289 -0.687 -4.578 1 95.19 58 THR B O 1
ATOM 2586 N N . PHE B 1 59 ? -14.422 -0.282 -2.729 1 94.69 59 PHE B N 1
ATOM 2587 C CA . PHE B 1 59 ? -13.453 -1.019 -1.92 1 94.69 59 PHE B CA 1
ATOM 2588 C C . PHE B 1 59 ? -13.367 -2.471 -2.371 1 94.69 59 PHE B C 1
ATOM 2590 O O . PHE B 1 59 ? -12.336 -3.123 -2.186 1 94.69 59 PHE B O 1
ATOM 2597 N N . VAL B 1 60 ? -14.438 -2.924 -2.99 1 93.75 60 VAL B N 1
ATOM 2598 C CA . VAL B 1 60 ? -14.516 -4.324 -3.395 1 93.75 60 VAL B CA 1
ATOM 2599 C C . VAL B 1 60 ? -13.43 -4.629 -4.422 1 93.75 60 VAL B C 1
ATOM 2601 O O . VAL B 1 60 ? -12.961 -5.766 -4.52 1 93.75 60 VAL B O 1
ATOM 2604 N N . LEU B 1 61 ? -12.977 -3.645 -5.07 1 89.5 61 LEU B N 1
ATOM 2605 C CA . LEU B 1 61 ? -11.984 -3.848 -6.121 1 89.5 61 LEU B CA 1
ATOM 2606 C C . LEU B 1 61 ? -10.664 -4.34 -5.535 1 89.5 61 LEU B C 1
ATOM 2608 O O . LEU B 1 61 ? -9.914 -5.051 -6.207 1 89.5 61 LEU B O 1
ATOM 2612 N N . VAL B 1 62 ? -10.438 -4.027 -4.289 1 92.56 62 VAL B N 1
ATOM 2613 C CA . VAL B 1 62 ? -9.164 -4.383 -3.664 1 92.56 62 VAL B CA 1
ATOM 2614 C C . VAL B 1 62 ? -9.234 -5.812 -3.131 1 92.56 62 VAL B C 1
ATOM 2616 O O . VAL B 1 62 ? -8.211 -6.41 -2.807 1 92.56 62 VAL B O 1
ATOM 2619 N N . GLU B 1 63 ? -10.352 -6.293 -3.098 1 90.12 63 GLU B N 1
ATOM 2620 C CA . GLU B 1 63 ? -10.539 -7.625 -2.535 1 90.12 63 GLU B CA 1
ATOM 2621 C C . GLU B 1 63 ? -9.797 -8.68 -3.35 1 90.12 63 GLU B C 1
ATOM 2623 O O . GLU B 1 63 ? -9.328 -9.68 -2.801 1 90.12 63 GLU B O 1
ATOM 2628 N N . ALA B 1 64 ? -9.75 -8.484 -4.602 1 86.75 64 ALA B N 1
ATOM 2629 C CA . ALA B 1 64 ? -9.008 -9.43 -5.434 1 86.75 64 ALA B CA 1
ATOM 2630 C C . ALA B 1 64 ? -7.562 -9.562 -4.965 1 86.75 64 ALA B C 1
ATOM 2632 O O . ALA B 1 64 ? -7.008 -10.664 -4.957 1 86.75 64 ALA B O 1
ATOM 2633 N N . ILE B 1 65 ? -7.023 -8.469 -4.562 1 87.44 65 ILE B N 1
ATOM 2634 C CA . ILE B 1 65 ? -5.648 -8.461 -4.074 1 87.44 65 ILE B CA 1
ATOM 2635 C C . ILE B 1 65 ? -5.578 -9.164 -2.723 1 87.44 65 ILE B C 1
ATOM 2637 O O . ILE B 1 65 ? -4.684 -9.977 -2.486 1 87.44 65 ILE B O 1
ATOM 2641 N N . ASN B 1 66 ? -6.496 -8.891 -1.937 1 89.38 66 ASN B N 1
ATOM 2642 C CA . ASN B 1 66 ? -6.547 -9.516 -0.618 1 89.38 66 ASN B CA 1
ATOM 2643 C C . ASN B 1 66 ? -6.707 -11.031 -0.717 1 89.38 66 ASN B C 1
ATOM 2645 O O . ASN B 1 66 ? -6.086 -11.773 0.043 1 89.38 66 ASN B O 1
ATOM 2649 N N . CYS B 1 67 ? -7.512 -11.414 -1.613 1 88.56 67 CYS B N 1
ATOM 2650 C CA . CYS B 1 67 ? -7.719 -12.844 -1.809 1 88.56 67 CYS B CA 1
ATOM 2651 C C . CYS B 1 67 ? -6.434 -13.523 -2.262 1 88.56 67 CYS B C 1
ATOM 2653 O O . CYS B 1 67 ? -6.129 -14.633 -1.824 1 88.56 67 CYS B O 1
ATOM 2655 N N . TYR B 1 68 ? -5.844 -12.781 -2.969 1 81.69 68 TYR B N 1
ATOM 2656 C CA . TYR B 1 68 ? -4.629 -13.32 -3.57 1 81.69 68 TYR B CA 1
ATOM 2657 C C . TYR B 1 68 ? -3.486 -13.344 -2.562 1 81.69 68 TYR B C 1
ATOM 2659 O O . TYR B 1 68 ? -2.684 -14.281 -2.547 1 81.69 68 TYR B O 1
ATOM 2667 N N . LEU B 1 69 ? -3.426 -12.43 -1.723 1 87.06 69 LEU B N 1
ATOM 2668 C CA . LEU B 1 69 ? -2.258 -12.266 -0.863 1 87.06 69 LEU B CA 1
ATOM 2669 C C . LEU B 1 69 ? -2.529 -12.82 0.532 1 87.06 69 LEU B C 1
ATOM 2671 O O . LEU B 1 69 ? -1.604 -13.258 1.222 1 87.06 69 LEU B O 1
ATOM 2675 N N . ALA B 1 70 ? -3.775 -12.797 0.915 1 91.31 70 ALA B N 1
ATOM 2676 C CA . ALA B 1 70 ? -4.016 -13.055 2.334 1 91.31 70 ALA B CA 1
ATOM 2677 C C . ALA B 1 70 ? -5.02 -14.188 2.527 1 91.31 70 ALA B C 1
ATOM 2679 O O . ALA B 1 70 ? -5.562 -14.367 3.619 1 91.31 70 ALA B O 1
ATOM 2680 N N . ASN B 1 71 ? -5.375 -14.945 1.535 1 91.12 71 ASN B N 1
ATOM 2681 C CA . ASN B 1 71 ? -6.086 -16.219 1.589 1 91.12 71 ASN B CA 1
ATOM 2682 C C . ASN B 1 71 ? -7.52 -16.047 2.076 1 91.12 71 ASN B C 1
ATOM 2684 O O . ASN B 1 71 ? -7.957 -16.734 3 1 91.12 71 ASN B O 1
ATOM 2688 N N . VAL B 1 72 ? -8.156 -15.203 1.511 1 93.56 72 VAL B N 1
ATOM 2689 C CA . VAL B 1 72 ? -9.609 -15.094 1.65 1 93.56 72 VAL B CA 1
ATOM 2690 C C . VAL B 1 72 ? -10.289 -15.672 0.414 1 93.56 72 VAL B C 1
ATOM 2692 O O . VAL B 1 72 ? -9.836 -15.461 -0.712 1 93.56 72 VAL B O 1
ATOM 2695 N N . TYR B 1 73 ? -11.312 -16.438 0.647 1 94.31 73 TYR B N 1
ATOM 2696 C CA . TYR B 1 73 ? -12.031 -17.062 -0.454 1 94.31 73 TYR B CA 1
ATOM 2697 C C . TYR B 1 73 ? -13.516 -16.703 -0.414 1 94.31 73 TYR B C 1
ATOM 2699 O O . TYR B 1 73 ? -14.203 -17 0.562 1 94.31 73 TYR B O 1
ATOM 2707 N N . TRP B 1 74 ? -13.953 -16.047 -1.432 1 95.88 74 TRP B N 1
ATOM 2708 C CA . TRP B 1 74 ? -15.367 -15.734 -1.621 1 95.88 74 TRP B CA 1
ATOM 2709 C C . TRP B 1 74 ? -16.031 -16.766 -2.51 1 95.88 74 TRP B C 1
ATOM 2711 O O . TRP B 1 74 ? -15.539 -17.078 -3.598 1 95.88 74 TRP B O 1
ATOM 2721 N N . THR B 1 75 ? -17.094 -17.266 -2.07 1 95.94 75 THR B N 1
ATOM 2722 C CA . THR B 1 75 ? -17.812 -18.266 -2.867 1 95.94 75 THR B CA 1
ATOM 2723 C C . THR B 1 75 ? -18.406 -17.625 -4.117 1 95.94 75 THR B C 1
ATOM 2725 O O . THR B 1 75 ? -18.641 -16.422 -4.152 1 95.94 75 THR B O 1
ATOM 2728 N N . THR B 1 76 ? -18.625 -18.484 -5.094 1 93.69 76 THR B N 1
ATOM 2729 C CA . THR B 1 76 ? -19.203 -18 -6.352 1 93.69 76 THR B CA 1
ATOM 2730 C C . THR B 1 76 ? -20.438 -18.828 -6.727 1 93.69 76 THR B C 1
ATOM 2732 O O . THR B 1 76 ? -20.484 -20.031 -6.461 1 93.69 76 THR B O 1
ATOM 2735 N N . SER B 1 77 ? -21.391 -18.234 -7.324 1 92.44 77 SER B N 1
ATOM 2736 C CA . SER B 1 77 ? -22.609 -18.906 -7.766 1 92.44 77 SER B CA 1
ATOM 2737 C C . SER B 1 77 ? -22.391 -19.609 -9.109 1 92.44 77 SER B C 1
ATOM 2739 O O . SER B 1 77 ? -23.188 -20.469 -9.492 1 92.44 77 SER B O 1
ATOM 2741 N N . ASN B 1 78 ? -21.5 -19.25 -9.852 1 88.81 78 ASN B N 1
ATOM 2742 C CA . ASN B 1 78 ? -21.234 -19.703 -11.211 1 88.81 78 ASN B CA 1
ATOM 2743 C C . ASN B 1 78 ? -22.375 -19.328 -12.164 1 88.81 78 ASN B C 1
ATOM 2745 O O . ASN B 1 78 ? -22.5 -19.891 -13.25 1 88.81 78 ASN B O 1
ATOM 2749 N N . ASP B 1 79 ? -23.219 -18.469 -11.68 1 91.62 79 ASP B N 1
ATOM 2750 C CA . ASP B 1 79 ? -24.234 -17.844 -12.516 1 91.62 79 ASP B CA 1
ATOM 2751 C C . ASP B 1 79 ? -23.703 -16.547 -13.133 1 91.62 79 ASP B C 1
ATOM 2753 O O . ASP B 1 79 ? -23.422 -15.578 -12.422 1 91.62 79 ASP B O 1
ATOM 2757 N N . PRO B 1 80 ? -23.625 -16.531 -14.445 1 90.88 80 PRO B N 1
ATOM 2758 C CA . PRO B 1 80 ? -23.078 -15.344 -15.109 1 90.88 80 PRO B CA 1
ATOM 2759 C C . PRO B 1 80 ? -23.891 -14.086 -14.805 1 90.88 80 PRO B C 1
ATOM 2761 O O . PRO B 1 80 ? -23.344 -12.977 -14.82 1 90.88 80 PRO B O 1
ATOM 2764 N N . GLY B 1 81 ? -25.094 -14.273 -14.578 1 92.88 81 GLY B N 1
ATOM 2765 C CA . GLY B 1 81 ? -25.953 -13.148 -14.273 1 92.88 81 GLY B CA 1
ATOM 2766 C C . GLY B 1 81 ? -25.656 -12.508 -12.93 1 92.88 81 GLY B C 1
ATOM 2767 O O . GLY B 1 81 ? -26.062 -11.375 -12.664 1 92.88 81 GLY B O 1
ATOM 2768 N N . LYS B 1 82 ? -24.906 -13.156 -12.094 1 94.69 82 LYS B N 1
ATOM 2769 C CA . LYS B 1 82 ? -24.594 -12.656 -10.758 1 94.69 82 LYS B CA 1
ATOM 2770 C C . LYS B 1 82 ? -23.141 -12.234 -10.641 1 94.69 82 LYS B C 1
ATOM 2772 O O . LYS B 1 82 ? -22.703 -11.742 -9.602 1 94.69 82 LYS B O 1
ATOM 2777 N N . LEU B 1 83 ? -22.406 -12.398 -11.664 1 93.62 83 LEU B N 1
ATOM 2778 C CA . LEU B 1 83 ? -20.984 -12.062 -11.68 1 93.62 83 LEU B CA 1
ATOM 2779 C C . LEU B 1 83 ? -20.781 -10.555 -11.766 1 93.62 83 LEU B C 1
ATOM 2781 O O . LEU B 1 83 ? -21.375 -9.891 -12.625 1 93.62 83 LEU B O 1
ATOM 2785 N N . MET B 1 84 ? -20.047 -10.031 -10.859 1 92.19 84 MET B N 1
ATOM 2786 C CA . MET B 1 84 ? -19.734 -8.609 -10.883 1 92.19 84 MET B CA 1
ATOM 2787 C C . MET B 1 84 ? -18.484 -8.336 -11.703 1 92.19 84 MET B C 1
ATOM 2789 O O . MET B 1 84 ? -18.5 -7.512 -12.625 1 92.19 84 MET B O 1
ATOM 2793 N N . PHE B 1 85 ? -17.391 -8.977 -11.336 1 86.25 85 PHE B N 1
ATOM 2794 C CA . PHE B 1 85 ? -16.156 -8.852 -12.109 1 86.25 85 PHE B CA 1
ATOM 2795 C C . PHE B 1 85 ? -15.242 -10.047 -11.859 1 86.25 85 PHE B C 1
ATOM 2797 O O . PHE B 1 85 ? -15.484 -10.844 -10.953 1 86.25 85 PHE B O 1
ATOM 2804 N N . THR B 1 86 ? -14.344 -10.258 -12.758 1 83.12 86 THR B N 1
ATOM 2805 C CA . THR B 1 86 ? -13.273 -11.242 -12.625 1 83.12 86 THR B CA 1
ATOM 2806 C C . THR B 1 86 ? -11.914 -10.555 -12.57 1 83.12 86 THR B C 1
ATOM 2808 O O . THR B 1 86 ? -11.602 -9.719 -13.422 1 83.12 86 THR B O 1
ATOM 2811 N N . LEU B 1 87 ? -11.273 -10.844 -11.477 1 78.12 87 LEU B N 1
ATOM 2812 C CA . LEU B 1 87 ? -9.945 -10.25 -11.32 1 78.12 87 LEU B CA 1
ATOM 2813 C C . LEU B 1 87 ? -8.984 -11.234 -10.672 1 78.12 87 LEU B C 1
ATOM 2815 O O . LEU B 1 87 ? -9.336 -11.914 -9.703 1 78.12 87 LEU B O 1
ATOM 2819 N N . LEU B 1 88 ? -7.73 -11.305 -11.195 1 75.81 88 LEU B N 1
ATOM 2820 C CA . LEU B 1 88 ? -6.668 -12.164 -10.68 1 75.81 88 LEU B CA 1
ATOM 2821 C C . LEU B 1 88 ? -7.121 -13.617 -10.625 1 75.81 88 LEU B C 1
ATOM 2823 O O . LEU B 1 88 ? -6.871 -14.312 -9.633 1 75.81 88 LEU B O 1
ATOM 2827 N N . GLY B 1 89 ? -7.969 -13.984 -11.641 1 72.94 89 GLY B N 1
ATOM 2828 C CA . GLY B 1 89 ? -8.391 -15.367 -11.797 1 72.94 89 GLY B CA 1
ATOM 2829 C C . GLY B 1 89 ? -9.516 -15.75 -10.859 1 72.94 89 GLY B C 1
ATOM 2830 O O . GLY B 1 89 ? -9.812 -16.938 -10.688 1 72.94 89 GLY B O 1
ATOM 2831 N N . ARG B 1 90 ? -10.039 -14.695 -10.289 1 81.94 90 ARG B N 1
ATOM 2832 C CA . ARG B 1 90 ? -11.133 -14.969 -9.359 1 81.94 90 ARG B CA 1
ATOM 2833 C C . ARG B 1 90 ? -12.391 -14.203 -9.75 1 81.94 90 ARG B C 1
ATOM 2835 O O . ARG B 1 90 ? -12.312 -13.055 -10.188 1 81.94 90 ARG B O 1
ATOM 2842 N N . ASP B 1 91 ? -13.445 -14.945 -9.562 1 87.69 91 ASP B N 1
ATOM 2843 C CA . ASP B 1 91 ? -14.742 -14.336 -9.82 1 87.69 91 ASP B CA 1
ATOM 2844 C C . ASP B 1 91 ? -15.352 -13.766 -8.547 1 87.69 91 ASP B C 1
ATOM 2846 O O . ASP B 1 91 ? -15.281 -14.391 -7.484 1 87.69 91 ASP B O 1
ATOM 2850 N N . PHE B 1 92 ? -15.867 -12.617 -8.711 1 92.94 92 PHE B N 1
ATOM 2851 C CA . PHE B 1 92 ? -16.547 -11.984 -7.594 1 92.94 92 PHE B CA 1
ATOM 2852 C C . PHE B 1 92 ? -18 -11.68 -7.953 1 92.94 92 PHE B C 1
ATOM 2854 O O . PHE B 1 92 ? -18.266 -10.891 -8.859 1 92.94 92 PHE B O 1
ATOM 2861 N N . ASP B 1 93 ? -18.859 -12.289 -7.215 1 96.44 93 ASP B N 1
ATOM 2862 C CA . ASP B 1 93 ? -20.281 -12.047 -7.426 1 96.44 93 ASP B CA 1
ATOM 2863 C C . ASP B 1 93 ? -20.688 -10.68 -6.871 1 96.44 93 ASP B C 1
ATOM 2865 O O . ASP B 1 93 ? -19.969 -10.094 -6.055 1 96.44 93 ASP B O 1
ATOM 2869 N N . VAL B 1 94 ? -21.875 -10.242 -7.223 1 96.56 94 VAL B N 1
ATOM 2870 C CA . VAL B 1 94 ? -22.406 -8.938 -6.855 1 96.56 94 VAL B CA 1
ATOM 2871 C C . VAL B 1 94 ? -22.531 -8.836 -5.336 1 96.56 94 VAL B C 1
ATOM 2873 O O . VAL B 1 94 ? -22.312 -7.77 -4.754 1 96.56 94 VAL B O 1
ATOM 2876 N N . TYR B 1 95 ? -22.781 -9.891 -4.68 1 97.5 95 TYR B N 1
ATOM 2877 C CA . TYR B 1 95 ? -23 -9.844 -3.236 1 97.5 95 TYR B CA 1
ATOM 2878 C C . TYR B 1 95 ? -21.734 -9.422 -2.504 1 97.5 95 TYR B C 1
ATOM 2880 O O . TYR B 1 95 ? -21.797 -8.828 -1.428 1 97.5 95 TYR B O 1
ATOM 2888 N N . VAL B 1 96 ? -20.594 -9.727 -3.02 1 97.06 96 VAL B N 1
ATOM 2889 C CA . VAL B 1 96 ? -19.328 -9.297 -2.416 1 97.06 96 VAL B CA 1
ATOM 2890 C C . VAL B 1 96 ? -19.266 -7.773 -2.391 1 97.06 96 VAL B C 1
ATOM 2892 O O . VAL B 1 96 ? -18.828 -7.184 -1.396 1 97.06 96 VAL B O 1
ATOM 2895 N N . GLY B 1 97 ? -19.719 -7.176 -3.498 1 96.81 97 GLY B N 1
ATOM 2896 C CA . GLY B 1 97 ? -19.781 -5.723 -3.566 1 96.81 97 GLY B CA 1
ATOM 2897 C C . GLY B 1 97 ? -20.734 -5.121 -2.547 1 96.81 97 GLY B C 1
ATOM 2898 O O . GLY B 1 97 ? -20.438 -4.086 -1.946 1 96.81 97 GLY B O 1
ATOM 2899 N N . ILE B 1 98 ? -21.781 -5.773 -2.371 1 97.5 98 ILE B N 1
ATOM 2900 C CA . ILE B 1 98 ? -22.766 -5.293 -1.418 1 97.5 98 ILE B CA 1
ATOM 2901 C C . ILE B 1 98 ? -22.188 -5.332 -0.005 1 97.5 98 ILE B C 1
ATOM 2903 O O . ILE B 1 98 ? -22.375 -4.391 0.771 1 97.5 98 ILE B O 1
ATOM 2907 N N . ILE B 1 99 ? -21.531 -6.363 0.321 1 96.81 99 ILE B N 1
ATOM 2908 C CA . ILE B 1 99 ? -20.953 -6.523 1.652 1 96.81 99 ILE B CA 1
ATOM 2909 C C . ILE B 1 99 ? -19.906 -5.445 1.892 1 96.81 99 ILE B C 1
ATOM 2911 O O . ILE B 1 99 ? -19.938 -4.754 2.912 1 96.81 99 ILE B O 1
ATOM 2915 N N . TRP B 1 100 ? -19.047 -5.23 0.985 1 96.44 100 TRP B N 1
ATOM 2916 C CA . TRP B 1 100 ? -17.984 -4.23 1.124 1 96.44 100 TRP B CA 1
ATOM 2917 C C . TRP B 1 100 ? -18.578 -2.822 1.146 1 96.44 100 TRP B C 1
ATOM 2919 O O . TRP B 1 100 ? -18.078 -1.943 1.847 1 96.44 100 TRP B O 1
ATOM 2929 N N . TRP B 1 101 ? -19.578 -2.646 0.323 1 97.69 101 TRP B N 1
ATOM 2930 C CA . TRP B 1 101 ? -20.234 -1.346 0.306 1 97.69 101 TRP B CA 1
ATOM 2931 C C . TRP B 1 101 ? -20.812 -1.011 1.677 1 97.69 101 TRP B C 1
ATOM 2933 O O . TRP B 1 101 ? -20.672 0.112 2.162 1 97.69 101 TRP B O 1
ATOM 2943 N N . SER B 1 102 ? -21.453 -1.949 2.275 1 97.38 102 SER B N 1
ATOM 2944 C CA . SER B 1 102 ? -22.047 -1.71 3.584 1 97.38 102 SER B CA 1
ATOM 2945 C C . SER B 1 102 ? -20.984 -1.349 4.617 1 97.38 102 SER B C 1
ATOM 2947 O O . SER B 1 102 ? -21.141 -0.386 5.371 1 97.38 102 SER B O 1
ATOM 2949 N N . TYR B 1 103 ? -19.953 -2.102 4.609 1 95.75 103 TYR B N 1
ATOM 2950 C CA . TYR B 1 103 ? -18.859 -1.862 5.535 1 95.75 103 TYR B CA 1
ATOM 2951 C C . TYR B 1 103 ? -18.219 -0.499 5.289 1 95.75 103 TYR B C 1
ATOM 2953 O O . TYR B 1 103 ? -18.031 0.281 6.223 1 95.75 103 TYR B O 1
ATOM 2961 N N . GLY B 1 104 ? -17.969 -0.193 4.055 1 96 104 GLY B N 1
ATOM 2962 C CA . GLY B 1 104 ? -17.375 1.077 3.689 1 96 104 GLY B CA 1
ATOM 2963 C C . GLY B 1 104 ? -18.266 2.268 3.963 1 96 104 GLY B C 1
ATOM 2964 O O . GLY B 1 104 ? -17.797 3.318 4.402 1 96 104 GLY B O 1
ATOM 2965 N N . ALA B 1 105 ? -19.5 2.074 3.67 1 97.56 105 ALA B N 1
ATOM 2966 C CA . ALA B 1 105 ? -20.453 3.168 3.84 1 97.56 105 ALA B CA 1
ATOM 2967 C C . ALA B 1 105 ? -20.578 3.572 5.309 1 97.56 105 ALA B C 1
ATOM 2969 O O . ALA B 1 105 ? -20.562 4.762 5.633 1 97.56 105 ALA B O 1
ATOM 2970 N N . VAL B 1 106 ? -20.641 2.596 6.145 1 96.94 106 VAL B N 1
ATOM 2971 C CA . VAL B 1 106 ? -20.781 2.857 7.574 1 96.94 106 VAL B CA 1
ATOM 2972 C C . VAL B 1 106 ? -19.531 3.572 8.086 1 96.94 106 VAL B C 1
ATOM 2974 O O . VAL B 1 106 ? -19.625 4.59 8.781 1 96.94 106 VAL B O 1
ATOM 2977 N N . LEU B 1 107 ? -18.406 3.088 7.699 1 97.12 107 LEU B N 1
ATOM 2978 C CA . LEU B 1 107 ? -17.156 3.652 8.195 1 97.12 107 LEU B CA 1
ATOM 2979 C C . LEU B 1 107 ? -16.906 5.027 7.59 1 97.12 107 LEU B C 1
ATOM 2981 O O . LEU B 1 107 ? -16.5 5.953 8.289 1 97.12 107 LEU B O 1
ATOM 2985 N N . SER B 1 108 ? -17.172 5.125 6.293 1 96.5 108 SER B N 1
ATOM 2986 C CA . SER B 1 108 ? -16.938 6.398 5.625 1 96.5 108 SER B CA 1
ATOM 2987 C C . SER B 1 108 ? -17.828 7.496 6.191 1 96.5 108 SER B C 1
ATOM 2989 O O . SER B 1 108 ? -17.359 8.602 6.484 1 96.5 108 SER B O 1
ATOM 2991 N N . CYS B 1 109 ? -19.062 7.176 6.328 1 95.75 109 CYS B N 1
ATOM 2992 C CA . CYS B 1 109 ? -20.016 8.141 6.871 1 95.75 109 CYS B CA 1
ATOM 2993 C C . CYS B 1 109 ? -19.672 8.477 8.32 1 95.75 109 CYS B C 1
ATOM 2995 O O . CYS B 1 109 ? -19.656 9.648 8.703 1 95.75 109 CYS B O 1
ATOM 2997 N N . GLY B 1 110 ? -19.359 7.512 9.102 1 96.25 110 GLY B N 1
ATOM 2998 C CA . GLY B 1 110 ? -19.078 7.699 10.516 1 96.25 110 GLY B CA 1
ATOM 2999 C C . GLY B 1 110 ? -17.797 8.461 10.773 1 96.25 110 GLY B C 1
ATOM 3000 O O . GLY B 1 110 ? -17.781 9.445 11.508 1 96.25 110 GLY B O 1
ATOM 3001 N N . ILE B 1 111 ? -16.766 8.086 10.172 1 96.81 111 ILE B N 1
ATOM 3002 C CA . ILE B 1 111 ? -15.445 8.68 10.422 1 96.81 111 ILE B CA 1
ATOM 3003 C C . ILE B 1 111 ? -15.391 10.078 9.828 1 96.81 111 ILE B C 1
ATOM 3005 O O . ILE B 1 111 ? -14.922 11.016 10.477 1 96.81 111 ILE B O 1
ATOM 3009 N N . PHE B 1 112 ? -15.859 10.188 8.594 1 97.12 112 PHE B N 1
ATOM 3010 C CA . PHE B 1 112 ? -15.852 11.5 7.973 1 97.12 112 PHE B CA 1
ATOM 3011 C C . PHE B 1 112 ? -16.719 12.484 8.758 1 97.12 112 PHE B C 1
ATOM 3013 O O . PHE B 1 112 ? -16.328 13.625 8.977 1 97.12 112 PHE B O 1
ATOM 3020 N N . GLY B 1 113 ? -17.875 12.023 9.172 1 95.94 113 GLY B N 1
ATOM 3021 C CA . GLY B 1 113 ? -18.719 12.852 10.008 1 95.94 113 GLY B CA 1
ATOM 3022 C C . GLY B 1 113 ? -18.047 13.266 11.312 1 95.94 113 GLY B C 1
ATOM 3023 O O . GLY B 1 113 ? -18.172 14.414 11.734 1 95.94 113 GLY B O 1
ATOM 3024 N N . ALA B 1 114 ? -17.391 12.383 11.914 1 95.56 114 ALA B N 1
ATOM 3025 C CA . ALA B 1 114 ? -16.672 12.672 13.148 1 95.56 114 ALA B CA 1
ATOM 3026 C C . ALA B 1 114 ? -15.578 13.711 12.922 1 95.56 114 ALA B C 1
ATOM 3028 O O . ALA B 1 114 ? -15.391 14.617 13.742 1 95.56 114 ALA B O 1
ATOM 3029 N N . LEU B 1 115 ? -14.891 13.586 11.852 1 95.12 115 LEU B N 1
ATOM 3030 C CA . LEU B 1 115 ? -13.836 14.539 11.523 1 95.12 115 LEU B CA 1
ATOM 3031 C C . LEU B 1 115 ? -14.422 15.922 11.25 1 95.12 115 LEU B C 1
ATOM 3033 O O . LEU B 1 115 ? -13.867 16.938 11.688 1 95.12 115 LEU B O 1
ATOM 3037 N N . MET B 1 116 ? -15.586 15.953 10.586 1 94.31 116 MET B N 1
ATOM 3038 C CA . MET B 1 116 ? -16.25 17.219 10.273 1 94.31 116 MET B CA 1
ATOM 3039 C C . MET B 1 116 ? -16.734 17.906 11.547 1 94.31 116 MET B C 1
ATOM 3041 O O . MET B 1 116 ? -16.828 19.141 11.602 1 94.31 116 MET B O 1
ATOM 3045 N N . ARG B 1 117 ? -16.938 17.141 12.492 1 92.81 117 ARG B N 1
ATOM 3046 C CA . ARG B 1 117 ? -17.422 17.688 13.75 1 92.81 117 ARG B CA 1
ATOM 3047 C C . ARG B 1 117 ? -16.281 18 14.695 1 92.81 117 ARG B C 1
ATOM 3049 O O . ARG B 1 117 ? -16.5 18.375 15.852 1 92.81 117 ARG B O 1
ATOM 3056 N N . ASP B 1 118 ? -15.039 17.75 14.305 1 91.56 118 ASP B N 1
ATOM 3057 C CA . ASP B 1 118 ? -13.805 18.078 15.008 1 91.56 118 ASP B CA 1
ATOM 3058 C C . ASP B 1 118 ? -13.766 17.422 16.391 1 91.56 118 ASP B C 1
ATOM 3060 O O . ASP B 1 118 ? -13.539 18.094 17.391 1 91.56 118 ASP B O 1
ATOM 3064 N N . ILE B 1 119 ? -13.969 16.266 16.406 1 92.81 119 ILE B N 1
ATOM 3065 C CA . ILE B 1 119 ? -13.953 15.547 17.672 1 92.81 119 ILE B CA 1
ATOM 3066 C C . ILE B 1 119 ? -12.523 15.469 18.203 1 92.81 119 ILE B C 1
ATOM 3068 O O . ILE B 1 119 ? -11.562 15.664 17.453 1 92.81 119 ILE B O 1
ATOM 3072 N N . ARG B 1 120 ? -12.469 15.156 19.469 1 94.75 120 ARG B N 1
ATOM 3073 C CA . ARG B 1 120 ? -11.156 15.016 20.109 1 94.75 120 ARG B CA 1
ATOM 3074 C C . ARG B 1 120 ? -10.453 13.75 19.625 1 94.75 120 ARG B C 1
ATOM 3076 O O . ARG B 1 120 ? -11.102 12.797 19.203 1 94.75 120 ARG B O 1
ATOM 3083 N N . THR B 1 121 ? -9.148 13.797 19.734 1 95.75 121 THR B N 1
ATOM 3084 C CA . THR B 1 121 ? -8.328 12.672 19.297 1 95.75 121 THR B CA 1
ATOM 3085 C C . THR B 1 121 ? -8.695 11.398 20.047 1 95.75 121 THR B C 1
ATOM 3087 O O . THR B 1 121 ? -8.766 10.32 19.438 1 95.75 121 THR B O 1
ATOM 3090 N N . GLY B 1 122 ? -8.914 11.492 21.297 1 96.25 122 GLY B N 1
ATOM 3091 C CA . GLY B 1 122 ? -9.328 10.328 22.078 1 96.25 122 GLY B CA 1
ATOM 3092 C C . GLY B 1 122 ? -10.617 9.711 21.578 1 96.25 122 GLY B C 1
ATOM 3093 O O . GLY B 1 122 ? -10.75 8.484 21.547 1 96.25 122 GLY B O 1
ATOM 3094 N N . LYS B 1 123 ? -11.594 10.516 21.297 1 96.25 123 LYS B N 1
ATOM 3095 C CA . LYS B 1 123 ? -12.867 10.039 20.766 1 96.25 123 LYS B CA 1
ATOM 3096 C C . LYS B 1 123 ? -12.688 9.391 19.391 1 96.25 123 LYS B C 1
ATOM 3098 O O . LYS B 1 123 ? -13.391 8.438 19.047 1 96.25 123 LYS B O 1
ATOM 3103 N N . LEU B 1 124 ? -11.789 9.961 18.641 1 97 124 LEU B N 1
ATOM 3104 C CA . LEU B 1 124 ? -11.5 9.359 17.359 1 97 124 LEU B CA 1
ATOM 3105 C C . LEU B 1 124 ? -10.93 7.953 17.531 1 97 124 LEU B C 1
ATOM 3107 O O . LEU B 1 124 ? -11.352 7.023 16.828 1 97 124 LEU B O 1
ATOM 3111 N N . TRP B 1 125 ? -9.984 7.793 18.453 1 97.81 125 TRP B N 1
ATOM 3112 C CA . TRP B 1 125 ? -9.453 6.473 18.766 1 97.81 125 TRP B CA 1
ATOM 3113 C C . TRP B 1 125 ? -10.57 5.523 19.203 1 97.81 125 TRP B C 1
ATOM 3115 O O . TRP B 1 125 ? -10.602 4.363 18.781 1 97.81 125 TRP B O 1
ATOM 3125 N N . ALA B 1 126 ? -11.438 6.031 19.984 1 97.5 126 ALA B N 1
ATOM 3126 C CA . ALA B 1 126 ? -12.547 5.219 20.469 1 97.5 126 ALA B CA 1
ATOM 3127 C C . ALA B 1 126 ? -13.461 4.797 19.328 1 97.5 126 ALA B C 1
ATOM 3129 O O . ALA B 1 126 ? -13.945 3.664 19.297 1 97.5 126 ALA B O 1
ATOM 3130 N N . LEU B 1 127 ? -13.695 5.719 18.5 1 97.56 127 LEU B N 1
ATOM 3131 C CA . LEU B 1 127 ? -14.523 5.434 17.328 1 97.56 127 LEU B CA 1
ATOM 3132 C C . LEU B 1 127 ? -13.898 4.344 16.469 1 97.56 127 LEU B C 1
ATOM 3134 O O . LEU B 1 127 ? -14.586 3.438 16 1 97.56 127 LEU B O 1
ATOM 3138 N N . LEU B 1 128 ? -12.633 4.418 16.25 1 98.19 128 LEU B N 1
ATOM 3139 C CA . LEU B 1 128 ? -11.938 3.43 15.43 1 98.19 128 LEU B CA 1
ATOM 3140 C C . LEU B 1 128 ? -11.914 2.072 16.125 1 98.19 128 LEU B C 1
ATOM 3142 O O . LEU B 1 128 ? -12.07 1.036 15.477 1 98.19 128 LEU B O 1
ATOM 3146 N N . GLY B 1 129 ? -11.695 2.107 17.406 1 98 129 GLY B N 1
ATOM 3147 C CA . GLY B 1 129 ? -11.797 0.868 18.172 1 98 129 GLY B CA 1
ATOM 3148 C C . GLY B 1 129 ? -13.164 0.217 18.062 1 98 129 GLY B C 1
ATOM 3149 O O . GLY B 1 129 ? -13.266 -1 17.891 1 98 129 GLY B O 1
ATOM 3150 N N . PHE B 1 130 ? -14.125 1.07 18.156 1 97.5 130 PHE B N 1
ATOM 3151 C CA . PHE B 1 130 ? -15.492 0.582 18.047 1 97.5 130 PHE B CA 1
ATOM 3152 C C . PHE B 1 130 ? -15.766 0.018 16.656 1 97.5 130 PHE B C 1
ATOM 3154 O O . PHE B 1 130 ? -16.438 -1.005 16.516 1 97.5 130 PHE B O 1
ATOM 3161 N N . ALA B 1 131 ? -15.305 0.697 15.688 1 97.12 131 ALA B N 1
ATOM 3162 C CA . ALA B 1 131 ? -15.43 0.208 14.32 1 97.12 131 ALA B CA 1
ATOM 3163 C C . ALA B 1 131 ? -14.789 -1.169 14.164 1 97.12 131 ALA B C 1
ATOM 3165 O O . ALA B 1 131 ? -15.344 -2.043 13.492 1 97.12 131 ALA B O 1
ATOM 3166 N N . GLY B 1 132 ? -13.617 -1.344 14.727 1 97.38 132 GLY B N 1
ATOM 3167 C CA . GLY B 1 132 ? -12.969 -2.645 14.719 1 97.38 132 GLY B CA 1
ATOM 3168 C C . GLY B 1 132 ? -13.789 -3.727 15.391 1 97.38 132 GLY B C 1
ATOM 3169 O O . GLY B 1 132 ? -13.891 -4.844 14.883 1 97.38 132 GLY B O 1
ATOM 3170 N N . LEU B 1 133 ? -14.352 -3.359 16.5 1 96.62 133 LEU B N 1
ATOM 3171 C CA . LEU B 1 133 ? -15.18 -4.312 17.234 1 96.62 133 LEU B CA 1
ATOM 3172 C C . LEU B 1 133 ? -16.406 -4.711 16.406 1 96.62 133 LEU B C 1
ATOM 3174 O O . LEU B 1 133 ? -16.766 -5.891 16.359 1 96.62 133 LEU B O 1
ATOM 3178 N N . LEU B 1 134 ? -17.031 -3.799 15.789 1 94.56 134 LEU B N 1
ATOM 3179 C CA . LEU B 1 134 ? -18.188 -4.074 14.953 1 94.56 134 LEU B CA 1
ATOM 3180 C C . LEU B 1 134 ? -17.812 -4.965 13.773 1 94.56 134 LEU B C 1
ATOM 3182 O O . LEU B 1 134 ? -18.594 -5.828 13.367 1 94.56 134 LEU B O 1
ATOM 3186 N N . ASP B 1 135 ? -16.672 -4.699 13.25 1 96 135 ASP B N 1
ATOM 3187 C CA . ASP B 1 135 ? -16.188 -5.539 12.164 1 96 135 ASP B CA 1
ATOM 3188 C C . ASP B 1 135 ? -16.031 -6.988 12.617 1 96 135 ASP B C 1
ATOM 3190 O O . ASP B 1 135 ? -16.438 -7.91 11.914 1 96 135 ASP B O 1
ATOM 3194 N N . ILE B 1 136 ? -15.469 -7.145 13.742 1 96.75 136 ILE B N 1
ATOM 3195 C CA . ILE B 1 136 ? -15.242 -8.484 14.281 1 96.75 136 ILE B CA 1
ATOM 3196 C C . ILE B 1 136 ? -16.578 -9.188 14.477 1 96.75 136 ILE B C 1
ATOM 3198 O O . ILE B 1 136 ? -16.75 -10.336 14.07 1 96.75 136 ILE B O 1
ATOM 3202 N N . ILE B 1 137 ? -17.5 -8.477 15.023 1 95.25 137 ILE B N 1
ATOM 3203 C CA . ILE B 1 137 ? -18.797 -9.062 15.297 1 95.25 137 ILE B CA 1
ATOM 3204 C C . ILE B 1 137 ? -19.484 -9.453 13.992 1 95.25 137 ILE B C 1
ATOM 3206 O O . ILE B 1 137 ? -19.984 -10.57 13.852 1 95.25 137 ILE B O 1
ATOM 3210 N N . LEU B 1 138 ? -19.5 -8.594 13.078 1 94.31 138 LEU B N 1
ATOM 3211 C CA . LEU B 1 138 ? -20.156 -8.844 11.805 1 94.31 138 LEU B CA 1
ATOM 3212 C C . LEU B 1 138 ? -19.5 -10.016 11.07 1 94.31 138 LEU B C 1
ATOM 3214 O O . LEU B 1 138 ? -20.188 -10.875 10.523 1 94.31 138 LEU B O 1
ATOM 3218 N N . GLU B 1 139 ? -18.219 -9.961 11.07 1 96.12 139 GLU B N 1
ATOM 3219 C CA . GLU B 1 139 ? -17.484 -11.016 10.383 1 96.12 139 GLU B CA 1
ATOM 3220 C C . GLU B 1 139 ? -17.703 -12.375 11.047 1 96.12 139 GLU B C 1
ATOM 3222 O O . GLU B 1 139 ? -17.875 -13.383 10.367 1 96.12 139 GLU B O 1
ATOM 3227 N N . GLU B 1 140 ? -17.672 -12.328 12.344 1 96.69 140 GLU B N 1
ATOM 3228 C CA . GLU B 1 140 ? -17.938 -13.57 13.062 1 96.69 140 GLU B CA 1
ATOM 3229 C C . GLU B 1 140 ? -19.312 -14.125 12.719 1 96.69 140 GLU B C 1
ATOM 3231 O O . GLU B 1 140 ? -19.469 -15.328 12.484 1 96.69 140 GLU B O 1
ATOM 3236 N N . CYS B 1 141 ? -20.25 -13.305 12.641 1 95.75 141 CYS B N 1
ATOM 3237 C CA . CYS B 1 141 ? -21.625 -13.711 12.336 1 95.75 141 CYS B CA 1
ATOM 3238 C C . CYS B 1 141 ? -21.719 -14.297 10.938 1 95.75 141 CYS B C 1
ATOM 3240 O O . CYS B 1 141 ? -22.328 -15.344 10.734 1 95.75 141 CYS B O 1
ATOM 3242 N N . MET B 1 142 ? -21.109 -13.703 10.008 1 96.69 142 MET B N 1
ATOM 3243 C CA . MET B 1 142 ? -21.203 -14.141 8.617 1 96.69 142 MET B CA 1
ATOM 3244 C C . MET B 1 142 ? -20.438 -15.438 8.398 1 96.69 142 MET B C 1
ATOM 3246 O O . MET B 1 142 ? -20.875 -16.312 7.66 1 96.69 142 MET B O 1
ATOM 3250 N N . LEU B 1 143 ? -19.312 -15.508 9.055 1 97.06 143 LEU B N 1
ATOM 3251 C CA . LEU B 1 143 ? -18.5 -16.703 8.906 1 97.06 143 LEU B CA 1
ATOM 3252 C C . LEU B 1 143 ? -19.172 -17.906 9.555 1 97.06 143 LEU B C 1
ATOM 3254 O O . LEU B 1 143 ? -19.125 -19.016 9.031 1 97.06 143 LEU B O 1
ATOM 3258 N N . MET B 1 144 ? -19.812 -17.688 10.664 1 96.38 144 MET B N 1
ATOM 3259 C CA . MET B 1 144 ? -20.531 -18.75 11.352 1 96.38 144 MET B CA 1
ATOM 3260 C C . MET B 1 144 ? -21.781 -19.156 10.578 1 96.38 144 MET B C 1
ATOM 3262 O O . MET B 1 144 ? -22.172 -20.328 10.57 1 96.38 144 MET B O 1
ATOM 3266 N N . TYR B 1 145 ? -22.406 -18.109 10.062 1 95.38 145 TYR B N 1
ATOM 3267 C CA . TYR B 1 145 ? -23.578 -18.375 9.242 1 95.38 145 TYR B CA 1
ATOM 3268 C C . TYR B 1 145 ? -23.234 -19.344 8.109 1 95.38 145 TYR B C 1
ATOM 3270 O O . TYR B 1 145 ? -24.062 -20.188 7.734 1 95.38 145 TYR B O 1
ATOM 3278 N N . GLY B 1 146 ? -22.062 -19.25 7.457 1 94.38 146 GLY B N 1
ATOM 3279 C CA . GLY B 1 146 ? -21.469 -20.234 6.562 1 94.38 146 GLY B CA 1
ATOM 3280 C C . GLY B 1 146 ? -21.922 -20.078 5.121 1 94.38 146 GLY B C 1
ATOM 3281 O O . GLY B 1 146 ? -22.938 -19.438 4.852 1 94.38 146 GLY B O 1
ATOM 3282 N N . GLY B 1 147 ? -21.094 -20.516 4.238 1 95.94 147 GLY B N 1
ATOM 3283 C CA . GLY B 1 147 ? -21.453 -20.594 2.83 1 95.94 147 GLY B CA 1
ATOM 3284 C C . GLY B 1 147 ? -21.297 -19.266 2.107 1 95.94 147 GLY B C 1
ATOM 3285 O O . GLY B 1 147 ? -21.891 -19.062 1.044 1 95.94 147 GLY B O 1
ATOM 3286 N N . ILE B 1 148 ? -20.578 -18.328 2.615 1 97.06 148 ILE B N 1
ATOM 3287 C CA . ILE B 1 148 ? -20.422 -17 2.021 1 97.06 148 ILE B CA 1
ATOM 3288 C C . ILE B 1 148 ? -18.953 -16.797 1.641 1 97.06 148 ILE B C 1
ATOM 3290 O O . ILE B 1 148 ? -18.625 -16.672 0.458 1 97.06 148 ILE B O 1
ATOM 3294 N N . TYR B 1 149 ? -18.125 -16.766 2.582 1 96.31 149 TYR B N 1
ATOM 3295 C CA . TYR B 1 149 ? -16.672 -16.703 2.383 1 96.31 149 TYR B CA 1
ATOM 3296 C C . TYR B 1 149 ? -15.938 -17.359 3.547 1 96.31 149 TYR B C 1
ATOM 3298 O O . TYR B 1 149 ? -16.547 -17.703 4.562 1 96.31 149 TYR B O 1
ATOM 3306 N N . THR B 1 150 ? -14.664 -17.594 3.355 1 95.69 150 THR B N 1
ATOM 3307 C CA . THR B 1 150 ? -13.859 -18.203 4.41 1 95.69 150 THR B CA 1
ATOM 3308 C C . THR B 1 150 ? -12.406 -17.766 4.301 1 95.69 150 THR B C 1
ATOM 3310 O O . THR B 1 150 ? -11.969 -17.297 3.25 1 95.69 150 THR B O 1
ATOM 3313 N N . TYR B 1 151 ? -11.773 -17.844 5.414 1 95.62 151 TYR B N 1
ATOM 3314 C CA . TYR B 1 151 ? -10.32 -17.672 5.469 1 95.62 151 TYR B CA 1
ATOM 3315 C C . TYR B 1 151 ? -9.617 -19.016 5.527 1 95.62 151 TYR B C 1
ATOM 3317 O O . TYR B 1 151 ? -10.008 -19.891 6.297 1 95.62 151 TYR B O 1
ATOM 3325 N N . TYR B 1 152 ? -8.688 -19.188 4.691 1 92.69 152 TYR B N 1
ATOM 3326 C CA . TYR B 1 152 ? -8.031 -20.484 4.641 1 92.69 152 TYR B CA 1
ATOM 3327 C C . TYR B 1 152 ? -6.531 -20.344 4.895 1 92.69 152 TYR B C 1
ATOM 3329 O O . TYR B 1 152 ? -5.992 -19.234 4.891 1 92.69 152 TYR B O 1
ATOM 3337 N N . GLY B 1 153 ? -5.883 -21.469 5.195 1 89.25 153 GLY B N 1
ATOM 3338 C CA . GLY B 1 153 ? -4.488 -21.438 5.613 1 89.25 153 GLY B CA 1
ATOM 3339 C C . GLY B 1 153 ? -4.312 -21.156 7.09 1 89.25 153 GLY B C 1
ATOM 3340 O O . GLY B 1 153 ? -5.293 -20.938 7.805 1 89.25 153 GLY B O 1
ATOM 3341 N N . HIS B 1 154 ? -3.105 -21.156 7.531 1 91.81 154 HIS B N 1
ATOM 3342 C CA . HIS B 1 154 ? -2.816 -20.875 8.93 1 91.81 154 HIS B CA 1
ATOM 3343 C C . HIS B 1 154 ? -2.912 -19.375 9.227 1 91.81 154 HIS B C 1
ATOM 3345 O O . HIS B 1 154 ? -1.899 -18.672 9.227 1 91.81 154 HIS B O 1
ATOM 3351 N N . GLN B 1 155 ? -4.117 -18.969 9.578 1 95.88 155 GLN B N 1
ATOM 3352 C CA . GLN B 1 155 ? -4.375 -17.562 9.898 1 95.88 155 GLN B CA 1
ATOM 3353 C C . GLN B 1 155 ? -4.023 -17.25 11.352 1 95.88 155 GLN B C 1
ATOM 3355 O O . GLN B 1 155 ? -4.305 -18.047 12.25 1 95.88 155 GLN B O 1
ATOM 3360 N N . PRO B 1 156 ? -3.426 -16.156 11.555 1 97.38 156 PRO B N 1
ATOM 3361 C CA . PRO B 1 156 ? -3.113 -15.805 12.945 1 97.38 156 PRO B CA 1
ATOM 3362 C C . PRO B 1 156 ? -4.281 -15.125 13.656 1 97.38 156 PRO B C 1
ATOM 3364 O O . PRO B 1 156 ? -5.203 -14.625 13.008 1 97.38 156 PRO B O 1
ATOM 3367 N N . LEU B 1 157 ? -4.293 -15.211 15.047 1 97.69 157 LEU B N 1
ATOM 3368 C CA . LEU B 1 157 ? -5.191 -14.492 15.938 1 97.69 157 LEU B CA 1
ATOM 3369 C C . LEU B 1 157 ? -6.645 -14.891 15.688 1 97.69 157 LEU B C 1
ATOM 3371 O O . LEU B 1 157 ? -7.52 -14.023 15.609 1 97.69 157 LEU B O 1
ATOM 3375 N N . VAL B 1 158 ? -6.816 -16.141 15.469 1 96.25 158 VAL B N 1
ATOM 3376 C CA . VAL B 1 158 ? -8.156 -16.703 15.352 1 96.25 158 VAL B CA 1
ATOM 3377 C C . VAL B 1 158 ? -8.648 -17.156 16.734 1 96.25 158 VAL B C 1
ATOM 3379 O O . VAL B 1 158 ? -8.125 -18.125 17.281 1 96.25 158 VAL B O 1
ATOM 3382 N N . PHE B 1 159 ? -9.578 -16.484 17.25 1 92 159 PHE B N 1
ATOM 3383 C CA . PHE B 1 159 ? -10.094 -16.844 18.562 1 92 159 PHE B CA 1
ATOM 3384 C C . PHE B 1 159 ? -11.344 -17.703 18.438 1 92 159 PHE B C 1
ATOM 3386 O O . PHE B 1 159 ? -11.594 -18.578 19.266 1 92 159 PHE B O 1
ATOM 3393 N N . ASN B 1 160 ? -12.117 -17.484 17.484 1 93.75 160 ASN B N 1
ATOM 3394 C CA . ASN B 1 160 ? -13.266 -18.312 17.141 1 93.75 160 ASN B CA 1
ATOM 3395 C C . ASN B 1 160 ? -13.234 -18.766 15.688 1 93.75 160 ASN B C 1
ATOM 3397 O O . ASN B 1 160 ? -12.641 -19.797 15.359 1 93.75 160 ASN B O 1
ATOM 3401 N N . VAL B 1 161 ? -13.578 -17.859 14.812 1 95.19 161 VAL B N 1
ATOM 3402 C CA . VAL B 1 161 ? -13.523 -18.219 13.398 1 95.19 161 VAL B CA 1
ATOM 3403 C C . VAL B 1 161 ? -12.828 -17.109 12.609 1 95.19 161 VAL B C 1
ATOM 3405 O O . VAL B 1 161 ? -12.031 -17.375 11.711 1 95.19 161 VAL B O 1
ATOM 3408 N N . PHE B 1 162 ? -13.039 -15.953 12.977 1 97.19 162 PHE B N 1
ATOM 3409 C CA . PHE B 1 162 ? -12.531 -14.805 12.242 1 97.19 162 PHE B CA 1
ATOM 3410 C C . PHE B 1 162 ? -11.109 -14.469 12.688 1 97.19 162 PHE B C 1
ATOM 3412 O O . PHE B 1 162 ? -10.844 -14.328 13.883 1 97.19 162 PHE B O 1
ATOM 3419 N N . PRO B 1 163 ? -10.164 -14.406 11.734 1 98 163 PRO B N 1
ATOM 3420 C CA . PRO B 1 163 ? -8.844 -13.883 12.094 1 98 163 PRO B CA 1
ATOM 3421 C C . PRO B 1 163 ? -8.867 -12.391 12.414 1 98 163 PRO B C 1
ATOM 3423 O O . PRO B 1 163 ? -9.008 -11.562 11.508 1 98 163 PRO B O 1
ATOM 3426 N N . CYS B 1 164 ? -8.555 -11.969 13.516 1 97.88 164 CYS B N 1
ATOM 3427 C CA . CYS B 1 164 ? -8.828 -10.633 14.031 1 97.88 164 CYS B CA 1
ATOM 3428 C C . CYS B 1 164 ? -7.848 -9.617 13.461 1 97.88 164 CYS B C 1
ATOM 3430 O O . CYS B 1 164 ? -8.102 -8.414 13.508 1 97.88 164 CYS B O 1
ATOM 3432 N N . TRP B 1 165 ? -6.695 -10.086 12.953 1 98.12 165 TRP B N 1
ATOM 3433 C CA . TRP B 1 165 ? -5.75 -9.133 12.375 1 98.12 165 TRP B CA 1
ATOM 3434 C C . TRP B 1 165 ? -6.379 -8.375 11.219 1 98.12 165 TRP B C 1
ATOM 3436 O O . TRP B 1 165 ? -6.008 -7.234 10.938 1 98.12 165 TRP B O 1
ATOM 3446 N N . TRP B 1 166 ? -7.395 -8.984 10.555 1 97.81 166 TRP B N 1
ATOM 3447 C CA . TRP B 1 166 ? -8.102 -8.359 9.445 1 97.81 166 TRP B CA 1
ATOM 3448 C C . TRP B 1 166 ? -8.828 -7.098 9.898 1 97.81 166 TRP B C 1
ATOM 3450 O O . TRP B 1 166 ? -8.867 -6.102 9.172 1 97.81 166 TRP B O 1
ATOM 3460 N N . ALA B 1 167 ? -9.422 -7.156 11.047 1 97.94 167 ALA B N 1
ATOM 3461 C CA . ALA B 1 167 ? -10.164 -6.004 11.547 1 97.94 167 ALA B CA 1
ATOM 3462 C C . ALA B 1 167 ? -9.25 -4.797 11.727 1 97.94 167 ALA B C 1
ATOM 3464 O O . ALA B 1 167 ? -9.617 -3.674 11.383 1 97.94 167 ALA B O 1
ATOM 3465 N N . PHE B 1 168 ? -8.102 -5.031 12.242 1 98.25 168 PHE B N 1
ATOM 3466 C CA . PHE B 1 168 ? -7.133 -3.957 12.445 1 98.25 168 PHE B CA 1
ATOM 3467 C C . PHE B 1 168 ? -6.695 -3.369 11.109 1 98.25 168 PHE B C 1
ATOM 3469 O O . PHE B 1 168 ? -6.668 -2.146 10.945 1 98.25 168 PHE B O 1
ATOM 3476 N N . CYS B 1 169 ? -6.422 -4.227 10.148 1 97.38 169 CYS B N 1
ATOM 3477 C CA . CYS B 1 169 ? -5.938 -3.781 8.852 1 97.38 169 CYS B CA 1
ATOM 3478 C C . CYS B 1 169 ? -7.039 -3.064 8.07 1 97.38 169 CYS B C 1
ATOM 3480 O O . CYS B 1 169 ? -6.793 -2.033 7.445 1 97.38 169 CYS B O 1
ATOM 3482 N N . ASN B 1 170 ? -8.211 -3.58 8.164 1 97.19 170 ASN B N 1
ATOM 3483 C CA . ASN B 1 170 ? -9.32 -2.996 7.422 1 97.19 170 ASN B CA 1
ATOM 3484 C C . ASN B 1 170 ? -9.656 -1.594 7.926 1 97.19 170 ASN B C 1
ATOM 3486 O O . ASN B 1 170 ? -9.719 -0.646 7.141 1 97.19 170 ASN B O 1
ATOM 3490 N N . VAL B 1 171 ? -9.773 -1.482 9.18 1 98.06 171 VAL B N 1
ATOM 3491 C CA . VAL B 1 171 ? -10.164 -0.202 9.758 1 98.06 171 VAL B CA 1
ATOM 3492 C C . VAL B 1 171 ? -9.062 0.828 9.523 1 98.06 171 VAL B C 1
ATOM 3494 O O . VAL B 1 171 ? -9.336 1.964 9.133 1 98.06 171 VAL B O 1
ATOM 3497 N N . SER B 1 172 ? -7.859 0.394 9.742 1 98.19 172 SER B N 1
ATOM 3498 C CA . SER B 1 172 ? -6.738 1.314 9.586 1 98.19 172 SER B CA 1
ATOM 3499 C C . SER B 1 172 ? -6.613 1.791 8.141 1 98.19 172 SER B C 1
ATOM 3501 O O . SER B 1 172 ? -6.336 2.965 7.891 1 98.19 172 SER B O 1
ATOM 3503 N N . SER B 1 173 ? -6.832 0.892 7.223 1 97.75 173 SER B N 1
ATOM 3504 C CA . SER B 1 173 ? -6.668 1.221 5.812 1 97.75 173 SER B CA 1
ATOM 3505 C C . SER B 1 173 ? -7.805 2.104 5.312 1 97.75 173 SER B C 1
ATOM 3507 O O . SER B 1 173 ? -7.578 3.041 4.543 1 97.75 173 SER B O 1
ATOM 3509 N N . ILE B 1 174 ? -8.977 1.816 5.707 1 97.75 174 ILE B N 1
ATOM 3510 C CA . ILE B 1 174 ? -10.117 2.645 5.332 1 97.75 174 ILE B CA 1
ATOM 3511 C C . ILE B 1 174 ? -9.961 4.039 5.93 1 97.75 174 ILE B C 1
ATOM 3513 O O . ILE B 1 174 ? -10.273 5.039 5.277 1 97.75 174 ILE B O 1
ATOM 3517 N N . PHE B 1 175 ? -9.43 4.109 7.145 1 98.25 175 PHE B N 1
ATOM 3518 C CA . PHE B 1 175 ? -9.188 5.387 7.801 1 98.25 175 PHE B CA 1
ATOM 3519 C C . PHE B 1 175 ? -8.242 6.25 6.973 1 98.25 175 PHE B C 1
ATOM 3521 O O . PHE B 1 175 ? -8.422 7.465 6.871 1 98.25 175 PHE B O 1
ATOM 3528 N N . VAL B 1 176 ? -7.273 5.629 6.379 1 97.5 176 VAL B N 1
ATOM 3529 C CA . VAL B 1 176 ? -6.332 6.379 5.555 1 97.5 176 VAL B CA 1
ATOM 3530 C C . VAL B 1 176 ? -7.066 7.027 4.387 1 97.5 176 VAL B C 1
ATOM 3532 O O . VAL B 1 176 ? -6.887 8.219 4.117 1 97.5 176 VAL B O 1
ATOM 3535 N N . GLY B 1 177 ? -7.898 6.262 3.691 1 96.75 177 GLY B N 1
ATOM 3536 C CA . GLY B 1 177 ? -8.641 6.785 2.559 1 96.75 177 GLY B CA 1
ATOM 3537 C C . GLY B 1 177 ? -9.578 7.922 2.934 1 96.75 177 GLY B C 1
ATOM 3538 O O . GLY B 1 177 ? -9.625 8.945 2.246 1 96.75 177 GLY B O 1
ATOM 3539 N N . ILE B 1 178 ? -10.219 7.77 4.008 1 97.38 178 ILE B N 1
ATOM 3540 C CA . ILE B 1 178 ? -11.156 8.789 4.465 1 97.38 178 ILE B CA 1
ATOM 3541 C C . ILE B 1 178 ? -10.383 10.039 4.898 1 97.38 178 ILE B C 1
ATOM 3543 O O . ILE B 1 178 ? -10.797 11.164 4.609 1 97.38 178 ILE B O 1
ATOM 3547 N N . SER B 1 179 ? -9.266 9.852 5.578 1 97.06 179 SER B N 1
ATOM 3548 C CA . SER B 1 179 ? -8.453 10.969 6.043 1 97.06 179 SER B CA 1
ATOM 3549 C C . SER B 1 179 ? -7.902 11.781 4.875 1 97.06 179 SER B C 1
ATOM 3551 O O . SER B 1 179 ? -7.879 13.008 4.918 1 97.06 179 SER B O 1
ATOM 3553 N N . ILE B 1 180 ? -7.48 11.07 3.867 1 96.75 180 ILE B N 1
ATOM 3554 C CA . ILE B 1 180 ? -6.969 11.758 2.684 1 96.75 180 ILE B CA 1
ATOM 3555 C C . ILE B 1 180 ? -8.086 12.555 2.025 1 96.75 180 ILE B C 1
ATOM 3557 O O . ILE B 1 180 ? -7.895 13.711 1.646 1 96.75 180 ILE B O 1
ATOM 3561 N N . THR B 1 181 ? -9.188 11.953 1.925 1 96.44 181 THR B N 1
ATOM 3562 C CA . THR B 1 181 ? -10.336 12.633 1.333 1 96.44 181 THR B CA 1
ATOM 3563 C C . THR B 1 181 ? -10.742 13.844 2.176 1 96.44 181 THR B C 1
ATOM 3565 O O . THR B 1 181 ? -11.109 14.891 1.638 1 96.44 181 THR B O 1
ATOM 3568 N N . TYR B 1 182 ? -10.688 13.664 3.441 1 95.31 182 TYR B N 1
ATOM 3569 C CA . TYR B 1 182 ? -11.008 14.758 4.348 1 95.31 182 TYR B CA 1
ATOM 3570 C C . TYR B 1 182 ? -10.023 15.914 4.176 1 95.31 182 TYR B C 1
ATOM 3572 O O . TYR B 1 182 ? -10.43 17.078 4.074 1 95.31 182 TYR B O 1
ATOM 3580 N N . ARG B 1 183 ? -8.789 15.617 4.152 1 94.5 183 ARG B N 1
ATOM 3581 C CA . ARG B 1 183 ? -7.758 16.641 4.055 1 94.5 183 ARG B CA 1
ATOM 3582 C C . ARG B 1 183 ? -7.898 17.438 2.76 1 94.5 183 ARG B C 1
ATOM 3584 O O . ARG B 1 183 ? -7.723 18.656 2.754 1 94.5 183 ARG B O 1
ATOM 3591 N N . TYR B 1 184 ? -8.258 16.734 1.743 1 95.06 184 TYR B N 1
ATOM 3592 C CA . TYR B 1 184 ? -8.289 17.391 0.439 1 95.06 184 TYR B CA 1
ATOM 3593 C C . TYR B 1 184 ? -9.727 17.594 -0.034 1 95.06 184 TYR B C 1
ATOM 3595 O O . TYR B 1 184 ? -9.992 17.625 -1.238 1 95.06 184 TYR B O 1
ATOM 3603 N N . ARG B 1 185 ? -10.609 17.656 0.829 1 94.19 185 ARG B N 1
ATOM 3604 C CA . ARG B 1 185 ? -12.023 17.734 0.5 1 94.19 185 ARG B CA 1
ATOM 3605 C C . ARG B 1 185 ? -12.328 18.984 -0.321 1 94.19 185 ARG B C 1
ATOM 3607 O O . ARG B 1 185 ? -13.203 18.969 -1.19 1 94.19 185 ARG B O 1
ATOM 3614 N N . HIS B 1 186 ? -11.617 20.047 -0.136 1 92.5 186 HIS B N 1
ATOM 3615 C CA . HIS B 1 186 ? -11.844 21.297 -0.867 1 92.5 186 HIS B CA 1
ATOM 3616 C C . HIS B 1 186 ? -11.586 21.109 -2.359 1 92.5 186 HIS B C 1
ATOM 3618 O O . HIS B 1 186 ? -12.18 21.812 -3.188 1 92.5 186 HIS B O 1
ATOM 3624 N N . LEU B 1 187 ? -10.758 20.141 -2.658 1 93.62 187 LEU B N 1
ATOM 3625 C CA . LEU B 1 187 ? -10.445 19.875 -4.059 1 93.62 187 LEU B CA 1
ATOM 3626 C C . LEU B 1 187 ? -11.445 18.906 -4.668 1 93.62 187 LEU B C 1
ATOM 3628 O O . LEU B 1 187 ? -11.477 18.719 -5.887 1 93.62 187 LEU B O 1
ATOM 3632 N N . LEU B 1 188 ? -12.273 18.297 -3.795 1 95.88 188 LEU B N 1
ATOM 3633 C CA . LEU B 1 188 ? -13.133 17.219 -4.242 1 95.88 188 LEU B CA 1
ATOM 3634 C C . LEU B 1 188 ? -14.602 17.641 -4.207 1 95.88 188 LEU B C 1
ATOM 3636 O O . LEU B 1 188 ? -15.492 16.781 -4.184 1 95.88 188 LEU B O 1
ATOM 3640 N N . GLU B 1 189 ? -14.828 18.891 -4.242 1 95.12 189 GLU B N 1
ATOM 3641 C CA . GLU B 1 189 ? -16.188 19.406 -4.188 1 95.12 189 GLU B CA 1
ATOM 3642 C C . GLU B 1 189 ? -16.797 19.5 -5.582 1 95.12 189 GLU B C 1
ATOM 3644 O O . GLU B 1 189 ? -16.094 19.609 -6.578 1 95.12 189 GLU B O 1
ATOM 3649 N N . GLY B 1 190 ? -18.203 19.422 -5.629 1 94.88 190 GLY B N 1
ATOM 3650 C CA . GLY B 1 190 ? -18.922 19.5 -6.895 1 94.88 190 GLY B CA 1
ATOM 3651 C C . GLY B 1 190 ? -18.688 18.297 -7.785 1 94.88 190 GLY B C 1
ATOM 3652 O O . GLY B 1 190 ? -18.766 17.156 -7.324 1 94.88 190 GLY B O 1
ATOM 3653 N N . TRP B 1 191 ? -18.453 18.609 -9.016 1 94.12 191 TRP B N 1
ATOM 3654 C CA . TRP B 1 191 ? -18.297 17.516 -9.969 1 94.12 191 TRP B CA 1
ATOM 3655 C C . TRP B 1 191 ? -17.016 16.719 -9.688 1 94.12 191 TRP B C 1
ATOM 3657 O O . TRP B 1 191 ? -16.922 15.555 -10.047 1 94.12 191 TRP B O 1
ATOM 3667 N N . ARG B 1 192 ? -16.078 17.281 -8.977 1 96 192 ARG B N 1
ATOM 3668 C CA . ARG B 1 192 ? -14.812 16.625 -8.688 1 96 192 ARG B CA 1
ATOM 3669 C C . ARG B 1 192 ? -15 15.531 -7.641 1 96 192 ARG B C 1
ATOM 3671 O O . ARG B 1 192 ? -14.109 14.703 -7.441 1 96 192 ARG B O 1
ATOM 3678 N N . SER B 1 193 ? -16.125 15.477 -7.07 1 96 193 SER B N 1
ATOM 3679 C CA . SER B 1 193 ? -16.422 14.406 -6.125 1 96 193 SER B CA 1
ATOM 3680 C C . SER B 1 193 ? -16.469 13.055 -6.82 1 96 193 SER B C 1
ATOM 3682 O O . SER B 1 193 ? -16.406 12.008 -6.164 1 96 193 SER B O 1
ATOM 3684 N N . CYS B 1 194 ? -16.5 13.102 -8.094 1 94.94 194 CYS B N 1
ATOM 3685 C CA . CYS B 1 194 ? -16.453 11.859 -8.852 1 94.94 194 CYS B CA 1
ATOM 3686 C C . CYS B 1 194 ? -15.094 11.18 -8.719 1 94.94 194 CYS B C 1
ATOM 3688 O O . CYS B 1 194 ? -14.945 10.008 -9.055 1 94.94 194 CYS B O 1
ATOM 3690 N N . LEU B 1 195 ? -14.117 11.852 -8.172 1 95.25 195 LEU B N 1
ATOM 3691 C CA . LEU B 1 195 ? -12.781 11.297 -7.988 1 95.25 195 LEU B CA 1
ATOM 3692 C C . LEU B 1 195 ? -12.688 10.531 -6.672 1 95.25 195 LEU B C 1
ATOM 3694 O O . LEU B 1 195 ? -11.727 9.789 -6.453 1 95.25 195 LEU B O 1
ATOM 3698 N N . VAL B 1 196 ? -13.695 10.625 -5.883 1 96.31 196 VAL B N 1
ATOM 3699 C CA . VAL B 1 196 ? -13.656 10 -4.566 1 96.31 196 VAL B CA 1
ATOM 3700 C C . VAL B 1 196 ? -13.734 8.477 -4.711 1 96.31 196 VAL B C 1
ATOM 3702 O O . VAL B 1 196 ? -12.938 7.75 -4.113 1 96.31 196 VAL B O 1
ATOM 3705 N N . PRO B 1 197 ? -14.562 7.93 -5.598 1 95.69 197 PRO B N 1
ATOM 3706 C CA . PRO B 1 197 ? -14.648 6.473 -5.723 1 95.69 197 PRO B CA 1
ATOM 3707 C C . PRO B 1 197 ? -13.328 5.836 -6.141 1 95.69 197 PRO B C 1
ATOM 3709 O O . PRO B 1 197 ? -12.93 4.805 -5.586 1 95.69 197 PRO B O 1
ATOM 3712 N N . PRO B 1 198 ? -12.547 6.445 -6.961 1 93.62 198 PRO B N 1
ATOM 3713 C CA . PRO B 1 198 ? -11.258 5.832 -7.289 1 93.62 198 PRO B CA 1
ATOM 3714 C C . PRO B 1 198 ? -10.219 6.035 -6.191 1 93.62 198 PRO B C 1
ATOM 3716 O O . PRO B 1 198 ? -9.328 5.195 -6.02 1 93.62 198 PRO B O 1
ATOM 3719 N N . ILE B 1 199 ? -10.305 7.043 -5.395 1 94.25 199 ILE B N 1
ATOM 3720 C CA . ILE B 1 199 ? -9.344 7.344 -4.34 1 94.25 199 ILE B CA 1
ATOM 3721 C C . ILE B 1 199 ? -9.461 6.312 -3.223 1 94.25 199 ILE B C 1
ATOM 3723 O O . ILE B 1 199 ? -8.453 5.879 -2.658 1 94.25 199 ILE B O 1
ATOM 3727 N N . LEU B 1 200 ? -10.602 5.836 -3.016 1 95.88 200 LEU B N 1
ATOM 3728 C CA . LEU B 1 200 ? -10.875 5 -1.851 1 95.88 200 LEU B CA 1
ATOM 3729 C C . LEU B 1 200 ? -10.195 3.643 -1.989 1 95.88 200 LEU B C 1
ATOM 3731 O O . LEU B 1 200 ? -9.414 3.24 -1.123 1 95.88 200 LEU B O 1
ATOM 3735 N N . PRO B 1 201 ? -10.398 2.965 -3.072 1 94.88 201 PRO B N 1
ATOM 3736 C CA . PRO B 1 201 ? -9.711 1.678 -3.17 1 94.88 201 PRO B CA 1
ATOM 3737 C C . PRO B 1 201 ? -8.195 1.828 -3.254 1 94.88 201 PRO B C 1
ATOM 3739 O O . PRO B 1 201 ? -7.453 0.977 -2.75 1 94.88 201 PRO B O 1
ATOM 3742 N N . LEU B 1 202 ? -7.723 2.895 -3.818 1 94.75 202 LEU B N 1
ATOM 3743 C CA . LEU B 1 202 ? -6.285 3.131 -3.916 1 94.75 202 LEU B CA 1
ATOM 3744 C C . LEU B 1 202 ? -5.68 3.35 -2.535 1 94.75 202 LEU B C 1
ATOM 3746 O O . LEU B 1 202 ? -4.676 2.719 -2.186 1 94.75 202 LEU B O 1
ATOM 3750 N N . CYS B 1 203 ? -6.355 4.164 -1.801 1 94.75 203 CYS B N 1
ATOM 3751 C CA . CYS B 1 203 ? -5.855 4.512 -0.474 1 94.75 203 CYS B CA 1
ATOM 3752 C C . CYS B 1 203 ? -6.18 3.414 0.534 1 94.75 203 CYS B C 1
ATOM 3754 O O . CYS B 1 203 ? -5.824 3.521 1.709 1 94.75 203 CYS B O 1
ATOM 3756 N N . TYR B 1 204 ? -6.859 2.426 0.094 1 96.44 204 TYR B N 1
ATOM 3757 C CA . TYR B 1 204 ? -7.09 1.247 0.921 1 96.44 204 TYR B CA 1
ATOM 3758 C C . TYR B 1 204 ? -6.059 0.164 0.623 1 96.44 204 TYR B C 1
ATOM 3760 O O . TYR B 1 204 ? -5.48 -0.421 1.542 1 96.44 204 TYR B O 1
ATOM 3768 N N . ALA B 1 205 ? -5.82 -0.068 -0.609 1 95.5 205 ALA B N 1
ATOM 3769 C CA . ALA B 1 205 ? -4.973 -1.176 -1.039 1 95.5 205 ALA B CA 1
ATOM 3770 C C . ALA B 1 205 ? -3.555 -1.022 -0.496 1 95.5 205 ALA B C 1
ATOM 3772 O O . ALA B 1 205 ? -2.992 -1.966 0.066 1 95.5 205 ALA B O 1
ATOM 3773 N N . GLY B 1 206 ? -3.012 0.132 -0.657 1 95.06 206 GLY B N 1
ATOM 3774 C CA . GLY B 1 206 ? -1.647 0.375 -0.216 1 95.06 206 GLY B CA 1
ATOM 3775 C C . GLY B 1 206 ? -1.449 0.135 1.269 1 95.06 206 GLY B C 1
ATOM 3776 O O . GLY B 1 206 ? -0.705 -0.765 1.663 1 95.06 206 GLY B O 1
ATOM 3777 N N . PRO B 1 207 ? -2.188 0.891 2.041 1 96.81 207 PRO B N 1
ATOM 3778 C CA . PRO B 1 207 ? -2.053 0.716 3.488 1 96.81 207 PRO B CA 1
ATOM 3779 C C . PRO B 1 207 ? -2.396 -0.7 3.947 1 96.81 207 PRO B C 1
ATOM 3781 O O . PRO B 1 207 ? -1.826 -1.192 4.922 1 96.81 207 PRO B O 1
ATOM 3784 N N . GLN B 1 208 ? -3.244 -1.314 3.27 1 97.19 208 GLN B N 1
ATOM 3785 C CA . GLN B 1 208 ? -3.58 -2.691 3.617 1 97.19 208 GLN B CA 1
ATOM 3786 C C . GLN B 1 208 ? -2.375 -3.611 3.449 1 97.19 208 GLN B C 1
ATOM 3788 O O . GLN B 1 208 ? -2.053 -4.391 4.348 1 97.19 208 GLN B O 1
ATOM 3793 N N . VAL B 1 209 ? -1.782 -3.475 2.344 1 95 209 VAL B N 1
ATOM 3794 C CA . VAL B 1 209 ? -0.623 -4.32 2.07 1 95 209 VAL B CA 1
ATOM 3795 C C . VAL B 1 209 ? 0.52 -3.945 3.014 1 95 209 VAL B C 1
ATOM 3797 O O . VAL B 1 209 ? 1.23 -4.82 3.514 1 95 209 VAL B O 1
ATOM 3800 N N . LEU B 1 210 ? 0.629 -2.678 3.258 1 95.56 210 LEU B N 1
ATOM 3801 C CA . LEU B 1 210 ? 1.665 -2.213 4.176 1 95.56 210 LEU B CA 1
ATOM 3802 C C . LEU B 1 210 ? 1.504 -2.855 5.547 1 95.56 210 LEU B C 1
ATOM 3804 O O . LEU B 1 210 ? 2.441 -3.469 6.062 1 95.56 210 LEU B O 1
ATOM 3808 N N . ALA B 1 211 ? 0.36 -2.801 6.07 1 97.19 211 ALA B N 1
ATOM 3809 C CA . ALA B 1 211 ? 0.127 -3.283 7.426 1 97.19 211 ALA B CA 1
ATOM 3810 C C . ALA B 1 211 ? 0.113 -4.809 7.473 1 97.19 211 ALA B C 1
ATOM 3812 O O . ALA B 1 211 ? 0.537 -5.41 8.461 1 97.19 211 ALA B O 1
ATOM 3813 N N . ALA B 1 212 ? -0.31 -5.43 6.445 1 97 212 ALA B N 1
ATOM 3814 C CA . ALA B 1 212 ? -0.565 -6.867 6.453 1 97 212 ALA B CA 1
ATOM 3815 C C . ALA B 1 212 ? 0.676 -7.648 6.027 1 97 212 ALA B C 1
ATOM 3817 O O . ALA B 1 212 ? 0.697 -8.883 6.098 1 97 212 ALA B O 1
ATOM 3818 N N . LEU B 1 213 ? 1.682 -6.996 5.699 1 94.75 213 LEU B N 1
ATOM 3819 C CA . LEU B 1 213 ? 2.826 -7.613 5.039 1 94.75 213 LEU B CA 1
ATOM 3820 C C . LEU B 1 213 ? 3.393 -8.75 5.883 1 94.75 213 LEU B C 1
ATOM 3822 O O . LEU B 1 213 ? 3.594 -9.859 5.383 1 94.75 213 LEU B O 1
ATOM 3826 N N . PRO B 1 214 ? 3.627 -8.562 7.191 1 94.75 214 PRO B N 1
ATOM 3827 C CA . PRO B 1 214 ? 4.16 -9.672 7.992 1 94.75 214 PRO B CA 1
ATOM 3828 C C . PRO B 1 214 ? 3.266 -10.906 7.961 1 94.75 214 PRO B C 1
ATOM 3830 O O . PRO B 1 214 ? 3.76 -12.031 7.828 1 94.75 214 PRO B O 1
ATOM 3833 N N . THR B 1 215 ? 2.021 -10.68 8.039 1 95.81 215 THR B N 1
ATOM 3834 C CA . THR B 1 215 ? 1.079 -11.797 8.062 1 95.81 215 THR B CA 1
ATOM 3835 C C . THR B 1 215 ? 1 -12.461 6.691 1 95.81 215 THR B C 1
ATOM 3837 O O . THR B 1 215 ? 0.912 -13.688 6.594 1 95.81 215 THR B O 1
ATOM 3840 N N . ILE B 1 216 ? 0.997 -11.641 5.676 1 92.69 216 ILE B N 1
ATOM 3841 C CA . ILE B 1 216 ? 0.97 -12.172 4.316 1 92.69 216 ILE B CA 1
ATOM 3842 C C . ILE B 1 216 ? 2.145 -13.125 4.113 1 92.69 216 ILE B C 1
ATOM 3844 O O . ILE B 1 216 ? 1.971 -14.234 3.596 1 92.69 216 ILE B O 1
ATOM 3848 N N . TYR B 1 217 ? 3.273 -12.742 4.555 1 90 217 TYR B N 1
ATOM 3849 C CA . TYR B 1 217 ? 4.453 -13.586 4.395 1 90 217 TYR B CA 1
ATOM 3850 C C . TYR B 1 217 ? 4.32 -14.875 5.199 1 90 217 TYR B C 1
ATOM 3852 O O . TYR B 1 217 ? 4.656 -15.953 4.711 1 90 217 TYR B O 1
ATOM 3860 N N . ALA B 1 218 ? 3.805 -14.742 6.363 1 91.31 218 ALA B N 1
ATOM 3861 C CA . ALA B 1 218 ? 3.689 -15.906 7.234 1 91.31 218 ALA B CA 1
ATOM 3862 C C . ALA B 1 218 ? 2.689 -16.922 6.672 1 91.31 218 ALA B C 1
ATOM 3864 O O . ALA B 1 218 ? 2.953 -18.125 6.664 1 91.31 218 ALA B O 1
ATOM 3865 N N . ILE B 1 219 ? 1.592 -16.422 6.219 1 90 219 ILE B N 1
ATOM 3866 C CA . ILE B 1 219 ? 0.527 -17.281 5.73 1 90 219 ILE B CA 1
ATOM 3867 C C . ILE B 1 219 ? 0.954 -17.938 4.418 1 90 219 ILE B C 1
ATOM 3869 O O . ILE B 1 219 ? 0.727 -19.125 4.207 1 90 219 ILE B O 1
ATOM 3873 N N . GLN B 1 220 ? 1.573 -17.188 3.586 1 85.5 220 GLN B N 1
ATOM 3874 C CA . GLN B 1 220 ? 1.934 -17.688 2.264 1 85.5 220 GLN B CA 1
ATOM 3875 C C . GLN B 1 220 ? 3.105 -18.656 2.344 1 85.5 220 GLN B C 1
ATOM 3877 O O . GLN B 1 220 ? 3.203 -19.594 1.538 1 85.5 220 GLN B O 1
ATOM 3882 N N . ALA B 1 221 ? 3.945 -18.484 3.303 1 82.44 221 ALA B N 1
ATOM 3883 C CA . ALA B 1 221 ? 5.086 -19.375 3.477 1 82.44 221 ALA B CA 1
ATOM 3884 C C . ALA B 1 221 ? 4.742 -20.531 4.41 1 82.44 221 ALA B C 1
ATOM 3886 O O . ALA B 1 221 ? 5.562 -21.438 4.633 1 82.44 221 ALA B O 1
ATOM 3887 N N . ASP B 1 222 ? 3.578 -20.516 4.961 1 84.25 222 ASP B N 1
ATOM 3888 C CA . ASP B 1 222 ? 3.111 -21.547 5.887 1 84.25 222 ASP B CA 1
ATOM 3889 C C . ASP B 1 222 ? 4.109 -21.75 7.023 1 84.25 222 ASP B C 1
ATOM 3891 O O . ASP B 1 222 ? 4.551 -22.875 7.266 1 84.25 222 ASP B O 1
ATOM 3895 N N . TYR B 1 223 ? 4.445 -20.703 7.613 1 86.06 223 TYR B N 1
ATOM 3896 C CA . TYR B 1 223 ? 5.395 -20.75 8.719 1 86.06 223 TYR B CA 1
ATOM 3897 C C . TYR B 1 223 ? 4.793 -21.453 9.93 1 86.06 223 TYR B C 1
ATOM 3899 O O . TYR B 1 223 ? 3.604 -21.781 9.938 1 86.06 223 TYR B O 1
ATOM 3907 N N . SER B 1 224 ? 5.629 -21.75 10.875 1 91.56 224 SER B N 1
ATOM 3908 C CA . SER B 1 224 ? 5.176 -22.375 12.109 1 91.56 224 SER B CA 1
ATOM 3909 C C . SER B 1 224 ? 4.098 -21.547 12.797 1 91.56 224 SER B C 1
ATOM 3911 O O . SER B 1 224 ? 4.023 -20.328 12.594 1 91.56 224 SER B O 1
ATOM 3913 N N . PRO B 1 225 ? 3.285 -22.156 13.555 1 92.06 225 PRO B N 1
ATOM 3914 C CA . PRO B 1 225 ? 2.191 -21.453 14.219 1 92.06 225 PRO B CA 1
ATOM 3915 C C . PRO B 1 225 ? 2.682 -20.297 15.102 1 92.06 225 PRO B C 1
ATOM 3917 O O . PRO B 1 225 ? 2.062 -19.234 15.133 1 92.06 225 PRO B O 1
ATOM 3920 N N . MET B 1 226 ? 3.713 -20.516 15.75 1 95.56 226 MET B N 1
ATOM 3921 C CA . MET B 1 226 ? 4.23 -19.484 16.641 1 95.56 226 MET B CA 1
ATOM 3922 C C . MET B 1 226 ? 4.656 -18.25 15.836 1 95.56 226 MET B C 1
ATOM 3924 O O . MET B 1 226 ? 4.305 -17.125 16.203 1 95.56 226 MET B O 1
ATOM 3928 N N . VAL B 1 227 ? 5.375 -18.484 14.75 1 94.38 227 VAL B N 1
ATOM 3929 C CA . VAL B 1 227 ? 5.828 -17.391 13.906 1 94.38 227 VAL B CA 1
ATOM 3930 C C . VAL B 1 227 ? 4.625 -16.688 13.289 1 94.38 227 VAL B C 1
ATOM 3932 O O . VAL B 1 227 ? 4.586 -15.453 13.219 1 94.38 227 VAL B O 1
ATOM 3935 N N . THR B 1 228 ? 3.682 -17.438 12.906 1 95.88 228 THR B N 1
ATOM 3936 C CA . THR B 1 228 ? 2.477 -16.891 12.289 1 95.88 228 THR B CA 1
ATOM 3937 C C . THR B 1 228 ? 1.709 -16.031 13.289 1 95.88 228 THR B C 1
ATOM 3939 O O . THR B 1 228 ? 1.246 -14.938 12.938 1 95.88 228 THR B O 1
ATOM 3942 N N . GLN B 1 229 ? 1.633 -16.453 14.531 1 97.75 229 GLN B N 1
ATOM 3943 C CA . GLN B 1 229 ? 0.961 -15.664 15.555 1 97.75 229 GLN B CA 1
ATOM 3944 C C . GLN B 1 229 ? 1.701 -14.352 15.82 1 97.75 229 GLN B C 1
ATOM 3946 O O . GLN B 1 229 ? 1.078 -13.297 15.953 1 97.75 229 GLN B O 1
ATOM 3951 N N . LEU B 1 230 ? 2.98 -14.477 15.852 1 97.75 230 LEU B N 1
ATOM 3952 C CA . LEU B 1 230 ? 3.783 -13.281 16.078 1 97.75 230 LEU B CA 1
ATOM 3953 C C . LEU B 1 230 ? 3.611 -12.281 14.938 1 97.75 230 LEU B C 1
ATOM 3955 O O . LEU B 1 230 ? 3.506 -11.078 15.18 1 97.75 230 LEU B O 1
ATOM 3959 N N . CYS B 1 231 ? 3.576 -12.781 13.742 1 97 231 CYS B N 1
ATOM 3960 C CA . CYS B 1 231 ? 3.369 -11.914 12.586 1 97 231 CYS B CA 1
ATOM 3961 C C . CYS B 1 231 ? 1.995 -11.266 12.641 1 97 231 CYS B C 1
ATOM 3963 O O . CYS B 1 231 ? 1.838 -10.109 12.234 1 97 231 CYS B O 1
ATOM 3965 N N . GLY B 1 232 ? 1.04 -12 13.141 1 98.19 232 GLY B N 1
ATOM 3966 C CA . GLY B 1 232 ? -0.276 -11.414 13.336 1 98.19 232 GLY B CA 1
ATOM 3967 C C . GLY B 1 232 ? -0.274 -10.258 14.32 1 98.19 232 GLY B C 1
ATOM 3968 O O . GLY B 1 232 ? -0.896 -9.227 14.062 1 98.19 232 GLY B O 1
ATOM 3969 N N . ILE B 1 233 ? 0.424 -10.414 15.352 1 98.44 233 ILE B N 1
ATOM 3970 C CA . ILE B 1 233 ? 0.516 -9.367 16.359 1 98.44 233 ILE B CA 1
ATOM 3971 C C . ILE B 1 233 ? 1.232 -8.148 15.781 1 98.44 233 ILE B C 1
ATOM 3973 O O . ILE B 1 233 ? 0.785 -7.016 15.961 1 98.44 233 ILE B O 1
ATOM 3977 N N . VAL B 1 234 ? 2.297 -8.391 15.062 1 98 234 VAL B N 1
ATOM 3978 C CA . VAL B 1 234 ? 3.051 -7.309 14.438 1 98 234 VAL B CA 1
ATOM 3979 C C . VAL B 1 234 ? 2.152 -6.547 13.461 1 98 234 VAL B C 1
ATOM 3981 O O . VAL B 1 234 ? 2.199 -5.316 13.398 1 98 234 VAL B O 1
ATOM 3984 N N . THR B 1 235 ? 1.376 -7.301 12.734 1 98.38 235 THR B N 1
ATOM 3985 C CA . THR B 1 235 ? 0.437 -6.699 11.797 1 98.38 235 THR B CA 1
ATOM 3986 C C . THR B 1 235 ? -0.543 -5.781 12.523 1 98.38 235 THR B C 1
ATOM 3988 O O . THR B 1 235 ? -0.824 -4.676 12.055 1 98.38 235 THR B O 1
ATOM 3991 N N . CYS B 1 236 ? -1.032 -6.164 13.648 1 98.5 236 CYS B N 1
ATOM 3992 C CA . CYS B 1 236 ? -1.945 -5.336 14.43 1 98.5 236 CYS B CA 1
ATOM 3993 C C . CYS B 1 236 ? -1.251 -4.07 14.922 1 98.5 236 CYS B C 1
ATOM 3995 O O . CYS B 1 236 ? -1.821 -2.98 14.859 1 98.5 236 CYS B O 1
ATOM 3997 N N . VAL B 1 237 ? -0.071 -4.246 15.359 1 98.25 237 VAL B N 1
ATOM 3998 C CA . VAL B 1 237 ? 0.697 -3.104 15.844 1 98.25 237 VAL B CA 1
ATOM 3999 C C . VAL B 1 237 ? 0.947 -2.125 14.695 1 98.25 237 VAL B C 1
ATOM 4001 O O . VAL B 1 237 ? 0.783 -0.914 14.859 1 98.25 237 VAL B O 1
ATOM 4004 N N . LEU B 1 238 ? 1.286 -2.654 13.547 1 98.12 238 LEU B N 1
ATOM 4005 C CA . LEU B 1 238 ? 1.538 -1.813 12.375 1 98.12 238 LEU B CA 1
ATOM 4006 C C . LEU B 1 238 ? 0.277 -1.062 11.969 1 98.12 238 LEU B C 1
ATOM 4008 O O . LEU B 1 238 ? 0.346 0.1 11.562 1 98.12 238 LEU B O 1
ATOM 4012 N N . ALA B 1 239 ? -0.822 -1.723 12.055 1 98.56 239 ALA B N 1
ATOM 4013 C CA . ALA B 1 239 ? -2.09 -1.079 11.727 1 98.56 239 ALA B CA 1
ATOM 4014 C C . ALA B 1 239 ? -2.367 0.099 12.656 1 98.56 239 ALA B C 1
ATOM 4016 O O . ALA B 1 239 ? -2.805 1.162 12.211 1 98.56 239 ALA B O 1
ATOM 4017 N N . VAL B 1 240 ? -2.096 -0.078 13.906 1 98.38 240 VAL B N 1
ATOM 4018 C CA . VAL B 1 240 ? -2.312 0.984 14.883 1 98.38 240 VAL B CA 1
ATOM 4019 C C . VAL B 1 240 ? -1.328 2.125 14.633 1 98.38 240 VAL B C 1
ATOM 4021 O O . VAL B 1 240 ? -1.704 3.299 14.672 1 98.38 240 VAL B O 1
ATOM 4024 N N . VAL B 1 241 ? -0.104 1.788 14.359 1 97.44 241 VAL B N 1
ATOM 4025 C CA . VAL B 1 241 ? 0.91 2.791 14.047 1 97.44 241 VAL B CA 1
ATOM 4026 C C . VAL B 1 241 ? 0.507 3.559 12.789 1 97.44 241 VAL B C 1
ATOM 4028 O O . VAL B 1 241 ? 0.679 4.777 12.719 1 97.44 241 VAL B O 1
ATOM 4031 N N . GLN B 1 242 ? -0.009 2.832 11.859 1 97.94 242 GLN B N 1
ATOM 4032 C CA . GLN B 1 242 ? -0.473 3.445 10.617 1 97.94 242 GLN B CA 1
ATOM 4033 C C . GLN B 1 242 ? -1.553 4.488 10.891 1 97.94 242 GLN B C 1
ATOM 4035 O O . GLN B 1 242 ? -1.55 5.566 10.289 1 97.94 242 GLN B O 1
ATOM 4040 N N . VAL B 1 243 ? -2.439 4.188 11.773 1 98.38 243 VAL B N 1
ATOM 4041 C CA . VAL B 1 243 ? -3.477 5.141 12.156 1 98.38 243 VAL B CA 1
ATOM 4042 C C . VAL B 1 243 ? -2.84 6.363 12.812 1 98.38 243 VAL B C 1
ATOM 4044 O O . VAL B 1 243 ? -3.18 7.504 12.477 1 98.38 243 VAL B O 1
ATOM 4047 N N . GLY B 1 244 ? -1.944 6.117 13.703 1 97.38 244 GLY B N 1
ATOM 4048 C CA . GLY B 1 244 ? -1.258 7.219 14.367 1 97.38 244 GLY B CA 1
ATOM 4049 C C . GLY B 1 244 ? -0.502 8.117 13.406 1 97.38 244 GLY B C 1
ATOM 4050 O O . GLY B 1 244 ? -0.577 9.344 13.5 1 97.38 244 GLY B O 1
ATOM 4051 N N . VAL B 1 245 ? 0.189 7.5 12.484 1 96.5 245 VAL B N 1
ATOM 4052 C CA . VAL B 1 245 ? 0.954 8.25 11.5 1 96.5 245 VAL B CA 1
ATOM 4053 C C . VAL B 1 245 ? 0.004 9.062 10.617 1 96.5 245 VAL B C 1
ATOM 4055 O O . VAL B 1 245 ? 0.294 10.211 10.273 1 96.5 245 VAL B O 1
ATOM 4058 N N . THR B 1 246 ? -1.096 8.453 10.266 1 97.38 246 THR B N 1
ATOM 4059 C CA . THR B 1 246 ? -2.088 9.148 9.453 1 97.38 246 THR B CA 1
ATOM 4060 C C . THR B 1 246 ? -2.658 10.352 10.203 1 97.38 246 THR B C 1
ATOM 4062 O O . THR B 1 246 ? -2.822 11.43 9.625 1 97.38 246 THR B O 1
ATOM 4065 N N . MET B 1 247 ? -2.943 10.164 11.477 1 96.38 247 MET B N 1
ATOM 4066 C CA . MET B 1 247 ? -3.428 11.281 12.289 1 96.38 247 MET B CA 1
ATOM 4067 C C . MET B 1 247 ? -2.408 12.414 12.312 1 96.38 247 MET B C 1
ATOM 4069 O O . MET B 1 247 ? -2.764 13.586 12.133 1 96.38 247 MET B O 1
ATOM 4073 N N . ASP B 1 248 ? -1.229 12.062 12.406 1 94.5 248 ASP B N 1
ATOM 4074 C CA . ASP B 1 248 ? -0.162 13.055 12.539 1 94.5 248 ASP B CA 1
ATOM 4075 C C . ASP B 1 248 ? 0.126 13.734 11.211 1 94.5 248 ASP B C 1
ATOM 4077 O O . ASP B 1 248 ? 0.167 14.969 11.133 1 94.5 248 ASP B O 1
ATOM 4081 N N . THR B 1 249 ? 0.252 12.992 10.172 1 94 249 THR B N 1
ATOM 4082 C CA . THR B 1 249 ? 0.759 13.539 8.914 1 94 249 THR B CA 1
ATOM 4083 C C . THR B 1 249 ? -0.384 14.062 8.055 1 94 249 THR B C 1
ATOM 4085 O O . THR B 1 249 ? -0.24 15.086 7.379 1 94 249 THR B O 1
ATOM 4088 N N . VAL B 1 250 ? -1.467 13.352 8.023 1 94.81 250 VAL B N 1
ATOM 4089 C CA . VAL B 1 250 ? -2.547 13.719 7.117 1 94.81 250 VAL B CA 1
ATOM 4090 C C . VAL B 1 250 ? -3.508 14.68 7.812 1 94.81 250 VAL B C 1
ATOM 4092 O O . VAL B 1 250 ? -3.914 15.688 7.234 1 94.81 250 VAL B O 1
ATOM 4095 N N . LEU B 1 251 ? -3.756 14.422 9.102 1 94.19 251 LEU B N 1
ATOM 4096 C CA . LEU B 1 251 ? -4.777 15.203 9.789 1 94.19 251 LEU B CA 1
ATOM 4097 C C . LEU B 1 251 ? -4.145 16.297 10.641 1 94.19 251 LEU B C 1
ATOM 4099 O O . LEU B 1 251 ? -4.84 17.188 11.141 1 94.19 251 LEU B O 1
ATOM 4103 N N . GLY B 1 252 ? -2.857 16.234 10.867 1 90.06 252 GLY B N 1
ATOM 4104 C CA . GLY B 1 252 ? -2.176 17.25 11.664 1 90.06 252 GLY B CA 1
ATOM 4105 C C . GLY B 1 252 ? -2.531 17.188 13.133 1 90.06 252 GLY B C 1
ATOM 4106 O O . GLY B 1 252 ? -2.637 18.219 13.797 1 90.06 252 GLY B O 1
ATOM 4107 N N . ARG B 1 253 ? -2.863 15.953 13.555 1 91.12 253 ARG B N 1
ATOM 4108 C CA . ARG B 1 253 ? -3.197 15.711 14.953 1 91.12 253 ARG B CA 1
ATOM 4109 C C . ARG B 1 253 ? -2.131 14.859 15.633 1 91.12 253 ARG B C 1
ATOM 4111 O O . ARG B 1 253 ? -1.604 13.922 15.031 1 91.12 253 ARG B O 1
ATOM 4118 N N . ASP B 1 254 ? -1.898 15.227 16.875 1 91.12 254 ASP B N 1
ATOM 4119 C CA . ASP B 1 254 ? -1.04 14.359 17.688 1 91.12 254 ASP B CA 1
ATOM 4120 C C . ASP B 1 254 ? -1.805 13.133 18.172 1 91.12 254 ASP B C 1
ATOM 4122 O O . ASP B 1 254 ? -2.707 13.25 19 1 91.12 254 ASP B O 1
ATOM 4126 N N . PRO B 1 255 ? -1.428 12.016 17.734 1 94.25 255 PRO B N 1
ATOM 4127 C CA . PRO B 1 255 ? -2.182 10.812 18.094 1 94.25 255 PRO B CA 1
ATOM 4128 C C . PRO B 1 255 ? -2.1 10.492 19.594 1 94.25 255 PRO B C 1
ATOM 4130 O O . PRO B 1 255 ? -2.912 9.719 20.094 1 94.25 255 PRO B O 1
ATOM 4133 N N . THR B 1 256 ? -1.142 11.055 20.297 1 92.94 256 THR B N 1
ATOM 4134 C CA . THR B 1 256 ? -0.947 10.719 21.703 1 92.94 256 THR B CA 1
ATOM 4135 C C . THR B 1 256 ? -1.646 11.734 22.609 1 92.94 256 THR B C 1
ATOM 4137 O O . THR B 1 256 ? -1.814 11.492 23.797 1 92.94 256 THR B O 1
ATOM 4140 N N . ASP B 1 257 ? -2.006 12.797 22.062 1 92.81 257 ASP B N 1
ATOM 4141 C CA . ASP B 1 257 ? -2.744 13.797 22.828 1 92.81 257 ASP B CA 1
ATOM 4142 C C . ASP B 1 257 ? -4.25 13.555 22.734 1 92.81 257 ASP B C 1
ATOM 4144 O O . ASP B 1 257 ? -4.922 14.125 21.875 1 92.81 257 ASP B O 1
ATOM 4148 N N . ILE B 1 258 ? -4.766 12.969 23.625 1 91.31 258 ILE B N 1
ATOM 4149 C CA . ILE B 1 258 ? -6.129 12.453 23.562 1 91.31 258 ILE B CA 1
ATOM 4150 C C . ILE B 1 258 ? -7.125 13.602 23.688 1 91.31 258 ILE B C 1
ATOM 4152 O O . ILE B 1 258 ? -8.289 13.477 23.297 1 91.31 258 ILE B O 1
ATOM 4156 N N . ASN B 1 259 ? -6.68 14.734 24.188 1 88.62 259 ASN B N 1
ATOM 4157 C CA . ASN B 1 259 ? -7.602 15.836 24.453 1 88.62 259 ASN B CA 1
ATOM 4158 C C . ASN B 1 259 ? -7.559 16.875 23.328 1 88.62 259 ASN B C 1
ATOM 4160 O O . ASN B 1 259 ? -8.422 17.75 23.266 1 88.62 259 ASN B O 1
ATOM 4164 N N . LYS B 1 260 ? -6.68 16.688 22.422 1 85.69 260 LYS B N 1
ATOM 4165 C CA . LYS B 1 260 ? -6.5 17.688 21.375 1 85.69 260 LYS B CA 1
ATOM 4166 C C . LYS B 1 260 ? -7.535 17.516 20.266 1 85.69 260 LYS B C 1
ATOM 4168 O O . LYS B 1 260 ? -7.848 16.391 19.875 1 85.69 260 LYS B O 1
ATOM 4173 N N . VAL B 1 261 ? -8.055 18.734 19.906 1 78.88 261 VAL B N 1
ATOM 4174 C CA . VAL B 1 261 ? -8.969 18.766 18.766 1 78.88 261 VAL B CA 1
ATOM 4175 C C . VAL B 1 261 ? -8.18 18.969 17.484 1 78.88 261 VAL B C 1
ATOM 4177 O O . VAL B 1 261 ? -7.047 19.453 17.516 1 78.88 261 VAL B O 1
ATOM 4180 N N . GLY B 1 262 ? -8.672 18.312 16.422 1 66.19 262 GLY B N 1
ATOM 4181 C CA . GLY B 1 262 ? -7.98 18.438 15.148 1 66.19 262 GLY B CA 1
ATOM 4182 C C . GLY B 1 262 ? -7.781 19.891 14.719 1 66.19 262 GLY B C 1
ATOM 4183 O O . GLY B 1 262 ? -8.57 20.766 15.086 1 66.19 262 GLY B O 1
ATOM 4184 N N . ARG B 1 263 ? -6.57 20.234 14.359 1 59.09 263 ARG B N 1
ATOM 4185 C CA . ARG B 1 263 ? -6.324 21.578 13.844 1 59.09 263 ARG B CA 1
ATOM 4186 C C . ARG B 1 263 ? -7.004 21.781 12.492 1 59.09 263 ARG B C 1
ATOM 4188 O O . ARG B 1 263 ? -7.059 20.859 11.68 1 59.09 263 ARG B O 1
ATOM 4195 N N . ASP B 1 264 ? -8.023 22.625 12.383 1 51.75 264 ASP B N 1
ATOM 4196 C CA . ASP B 1 264 ? -8.617 22.922 11.078 1 51.75 264 ASP B CA 1
ATOM 4197 C C . ASP B 1 264 ? -7.535 23.078 10.008 1 51.75 264 ASP B C 1
ATOM 4199 O O . ASP B 1 264 ? -6.785 24.047 10.016 1 51.75 264 ASP B O 1
ATOM 4203 N N . THR B 1 265 ? -6.969 22.094 9.547 1 48.75 265 THR B N 1
ATOM 4204 C CA . THR B 1 265 ? -5.938 22.109 8.508 1 48.75 265 THR B CA 1
ATOM 4205 C C . THR B 1 265 ? -6.297 23.094 7.406 1 48.75 265 THR B C 1
ATOM 4207 O O . THR B 1 265 ? -5.418 23.594 6.695 1 48.75 265 THR B O 1
ATOM 4210 N N . GLN B 1 266 ? -7.566 23.234 6.969 1 46.5 266 GLN B N 1
ATOM 4211 C CA . GLN B 1 266 ? -7.969 24.25 5.992 1 46.5 266 GLN B CA 1
ATOM 4212 C C . GLN B 1 266 ? -7.602 25.656 6.469 1 46.5 266 GLN B C 1
ATOM 4214 O O . GLN B 1 266 ? -7.199 26.5 5.668 1 46.5 266 GLN B O 1
ATOM 4219 N N . SER B 1 267 ? -7.852 25.891 7.629 1 43.25 267 SER B N 1
ATOM 4220 C CA . SER B 1 267 ? -7.551 27.219 8.133 1 43.25 267 SER B CA 1
ATOM 4221 C C . SER B 1 267 ? -6.051 27.484 8.141 1 43.25 267 SER B C 1
ATOM 4223 O O . SER B 1 267 ? -5.613 28.609 7.91 1 43.25 267 SER B O 1
ATOM 4225 N N . GLN B 1 268 ? -5.281 26.516 8.352 1 45.06 268 GLN B N 1
ATOM 4226 C CA . GLN B 1 268 ? -3.846 26.766 8.25 1 45.06 268 GLN B CA 1
ATOM 4227 C C . GLN B 1 268 ? -3.408 26.891 6.793 1 45.06 268 GLN B C 1
ATOM 4229 O O . GLN B 1 268 ? -2.523 27.688 6.469 1 45.06 268 GLN B O 1
ATOM 4234 N N . LEU B 1 269 ? -3.924 26 5.988 1 47.56 269 LEU B N 1
ATOM 4235 C CA . LEU B 1 269 ? -3.588 26.125 4.574 1 47.56 269 LEU B CA 1
ATOM 4236 C C . LEU B 1 269 ? -4.113 27.438 4.008 1 47.56 269 LEU B C 1
ATOM 4238 O O . LEU B 1 269 ? -3.438 28.094 3.211 1 47.56 269 LEU B O 1
ATOM 4242 N N . ALA B 1 270 ? -5.281 27.891 4.324 1 43.88 270 ALA B N 1
ATOM 4243 C CA . ALA B 1 270 ? -5.82 29.203 3.957 1 43.88 270 ALA B CA 1
ATOM 4244 C C . ALA B 1 270 ? -4.992 30.328 4.566 1 43.88 270 ALA B C 1
ATOM 4246 O O . ALA B 1 270 ? -4.754 31.344 3.924 1 43.88 270 ALA B O 1
ATOM 4247 N N . ARG B 1 271 ? -4.504 30.281 5.691 1 42 271 ARG B N 1
ATOM 4248 C CA . ARG B 1 271 ? -3.684 31.328 6.312 1 42 271 ARG B CA 1
ATOM 4249 C C . ARG B 1 271 ? -2.287 31.359 5.699 1 42 271 ARG B C 1
ATOM 4251 O O . ARG B 1 271 ? -1.656 32.406 5.637 1 42 271 ARG B O 1
ATOM 4258 N N . GLN B 1 272 ? -1.738 30.281 5.238 1 41.34 272 GLN B N 1
ATOM 4259 C CA . GLN B 1 272 ? -0.418 30.312 4.617 1 41.34 272 GLN B CA 1
ATOM 4260 C C . GLN B 1 272 ? -0.487 30.891 3.207 1 41.34 272 GLN B C 1
ATOM 4262 O O . GLN B 1 272 ? 0.48 31.484 2.727 1 41.34 272 GLN B O 1
ATOM 4267 N N . LYS B 1 273 ? -1.544 30.734 2.453 1 41.38 273 LYS B N 1
ATOM 4268 C CA . LYS B 1 273 ? -1.696 31.422 1.18 1 41.38 273 LYS B CA 1
ATOM 4269 C C . LYS B 1 273 ? -1.847 32.938 1.391 1 41.38 273 LYS B C 1
ATOM 4271 O O . LYS B 1 273 ? -1.655 33.719 0.459 1 41.38 273 LYS B O 1
ATOM 4276 N N . LEU B 1 274 ? -2.398 33.312 2.436 1 33.72 274 LEU B N 1
ATOM 4277 C CA . LEU B 1 274 ? -2.572 34.75 2.617 1 33.72 274 LEU B CA 1
ATOM 4278 C C . LEU B 1 274 ? -1.267 35.406 3.059 1 33.72 274 LEU B C 1
ATOM 4280 O O . LEU B 1 274 ? -1.152 36.625 3.061 1 33.72 274 LEU B O 1
ATOM 4284 N N . PHE B 1 275 ? -0.379 34.625 3.584 1 34.56 275 PHE B N 1
ATOM 4285 C CA . PHE B 1 275 ? 0.89 35.312 3.859 1 34.56 275 PHE B CA 1
ATOM 4286 C C . PHE B 1 275 ? 1.978 34.812 2.916 1 34.56 275 PHE B C 1
ATOM 4288 O O . PHE B 1 275 ? 2.025 33.625 2.588 1 34.56 275 PHE B O 1
#

pLDDT: mean 91.39, std 12.9, range [33.56, 98.56]

Foldseek 3Di:
DLDQDDAPAPVAAADPVLLVVLLVVLLVLLVVLLVVQVVVCVVVVFCQSNLQLQLQLLLLVLVLVCCVQFPKFFHDPPDPVQWDDDDPNDTDGVSSSSNRSSLRSVLLNVLLVCLVVQDFLQVSVVVLVVSLVVVVVVVVVSVVSGRGMAGDFLAACPPDGDRSLVSLLQSLQQLQLSLQCSLCRVVCGDPNSNCSSVSRNVSRNVSSCVLCVLLSVCRRSRHDNVSNHVSSVSSNVSSVVSNQVSCCPRQVDHNVRRGDTTDPSVVVVVVVVVD/DLDQDDAPAPVAAADPVLLVVLLVVLLVLLVVLLVVQVVVCVVVVFCQSNLQLQLQLLLLVLVLVCCVQFPKFFHDPPDPVQWDDDDPNDTDGVSSSSNRSSLRSVLLNVLLVCLVVQDFLQVSVVVLVVSLVVVVVVVVVSVVSGRGMAGDFLAACPPDGDRSLCSLLQSLQQSQLSLQCSLCRVVCGDPNSNCSSVSRNVSRNVSSCVLCVLLSVCRRSRHDNVSNHVSSVSSNVSSVVSNQVSCCPRQVDHNPRRGDTTDPSVVVVVVVVVD